Protein AF-A0A5N6WPF0-F1 (afdb_monomer_lite)

Foldseek 3Di:
DLVLVLVCLLCVLVVVVVVCVCVQAVHDPVLSVLLNVLLQVLLVVQQVVLLVVCVVVPLVPSQVVLSVQLVVLSVQCVVHRYSVSSSVSSNSNSNSSSNNLVSVLVVVPVVDDPVCSVVVNVLVVVLSVLLVVLLVVLLVVCVVVVPLLVSLLVLLVLLLVLLVCLLPDPDPVVVSVSVSSNSNSVSNNVVSVLVVQLVLQPDPVRSVVSSVVVVVVVVVVVVVLVPQQDPVCPPRSNRSSVVVSVVSVVVSVCSVPDDSDPPDDDECDPVHDDDDCPPDDLLVLLVLLLVLVLCCVQPVVVDDPVRNVVNLVSLVVNLVVVVPQDDPPPPHLDDVLLPLSLLSSLLSQLLSCVVVVNPVSNVVSLVSVVRNVVQCVVFVARNFLQELARVLSNLLSLLCLCPPGDPPGPSVVCSLVSNQSSLVQQLLQQAQVLLDGHDDGLFYLDDFLLQAPRSNLLLLCLLANDVSHSDDPPLVRHFPSVSVVCSVSCVSSSVSSNVSYDPSSSVSSNHPPAWDKDWTWHDQPPFFPDIWTKIKTDHDFKIKIATWTQTPAQSHSVSDLLGGFGIKIWGCLVVHIKMKTWSDPANGWDWDDDDQKIKIWRPPDFQADKTKIWTAADPVQHDDPDQVRDRQKHKDKDWAFDPDWDKDWDDDDDARSPGTTIIIMTGHDPRDPDTGMMMIRMDTD

Sequence (685 aa):
MLFLCSFLDRTNVGNAKILGLEDDLNITGHQYDIGLAVFYLTYICSELPSNLIMKKASPKIWLPLLTIVWGVITMCLGFVRNFAGFVAVRAILGVAEGGLLPGMVLYLSFFYRRGDLALRIGLFYTAASMSGAFGVFVAFISDRLKLRGPIMLFTLPIAIAGYGAIANIQSAKVKYGMTFLMATGMYSSVPCILVWNTNNSAGHYKRATTSAMQLTIANCGGFVATFNYPDKDKPQYHRGHTIILGLLVFAWFMYGDYPVYPEEPTVGTSAYQSSLYDTWDPNWRGFIGTAFIIALEEFPHLVNPGVTQLMLESLYNNTIGDAYRVGGVDGDNLYPSYTNPALMRAIVSGWTGEKFADANMTLAGENYANEVIGLFDRANTLSEFNSATYTGVSLIALTMWTKYAAESSVMKAKGKTILQATWNNIAQLYHAELKNLAGPWDRSYGFDMQKYFGIMSAHIWTLVGKETSPVIDKVYMMSHNADFAISPLVAILSSFHNSLVPATAADALRAFPGEHMVSTSAQSIPYDYVPRNISAWLGEKISIGAESFNETVIGGPAMNPSTFNPAVVQWDTGAGVGWVTLYATEQALDAVVGQGYLNLTYPQGTSDSQFQFLVSPFTQKKDVAGWEDLVGLNVRVSGTFDPKLRVSYSASDATINDFMYWNLTYSMPANSTVVPNILLEVNLV

InterPro domains:
  IPR011701 Major facilitator superfamily [PF07690] (3-138)
  IPR036259 MFS transporter superfamily [G3DSA:1.20.1250.20] (1-166)
  IPR036259 MFS transporter superfamily [SSF103473] (2-140)
  IPR036259 MFS transporter superfamily [SSF103473] (133-255)

Organism: NCBI:txid1034303

Secondary structure (DSSP, 8-state):
-HHHHHHHHHHHHHHHHHTTHHHHHT--HHHHHHHHHHHHHHHHHHHHHHHHHHHHH-HHHHHHHHHHHHHHHHHHHTT--SHHHHHHHHHHHHHHHHTHHHHHHHHHHTTS-HHHHHHHHHHHHHHHHHHHHHHHHHHHHHHHH--HHHHHHHHHHHHHHHHHHHHH---HHHHHHHHHHHHHHHHHHHHHHHHHHHHT--SHHHHHHHHHHHHHHHHHHHHHHHHSS-GGGTTT-HHHHHHHHHHHHHHHHHHHS--SSTTPPPTTBTTB---S-TT--TTHHHHHHHHHHHHHHH-GGGS-HHHHHHHHHHHHHHHHHHHT--TTSTT----TTSHHHHHHHHHHHHHHHHHHT-HHHHHHHHHHHHHHHHHHHHHTS-TTTT-TTHHHHHHHHHHHHHHHS-TT-HHHHHHHHHHHHHHHHHHHHEETTTTEE-S-BSS-S-S-TTTB--THHHHHHHHH-TTTSS--S-GGGSBTGGGGGGHHHHHHHHHHHHHHS-HHHHHHHHS---SEEEEEEE--TTTBSSPEEEEEEEETTEEEEEEEEEBSSTTGGG--TTT-BSEEEEEE-SSSEEEEEEE--SSEEEEEEETTEEEEE-TT--TT-EEEEEE---SS-----SGGG-TTEEEEEEEES-S--EEEE--SS--BTTB--EEEEEEPPTT--SPPEEEEEEEE-

Radius of gyration: 35.65 Å; chains: 1; bounding box: 83×68×101 Å

Structure (mmCIF, N/CA/C/O backbone):
data_AF-A0A5N6WPF0-F1
#
_entry.id   AF-A0A5N6WPF0-F1
#
loop_
_atom_site.group_PDB
_atom_site.id
_atom_site.type_symbol
_atom_site.label_atom_id
_atom_site.label_alt_id
_atom_site.label_comp_id
_atom_site.label_asym_id
_atom_site.label_entity_id
_atom_site.label_seq_id
_atom_site.pdbx_PDB_ins_code
_atom_site.Cartn_x
_atom_site.Cartn_y
_atom_site.Cartn_z
_atom_site.occupancy
_atom_site.B_iso_or_equiv
_atom_site.auth_seq_id
_atom_site.auth_comp_id
_atom_site.auth_asym_id
_atom_site.auth_atom_id
_atom_site.pdbx_PDB_model_num
ATOM 1 N N . MET A 1 1 ? -13.456 -17.827 50.090 1.00 47.88 1 MET A N 1
ATOM 2 C CA . MET A 1 1 ? -13.496 -18.129 48.644 1.00 47.88 1 MET A CA 1
ATOM 3 C C . MET A 1 1 ? -14.877 -18.614 48.218 1.00 47.88 1 MET A C 1
ATOM 5 O O . MET A 1 1 ? -15.549 -17.849 47.555 1.00 47.88 1 MET A O 1
ATOM 9 N N . LEU A 1 2 ? -15.358 -19.785 48.665 1.00 61.94 2 LEU A N 1
ATOM 10 C CA . LEU A 1 2 ? -16.669 -20.329 48.250 1.00 61.94 2 LEU A CA 1
ATOM 11 C C . LEU A 1 2 ? -17.840 -19.348 48.418 1.00 61.94 2 LEU A C 1
ATOM 13 O O . LEU A 1 2 ? -18.633 -19.169 47.506 1.00 61.94 2 LEU A O 1
ATOM 17 N N . PHE A 1 3 ? -17.893 -18.642 49.547 1.00 62.84 3 PHE A N 1
ATOM 18 C CA . PHE A 1 3 ? -18.927 -17.636 49.797 1.00 62.84 3 PHE A CA 1
ATOM 19 C C . PHE A 1 3 ? -18.814 -16.379 48.927 1.00 62.84 3 PHE A C 1
ATOM 21 O O . PHE A 1 3 ? -19.825 -15.808 48.543 1.00 62.84 3 PHE A O 1
ATOM 28 N N . LEU A 1 4 ? -17.591 -15.975 48.569 1.00 59.75 4 LEU A N 1
ATOM 29 C CA . LEU A 1 4 ? -17.369 -14.881 47.622 1.00 59.75 4 LEU A CA 1
ATOM 30 C C . LEU A 1 4 ? -17.851 -15.287 46.226 1.00 59.75 4 LEU A C 1
ATOM 32 O O . LEU A 1 4 ? -18.572 -14.531 45.591 1.00 59.75 4 LEU A O 1
ATOM 36 N N . CYS A 1 5 ? -17.487 -16.488 45.770 1.00 59.94 5 CYS A N 1
ATOM 37 C CA . CYS A 1 5 ? -17.922 -17.019 44.481 1.00 59.94 5 CYS A CA 1
ATOM 38 C C . CYS A 1 5 ? -19.453 -17.178 44.422 1.00 59.94 5 CYS A C 1
ATOM 40 O O . CYS A 1 5 ? -20.053 -16.853 43.407 1.00 59.94 5 CYS A O 1
ATOM 42 N N . SER A 1 6 ? -20.082 -17.609 45.520 1.00 66.19 6 SER A N 1
ATOM 43 C CA . SER A 1 6 ? -21.544 -17.710 45.650 1.00 66.19 6 SER A CA 1
ATOM 44 C C . SER A 1 6 ? -22.205 -16.333 45.563 1.00 66.19 6 SER A C 1
ATOM 46 O O . SER A 1 6 ? -23.186 -16.153 44.849 1.00 66.19 6 SER A O 1
ATOM 48 N N . PHE A 1 7 ? -21.618 -15.313 46.192 1.00 62.09 7 PHE A N 1
ATOM 49 C CA . PHE A 1 7 ? -22.088 -13.940 46.025 1.00 62.09 7 PHE A CA 1
ATOM 50 C C . PHE A 1 7 ? -21.905 -13.399 44.608 1.00 62.09 7 PHE A C 1
ATOM 52 O O . PHE A 1 7 ? -22.812 -12.740 44.105 1.00 62.09 7 PHE A O 1
ATOM 59 N N . LEU A 1 8 ? -20.761 -13.670 43.975 1.00 61.16 8 LEU A N 1
ATOM 60 C CA . LEU A 1 8 ? -20.501 -13.271 42.592 1.00 61.16 8 LEU A CA 1
ATOM 61 C C . LEU A 1 8 ? -21.526 -13.887 41.640 1.00 61.16 8 LEU A C 1
ATOM 63 O O . LEU A 1 8 ? -22.046 -13.177 40.794 1.00 61.16 8 LEU A O 1
ATOM 67 N N . ASP A 1 9 ? -21.867 -15.165 41.800 1.00 65.75 9 ASP A N 1
ATOM 68 C CA . ASP A 1 9 ? -22.879 -15.824 40.967 1.00 65.75 9 ASP A CA 1
ATOM 69 C C . ASP A 1 9 ? -24.257 -15.148 41.096 1.00 65.75 9 ASP A C 1
ATOM 71 O O . ASP A 1 9 ? -24.907 -14.819 40.101 1.00 65.75 9 ASP A O 1
ATOM 75 N N . ARG A 1 10 ? -24.663 -14.812 42.329 1.00 65.06 10 ARG A N 1
ATOM 76 C CA . ARG A 1 10 ? -25.926 -14.098 42.591 1.00 65.06 10 ARG A CA 1
ATOM 77 C C . ARG A 1 10 ? -25.973 -12.708 41.972 1.00 65.06 10 ARG A C 1
ATOM 79 O O . ARG A 1 10 ? -27.047 -12.278 41.562 1.00 65.06 10 ARG A O 1
ATOM 86 N N . THR A 1 11 ? -24.853 -11.989 41.932 1.00 64.00 11 THR A N 1
ATOM 87 C CA . THR A 1 11 ? -24.801 -10.649 41.328 1.00 64.00 11 THR A CA 1
ATOM 88 C C . THR A 1 11 ? -24.612 -10.701 39.815 1.00 64.00 11 THR A C 1
ATOM 90 O O . THR A 1 11 ? -25.049 -9.786 39.118 1.00 64.00 11 THR A O 1
ATOM 93 N N . ASN A 1 12 ? -24.030 -11.780 39.282 1.00 65.06 12 ASN A N 1
ATOM 94 C CA . ASN A 1 12 ? -23.692 -11.898 37.867 1.00 65.06 12 ASN A CA 1
ATOM 95 C C . ASN A 1 12 ? -24.921 -11.862 36.949 1.00 65.06 12 ASN A C 1
ATOM 97 O O . ASN A 1 12 ? -24.861 -11.273 35.875 1.00 65.06 12 ASN A O 1
ATOM 101 N N . VAL A 1 13 ? -26.060 -12.413 37.384 1.00 72.31 13 VAL A N 1
ATOM 102 C CA . VAL A 1 13 ? -27.319 -12.337 36.617 1.00 72.31 13 VAL A CA 1
ATOM 103 C C . VAL A 1 13 ? -27.798 -10.888 36.421 1.00 72.31 13 VAL A C 1
ATOM 105 O O . VAL A 1 13 ? -28.346 -10.557 35.373 1.00 72.31 13 VAL A O 1
ATOM 108 N N . GLY A 1 14 ? -27.510 -10.000 37.382 1.00 61.50 14 GLY A N 1
ATOM 109 C CA . GLY A 1 14 ? -27.776 -8.565 37.265 1.00 61.50 14 GLY A CA 1
ATOM 110 C C . GLY A 1 14 ? -26.855 -7.874 36.260 1.00 61.50 14 GLY A C 1
ATOM 111 O O . GLY A 1 14 ? -27.313 -7.043 35.482 1.00 61.50 14 GLY A O 1
ATOM 112 N N . ASN A 1 15 ? -25.578 -8.264 36.215 1.00 60.28 15 ASN A N 1
ATOM 113 C CA . ASN A 1 15 ? -24.646 -7.779 35.193 1.00 60.28 15 ASN A CA 1
ATOM 114 C C . ASN A 1 15 ? -25.043 -8.273 33.794 1.00 60.28 15 ASN A C 1
ATOM 116 O O . ASN A 1 15 ? -25.001 -7.503 32.840 1.00 60.28 15 ASN A O 1
ATOM 120 N N . ALA A 1 16 ? -25.480 -9.531 33.672 1.00 70.50 16 ALA A N 1
ATOM 121 C CA . ALA A 1 16 ? -25.957 -10.099 32.414 1.00 70.50 16 ALA A CA 1
ATOM 122 C C . ALA A 1 16 ? -27.180 -9.343 31.869 1.00 70.50 16 ALA A C 1
ATOM 124 O O . ALA A 1 16 ? -27.252 -9.085 30.672 1.00 70.50 16 ALA A O 1
ATOM 125 N N . LYS A 1 17 ? -28.100 -8.908 32.742 1.00 64.94 17 LYS A N 1
ATOM 126 C CA . LYS A 1 17 ? -29.216 -8.036 32.348 1.00 64.94 17 LYS A CA 1
ATOM 127 C C . LYS A 1 17 ? -28.742 -6.729 31.703 1.00 64.94 17 LYS A C 1
ATOM 129 O O . LYS A 1 17 ? -29.271 -6.351 30.667 1.00 64.94 17 LYS A O 1
ATOM 134 N N . ILE A 1 18 ? -27.720 -6.075 32.263 1.00 57.09 18 ILE A N 1
ATOM 135 C CA . ILE A 1 18 ? -27.140 -4.841 31.693 1.00 57.09 18 ILE A CA 1
ATOM 136 C C . ILE A 1 18 ? -26.494 -5.102 30.320 1.00 57.09 18 ILE A C 1
ATOM 138 O O . ILE A 1 18 ? -26.491 -4.221 29.467 1.00 57.09 18 ILE A O 1
ATOM 142 N N . LEU A 1 19 ? -25.964 -6.308 30.104 1.00 64.69 19 LEU A N 1
ATOM 143 C CA . LEU A 1 19 ? -25.305 -6.723 28.863 1.00 64.69 19 LEU A CA 1
ATOM 144 C C . LEU A 1 19 ? -26.266 -7.249 27.777 1.00 64.69 19 LEU A C 1
ATOM 146 O O . LEU A 1 19 ? -25.781 -7.695 26.743 1.00 64.69 19 LEU A O 1
ATOM 150 N N . GLY A 1 20 ? -27.588 -7.194 27.985 1.00 73.81 20 GLY A N 1
ATOM 151 C CA . GLY A 1 20 ? -28.581 -7.571 26.965 1.00 73.81 20 GLY A CA 1
ATOM 152 C C . GLY A 1 20 ? -29.238 -8.947 27.138 1.00 73.81 20 GLY A C 1
ATOM 153 O O . GLY A 1 20 ? -29.881 -9.427 26.212 1.00 73.81 20 GLY A O 1
ATOM 154 N N . LEU A 1 21 ? -29.149 -9.584 28.317 1.00 78.06 21 LEU A N 1
ATOM 155 C CA . LEU A 1 21 ? -29.772 -10.901 28.577 1.00 78.06 21 LEU A CA 1
ATOM 156 C C . LEU A 1 21 ? -31.279 -10.955 28.250 1.00 78.06 21 LEU A C 1
ATOM 158 O O . LEU A 1 21 ? -31.789 -12.005 27.860 1.00 78.06 21 LEU A O 1
ATOM 162 N N . GLU A 1 22 ? -32.001 -9.851 28.462 1.00 81.19 22 GLU A N 1
ATOM 163 C CA . GLU A 1 22 ? -33.443 -9.769 28.186 1.00 81.19 22 GLU A CA 1
ATOM 164 C C . GLU A 1 22 ? -33.738 -9.902 26.685 1.00 81.19 22 GLU A C 1
ATOM 166 O O . GLU A 1 22 ? -34.653 -10.641 26.310 1.00 81.19 22 GLU A O 1
ATOM 171 N N . ASP A 1 23 ? -32.902 -9.284 25.847 1.00 81.50 23 ASP A N 1
ATOM 172 C CA . ASP A 1 23 ? -32.993 -9.352 24.389 1.00 81.50 23 ASP A CA 1
ATOM 173 C C . ASP A 1 23 ? -32.579 -10.743 23.879 1.00 81.50 23 ASP A C 1
ATOM 175 O O . ASP A 1 23 ? -33.298 -11.354 23.086 1.00 81.50 23 ASP A O 1
ATOM 179 N N . ASP A 1 24 ? -31.480 -11.299 24.405 1.00 84.31 24 ASP A N 1
ATOM 180 C CA . ASP A 1 24 ? -30.944 -12.609 24.001 1.00 84.31 24 ASP A CA 1
ATOM 181 C C . ASP A 1 24 ? -31.899 -13.777 24.302 1.00 84.31 24 ASP A C 1
ATOM 183 O O . ASP A 1 24 ? -31.980 -14.749 23.544 1.00 84.31 24 ASP A O 1
ATOM 187 N N . LEU A 1 25 ? -32.620 -13.711 25.426 1.00 85.56 25 LEU A N 1
ATOM 188 C CA . LEU A 1 25 ? -33.577 -14.743 25.841 1.00 85.56 25 LEU A CA 1
ATOM 189 C C . LEU A 1 25 ? -35.016 -14.448 25.402 1.00 85.56 25 LEU A C 1
ATOM 191 O O . LEU A 1 25 ? -35.892 -15.293 25.627 1.00 85.56 25 LEU A O 1
ATOM 195 N N . ASN A 1 26 ? -35.256 -13.278 24.800 1.00 88.25 26 ASN A N 1
ATOM 196 C CA . ASN A 1 26 ? -36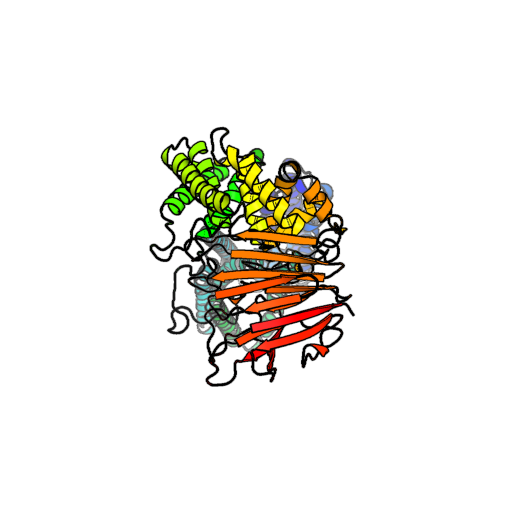.576 -12.756 24.456 1.00 88.25 26 ASN A CA 1
ATOM 197 C C . ASN A 1 26 ? -37.541 -12.793 25.661 1.00 88.25 26 ASN A C 1
ATOM 199 O O . ASN A 1 26 ? -38.641 -13.352 25.589 1.00 88.25 26 ASN A O 1
ATOM 203 N N . ILE A 1 27 ? -37.090 -12.262 26.806 1.00 86.81 27 ILE A N 1
ATOM 204 C CA . ILE A 1 27 ? -37.851 -12.229 28.064 1.00 86.81 27 ILE A CA 1
ATOM 205 C C . ILE A 1 27 ? -38.135 -10.796 28.509 1.00 86.81 27 ILE A C 1
ATOM 207 O O . ILE A 1 27 ? -37.316 -9.897 28.372 1.00 86.81 27 ILE A O 1
ATOM 211 N N . THR A 1 28 ? -39.309 -10.588 29.096 1.00 86.88 28 THR A N 1
ATOM 212 C CA . THR A 1 28 ? -39.696 -9.292 29.672 1.00 86.88 28 THR A CA 1
ATOM 213 C C . THR A 1 28 ? -39.039 -9.059 31.035 1.00 86.88 28 THR A C 1
ATOM 215 O O . THR A 1 28 ? -38.721 -10.011 31.751 1.00 86.88 28 THR A O 1
ATOM 218 N N . GLY A 1 29 ? -38.949 -7.797 31.470 1.00 72.69 29 GLY A N 1
ATOM 219 C CA . GLY A 1 29 ? -38.462 -7.462 32.815 1.00 72.69 29 GLY A CA 1
ATOM 220 C C . GLY A 1 29 ? -39.217 -8.167 33.943 1.00 72.69 29 GLY A C 1
ATOM 221 O O . GLY A 1 29 ? -38.605 -8.647 34.893 1.00 72.69 29 GLY A O 1
ATOM 222 N N . HIS A 1 30 ? -40.531 -8.351 33.790 1.00 74.75 30 HIS A N 1
ATOM 223 C CA . HIS A 1 30 ? -41.328 -9.104 34.756 1.00 74.75 30 HIS A CA 1
ATOM 224 C C . HIS A 1 30 ? -40.948 -10.596 34.804 1.00 74.75 30 HIS A C 1
ATOM 226 O O . HIS A 1 30 ? -40.871 -11.193 35.875 1.00 74.75 30 HIS A O 1
ATOM 232 N N . GLN A 1 31 ? -40.668 -11.210 33.652 1.00 77.81 31 GLN A N 1
ATOM 233 C CA . GLN A 1 31 ? -40.198 -12.596 33.569 1.00 77.81 31 GLN A CA 1
ATOM 234 C C . GLN A 1 31 ? -38.792 -12.764 34.160 1.00 77.81 31 GLN A C 1
ATOM 236 O O . GLN A 1 31 ? -38.527 -13.746 34.855 1.00 77.81 31 GLN A O 1
ATOM 241 N N . TYR A 1 32 ? -37.906 -11.792 33.949 1.00 81.00 32 TYR A N 1
ATOM 242 C CA . TYR A 1 32 ? -36.608 -11.751 34.616 1.00 81.00 32 TYR A CA 1
ATOM 243 C C . TYR A 1 32 ? -36.762 -11.742 36.149 1.00 81.00 32 TYR A C 1
ATOM 245 O O . TYR A 1 32 ? -36.156 -12.572 36.834 1.00 81.00 32 TYR A O 1
ATOM 253 N N . ASP A 1 33 ? -37.644 -10.889 36.681 1.00 71.50 33 ASP A N 1
ATOM 254 C CA . ASP A 1 33 ? -37.913 -10.798 38.122 1.00 71.50 33 ASP A CA 1
ATOM 255 C C . ASP A 1 33 ? -38.480 -12.109 38.692 1.00 71.50 33 ASP A C 1
ATOM 257 O O . ASP A 1 33 ? -38.087 -12.536 39.781 1.00 71.50 33 ASP A O 1
ATOM 261 N N . ILE A 1 34 ? -39.337 -12.811 37.938 1.00 80.38 34 ILE A N 1
ATOM 262 C CA . ILE A 1 34 ? -39.821 -14.153 38.308 1.00 80.38 34 ILE A CA 1
ATOM 263 C C . ILE A 1 34 ? -38.649 -15.138 38.433 1.00 80.38 34 ILE A C 1
ATOM 265 O O . ILE A 1 34 ? -38.576 -15.890 39.407 1.00 80.38 34 ILE A O 1
ATOM 269 N N . GLY A 1 35 ? -37.700 -15.129 37.491 1.00 82.00 35 GLY A N 1
ATOM 270 C CA . GLY A 1 35 ? -36.512 -15.987 37.554 1.00 82.00 35 GLY A CA 1
ATOM 271 C C . GLY A 1 35 ? -35.581 -15.662 38.730 1.00 82.00 35 GLY A C 1
ATOM 272 O O . GLY A 1 35 ? -34.940 -16.561 39.286 1.00 82.00 35 GLY A O 1
ATOM 273 N N . LEU A 1 36 ? -35.530 -14.399 39.167 1.00 78.19 36 LEU A N 1
ATOM 274 C CA . LEU A 1 36 ? -34.859 -14.021 40.413 1.00 78.19 36 LEU A CA 1
ATOM 275 C C . LEU A 1 36 ? -35.605 -14.551 41.643 1.00 78.19 36 LEU A C 1
ATOM 277 O O . LEU A 1 36 ? -34.979 -15.136 42.530 1.00 78.19 36 LEU A O 1
ATOM 281 N N . ALA A 1 37 ? -36.928 -14.392 41.685 1.00 78.50 37 ALA A N 1
ATOM 282 C CA . ALA A 1 37 ? -37.762 -14.807 42.809 1.00 78.50 37 ALA A CA 1
ATOM 283 C C . ALA A 1 37 ? -37.748 -16.329 43.028 1.00 78.50 37 ALA A C 1
ATOM 285 O O . ALA A 1 37 ? -37.610 -16.790 44.161 1.00 78.50 37 ALA A O 1
ATOM 286 N N . VAL A 1 38 ? -37.836 -17.119 41.952 1.00 86.75 38 VAL A N 1
ATOM 287 C CA . VAL A 1 38 ? -37.842 -18.592 42.016 1.00 86.75 38 VAL A CA 1
ATOM 288 C C . VAL A 1 38 ? -36.540 -19.146 42.602 1.00 86.75 38 VAL A C 1
ATOM 290 O O . VAL A 1 38 ? -36.573 -20.087 43.402 1.00 86.75 38 VAL A O 1
ATOM 293 N N . PHE A 1 39 ? -35.398 -18.544 42.262 1.00 86.38 39 PHE A N 1
ATOM 294 C CA . PHE A 1 39 ? -34.121 -18.892 42.882 1.00 86.38 39 PHE A CA 1
ATOM 295 C C . PHE A 1 39 ? -34.164 -18.683 44.399 1.00 86.38 39 PHE A C 1
ATOM 297 O O . PHE A 1 39 ? -33.836 -19.600 45.143 1.00 86.38 39 PHE A O 1
ATOM 304 N N . TYR A 1 40 ? -34.619 -17.520 44.877 1.00 79.75 40 TYR A N 1
ATOM 305 C CA . TYR A 1 40 ? -34.679 -17.257 46.319 1.00 79.75 40 TYR A CA 1
ATOM 306 C C . TYR A 1 40 ? -35.676 -18.163 47.043 1.00 79.75 40 TYR A C 1
ATOM 308 O O . TYR A 1 40 ? -35.380 -18.637 48.138 1.00 79.75 40 TYR A O 1
ATOM 316 N N . LEU A 1 41 ? -36.824 -18.451 46.427 1.00 83.81 41 LEU A N 1
ATOM 317 C CA . LEU A 1 41 ? -37.811 -19.378 46.978 1.00 83.81 41 LEU A CA 1
ATOM 318 C C . LEU A 1 41 ? -37.195 -20.766 47.211 1.00 83.81 41 LEU A C 1
ATOM 320 O O . LEU A 1 41 ? -37.242 -21.298 48.318 1.00 83.81 41 LEU A O 1
ATOM 324 N N . THR A 1 42 ? -36.577 -21.335 46.177 1.00 87.25 42 THR A N 1
ATOM 325 C CA . THR A 1 42 ? -35.954 -22.668 46.241 1.00 87.25 42 THR A CA 1
ATOM 326 C C . THR A 1 42 ? -34.720 -22.698 47.139 1.00 87.25 42 THR A C 1
ATOM 328 O O . THR A 1 42 ? -34.528 -23.662 47.883 1.00 87.25 42 THR A O 1
ATOM 331 N N . TYR A 1 43 ? -33.941 -21.617 47.148 1.00 83.19 43 TYR A N 1
ATOM 332 C CA . TYR A 1 43 ? -32.832 -21.402 48.068 1.00 83.19 43 TYR A CA 1
ATOM 333 C C . TYR A 1 43 ? -33.299 -21.511 49.522 1.00 83.19 43 TYR A C 1
ATOM 335 O O . TYR A 1 43 ? -32.829 -22.395 50.238 1.00 83.19 43 TYR A O 1
ATOM 343 N N . ILE A 1 44 ? -34.295 -20.713 49.928 1.00 81.88 44 ILE A N 1
ATOM 344 C CA . ILE A 1 44 ? -34.844 -20.708 51.295 1.00 81.88 44 ILE A CA 1
ATOM 345 C C . ILE A 1 44 ? -35.401 -22.088 51.668 1.00 81.88 44 ILE A C 1
ATOM 347 O O . ILE A 1 44 ? -35.109 -22.609 52.745 1.00 81.88 44 ILE A O 1
ATOM 351 N N . CYS A 1 45 ? -36.163 -22.718 50.768 1.00 84.94 45 CYS A N 1
ATOM 352 C CA . CYS A 1 45 ? -36.714 -24.053 51.006 1.00 84.94 45 CYS A CA 1
ATOM 353 C C . CYS A 1 45 ? -35.628 -25.119 51.214 1.00 84.94 45 CYS A C 1
ATOM 355 O O . CYS A 1 45 ? -35.856 -26.084 51.943 1.00 84.94 45 CYS A O 1
ATOM 357 N N . SER A 1 46 ? -34.461 -24.962 50.587 1.00 88.00 46 SER A N 1
ATOM 358 C CA . SER A 1 46 ? -33.368 -25.937 50.649 1.00 88.00 46 SER A CA 1
ATOM 359 C C . SER A 1 46 ? -32.413 -25.744 51.834 1.00 88.00 46 SER A C 1
ATOM 361 O O . SER A 1 46 ? -31.738 -26.704 52.216 1.00 88.00 46 SER A O 1
ATOM 363 N N . GLU A 1 47 ? -32.391 -24.568 52.477 1.00 83.38 47 GLU A N 1
ATOM 364 C CA . GLU A 1 47 ? -31.475 -24.276 53.590 1.00 83.38 47 GLU A CA 1
ATOM 365 C C . GLU A 1 47 ? -31.630 -25.278 54.744 1.00 83.38 47 GLU A C 1
ATOM 367 O O . GLU A 1 47 ? -30.656 -25.893 55.190 1.00 83.38 47 GLU A O 1
ATOM 372 N N . LEU A 1 48 ? -32.859 -25.480 55.230 1.00 84.62 48 LEU A N 1
ATOM 373 C CA . LEU A 1 48 ? -33.121 -26.366 56.366 1.00 84.62 48 LEU A CA 1
ATOM 374 C C . LEU A 1 48 ? -32.881 -27.850 56.012 1.00 84.62 48 LEU A C 1
ATOM 376 O O . LEU A 1 48 ? -32.103 -28.497 56.725 1.00 84.62 48 LEU A O 1
ATOM 380 N N . PRO A 1 49 ? -33.461 -28.411 54.926 1.00 87.88 49 PRO A N 1
ATOM 381 C CA . PRO A 1 49 ? -33.219 -29.801 54.543 1.00 87.88 49 PRO A CA 1
ATOM 382 C C . PRO A 1 49 ? -31.739 -30.106 54.307 1.00 87.88 49 PRO A C 1
ATOM 384 O O . PRO A 1 49 ? -31.233 -31.114 54.802 1.00 87.88 49 PRO A O 1
ATOM 387 N N . SER A 1 50 ? -31.018 -29.220 53.614 1.00 87.12 50 SER A N 1
ATOM 388 C CA . SER A 1 50 ? -29.608 -29.437 53.287 1.00 87.12 50 SER A CA 1
ATOM 389 C C . SER A 1 50 ? -28.728 -29.508 54.541 1.00 87.12 50 SER A C 1
ATOM 391 O O . SER A 1 50 ? -27.874 -30.388 54.658 1.00 87.12 50 SER A O 1
ATOM 393 N N . ASN A 1 51 ? -28.990 -28.674 55.554 1.00 81.06 51 ASN A N 1
ATOM 394 C CA . ASN A 1 51 ? -28.257 -28.740 56.824 1.00 81.06 51 ASN A CA 1
ATOM 395 C C . ASN A 1 51 ? -28.573 -29.983 57.658 1.00 81.06 51 ASN A C 1
ATOM 397 O O . ASN A 1 51 ? -27.696 -30.506 58.352 1.00 81.06 51 ASN A O 1
ATOM 401 N N . LEU A 1 52 ? -29.811 -30.477 57.597 1.00 84.44 52 LEU A N 1
ATOM 402 C CA . LEU A 1 52 ? -30.176 -31.741 58.237 1.00 84.44 52 LEU A CA 1
ATOM 403 C C . LEU A 1 52 ? -29.474 -32.926 57.564 1.00 84.44 52 LEU A C 1
ATOM 405 O O . LEU A 1 52 ? -28.999 -33.825 58.261 1.00 84.44 52 LEU A O 1
ATOM 409 N N . ILE A 1 53 ? -29.342 -32.903 56.234 1.00 86.94 53 ILE A N 1
ATOM 410 C CA . ILE A 1 53 ? -28.570 -33.902 55.485 1.00 86.94 53 ILE A CA 1
ATOM 411 C C . ILE A 1 53 ? -27.089 -33.821 55.858 1.00 86.94 53 ILE A C 1
ATOM 413 O O . ILE A 1 53 ? -26.467 -34.853 56.103 1.00 86.94 53 ILE A O 1
ATOM 417 N N . MET A 1 54 ? -26.533 -32.618 56.010 1.00 83.00 54 MET A N 1
ATOM 418 C CA . MET A 1 54 ? -25.126 -32.436 56.372 1.00 83.00 54 MET A CA 1
ATOM 419 C C . MET A 1 54 ? -24.759 -33.057 57.731 1.00 83.00 54 MET A C 1
ATOM 421 O O . MET A 1 54 ? -23.641 -33.551 57.894 1.00 83.00 54 MET A O 1
ATOM 425 N N . LYS A 1 55 ? -25.699 -33.112 58.690 1.00 77.44 55 LYS A N 1
ATOM 426 C CA . LYS A 1 55 ? -25.499 -33.847 59.955 1.00 77.44 55 LYS A CA 1
ATOM 427 C C . LYS A 1 55 ? -25.300 -35.353 59.748 1.00 77.44 55 LYS A C 1
ATOM 429 O O . LYS A 1 55 ? -24.634 -35.976 60.567 1.00 77.44 55 LYS A O 1
ATOM 434 N N . LYS A 1 56 ? -25.866 -35.934 58.685 1.00 81.50 56 LYS A N 1
ATOM 435 C CA . LYS A 1 56 ? -25.742 -37.364 58.351 1.00 81.50 56 LYS A CA 1
ATOM 436 C C . LYS A 1 56 ? -24.602 -37.649 57.368 1.00 81.50 56 LYS A C 1
ATOM 438 O O . LYS A 1 56 ? -23.888 -38.626 57.541 1.00 81.50 56 LYS A O 1
ATOM 443 N N . ALA A 1 57 ? -24.423 -36.803 56.353 1.00 78.81 57 ALA A N 1
ATOM 444 C CA . ALA A 1 57 ? -23.512 -37.033 55.228 1.00 78.81 57 ALA A CA 1
ATOM 445 C C . ALA A 1 57 ? -22.069 -36.542 55.458 1.00 78.81 57 ALA A C 1
ATOM 447 O O . ALA A 1 57 ? -21.232 -36.696 54.575 1.00 78.81 57 ALA A O 1
ATOM 448 N N . SER A 1 58 ? -21.763 -35.988 56.639 1.00 80.12 58 SER A N 1
ATOM 449 C CA . SER A 1 58 ? -20.504 -35.306 56.970 1.00 80.12 58 SER A CA 1
ATOM 450 C C . SER A 1 58 ? -20.255 -34.036 56.130 1.00 80.12 58 SER A C 1
ATOM 452 O O . SER A 1 58 ? -20.297 -34.070 54.897 1.00 80.12 58 SER A O 1
ATOM 454 N N . PRO A 1 59 ? -19.898 -32.896 56.754 1.00 79.19 59 PRO A N 1
ATOM 455 C CA . PRO A 1 59 ? -19.579 -31.664 56.026 1.00 79.19 59 PRO A CA 1
ATOM 456 C C . PRO A 1 59 ? -18.455 -31.813 54.989 1.00 79.19 59 PRO A C 1
ATOM 458 O O . PRO A 1 59 ? -18.440 -31.093 53.995 1.00 79.19 59 PRO A O 1
ATOM 461 N N . LYS A 1 60 ? -17.535 -32.769 55.200 1.00 78.12 60 LYS A N 1
ATOM 462 C CA . LYS A 1 60 ? -16.401 -33.044 54.300 1.00 78.12 60 LYS A CA 1
ATOM 463 C C . LYS A 1 60 ? -16.822 -33.577 52.928 1.00 78.12 60 LYS A C 1
ATOM 465 O O . LYS A 1 60 ? -16.046 -33.460 51.991 1.00 78.12 60 LYS A O 1
ATOM 470 N N . ILE A 1 61 ? -18.008 -34.176 52.822 1.00 83.50 61 ILE A N 1
ATOM 471 C CA . ILE A 1 61 ? -18.538 -34.737 51.571 1.00 83.50 61 ILE A CA 1
ATOM 472 C C . ILE A 1 61 ? -19.644 -33.829 51.034 1.00 83.50 61 ILE A C 1
ATOM 474 O O . ILE A 1 61 ? -19.667 -33.508 49.850 1.00 83.50 61 ILE A O 1
ATOM 478 N N . TRP A 1 62 ? -20.528 -33.358 51.918 1.00 87.25 62 TRP A N 1
ATOM 479 C CA . TRP A 1 62 ? -21.704 -32.590 51.520 1.00 87.25 62 TRP A CA 1
ATOM 480 C C . TRP A 1 62 ? -21.369 -31.197 50.964 1.00 87.25 62 TRP A C 1
ATOM 482 O O . TRP A 1 62 ? -21.899 -30.820 49.924 1.00 87.25 62 TRP A O 1
ATOM 492 N N . LEU A 1 63 ? -20.458 -30.440 51.595 1.00 84.19 63 LEU A N 1
ATOM 493 C CA . LEU A 1 63 ? -20.116 -29.086 51.127 1.00 84.19 63 LEU A CA 1
ATOM 494 C C . LEU A 1 63 ? -19.386 -29.086 49.767 1.00 84.19 63 LEU A C 1
ATOM 496 O O . LEU A 1 63 ? -19.760 -28.283 48.908 1.00 84.19 63 LEU A O 1
ATOM 500 N N . PRO A 1 64 ? -18.402 -29.976 49.506 1.00 84.50 64 PRO A N 1
ATOM 501 C CA . PRO A 1 64 ? -17.820 -30.102 48.170 1.00 84.50 64 PRO A CA 1
ATOM 502 C C . PRO A 1 64 ? -18.826 -30.580 47.120 1.00 84.50 64 PRO A C 1
ATOM 504 O O . PRO A 1 64 ? -18.825 -30.046 46.017 1.00 84.50 64 PRO A O 1
ATOM 507 N N . LEU A 1 65 ? -19.716 -31.524 47.458 1.00 88.56 65 LEU A N 1
ATOM 508 C CA . LEU A 1 65 ? -20.760 -31.995 46.541 1.00 88.56 65 LEU A CA 1
ATOM 509 C C . LEU A 1 65 ? -21.685 -30.851 46.114 1.00 88.56 65 LEU A C 1
ATOM 511 O O . LEU A 1 65 ? -21.889 -30.656 44.920 1.00 88.56 65 LEU A O 1
ATOM 515 N N . LEU A 1 66 ? -22.189 -30.064 47.073 1.00 87.94 66 LEU A N 1
ATOM 516 C CA . LEU A 1 66 ? -23.004 -28.882 46.776 1.00 87.94 66 LEU A CA 1
ATOM 517 C C . LEU A 1 66 ? -22.243 -27.890 45.894 1.00 87.94 66 LEU A C 1
ATOM 519 O O . LEU A 1 66 ? -22.816 -27.354 44.956 1.00 87.94 66 LEU A O 1
ATOM 523 N N . THR A 1 67 ? -20.947 -27.697 46.149 1.00 85.81 67 THR A N 1
ATOM 524 C CA . THR A 1 67 ? -20.104 -26.789 45.357 1.00 85.81 67 THR A CA 1
ATOM 525 C C . THR A 1 67 ? -19.936 -27.264 43.911 1.00 85.81 67 THR A C 1
ATOM 527 O O . THR A 1 67 ? -20.011 -26.457 42.989 1.00 85.81 67 THR A O 1
ATOM 530 N N . ILE A 1 68 ? -19.729 -28.566 43.697 1.00 86.88 68 ILE A N 1
ATOM 531 C CA . ILE A 1 68 ? -19.600 -29.161 42.358 1.00 86.88 68 ILE A CA 1
ATOM 532 C C . ILE A 1 68 ? -20.925 -29.056 41.604 1.00 86.88 68 ILE A C 1
ATOM 534 O O . ILE A 1 68 ? -20.948 -28.602 40.464 1.00 86.88 68 ILE A O 1
ATOM 538 N N . VAL A 1 69 ? -22.028 -29.447 42.249 1.00 89.12 69 VAL A N 1
ATOM 539 C CA . VAL A 1 69 ? -23.369 -29.394 41.653 1.00 89.12 69 VAL A CA 1
ATOM 540 C C . VAL A 1 69 ? -23.731 -27.952 41.298 1.00 89.12 69 VAL A C 1
ATOM 542 O O . VAL A 1 69 ? -24.156 -27.696 40.176 1.00 89.12 69 VAL A O 1
ATOM 545 N N . TRP A 1 70 ? -23.476 -27.009 42.207 1.00 86.81 70 TRP A N 1
ATOM 546 C CA . TRP A 1 70 ? -23.616 -25.577 41.962 1.00 86.81 70 TRP A CA 1
ATOM 547 C C . TRP A 1 70 ? -22.812 -25.127 40.735 1.00 86.81 70 TRP A C 1
ATOM 549 O O . TRP A 1 70 ? -23.408 -24.613 39.794 1.00 86.81 70 TRP A O 1
ATOM 559 N N . GLY A 1 71 ? -21.502 -25.395 40.684 1.00 80.94 71 GLY A N 1
ATOM 560 C CA . GLY A 1 71 ? -20.654 -24.979 39.562 1.00 80.94 71 GLY A CA 1
ATOM 561 C C . GLY A 1 71 ? -21.099 -25.542 38.205 1.00 80.94 71 GLY A C 1
ATOM 562 O O . GLY A 1 71 ? -21.084 -24.824 37.205 1.00 80.94 71 GLY A O 1
ATOM 563 N N . VAL A 1 72 ? -21.553 -26.800 38.169 1.00 87.38 72 VAL A N 1
ATOM 564 C CA . VAL A 1 72 ? -22.103 -27.423 36.951 1.00 87.38 72 VAL A CA 1
ATOM 565 C C . VAL A 1 72 ? -23.384 -26.715 36.505 1.00 87.38 72 VAL A C 1
ATOM 567 O O . VAL A 1 72 ? -23.523 -26.387 35.329 1.00 87.38 72 VAL A O 1
ATOM 570 N N . ILE A 1 73 ? -24.306 -26.429 37.427 1.00 90.06 73 ILE A N 1
ATOM 571 C CA . ILE A 1 73 ? -25.572 -25.758 37.095 1.00 90.06 73 ILE A CA 1
ATOM 572 C C . ILE A 1 73 ? -25.332 -24.303 36.670 1.00 90.06 73 ILE A C 1
ATOM 574 O O . ILE A 1 73 ? -25.969 -23.836 35.726 1.00 90.06 73 ILE A O 1
ATOM 578 N N . THR A 1 74 ? -24.392 -23.594 37.301 1.00 84.06 74 THR A N 1
ATOM 579 C CA . THR A 1 74 ? -24.001 -22.236 36.891 1.00 84.06 74 THR A CA 1
ATOM 580 C C . THR A 1 74 ? -23.481 -22.224 35.451 1.00 84.06 74 THR A C 1
ATOM 582 O O . THR A 1 74 ? -23.861 -21.350 34.675 1.00 84.06 74 THR A O 1
ATOM 585 N N . MET A 1 75 ? -22.692 -23.225 35.042 1.00 82.75 75 MET A N 1
ATOM 586 C CA . MET A 1 75 ? -22.263 -23.373 33.644 1.00 82.75 75 MET A CA 1
ATOM 587 C C . MET A 1 75 ? -23.456 -23.588 32.697 1.00 82.75 75 MET A C 1
ATOM 589 O O . MET A 1 75 ? -23.485 -23.020 31.605 1.00 82.75 75 MET A O 1
ATOM 593 N N . CYS A 1 76 ? -24.467 -24.359 33.116 1.00 85.69 76 CYS A N 1
ATOM 594 C CA . CYS A 1 76 ? -25.682 -24.582 32.328 1.00 85.69 76 CYS A CA 1
ATOM 595 C C . CYS A 1 76 ? -26.470 -23.292 32.040 1.00 85.69 76 CYS A C 1
ATOM 597 O O . CYS A 1 76 ? -27.179 -23.237 31.035 1.00 85.69 76 CYS A O 1
ATOM 599 N N . LEU A 1 77 ? -26.323 -22.247 32.865 1.00 80.81 77 LEU A N 1
ATOM 600 C CA . LEU A 1 77 ? -26.990 -20.957 32.664 1.00 80.81 77 LEU A CA 1
ATOM 601 C C . LEU A 1 77 ? -26.580 -20.293 31.336 1.00 80.81 77 LEU A C 1
ATOM 603 O O . LEU A 1 77 ? -27.414 -19.662 30.695 1.00 80.81 77 LEU A O 1
ATOM 607 N N . GLY A 1 78 ? -25.340 -20.503 30.876 1.00 80.12 78 GLY A N 1
ATOM 608 C CA . GLY A 1 78 ? -24.841 -19.976 29.598 1.00 80.12 78 GLY A CA 1
ATOM 609 C C . GLY A 1 78 ? -25.430 -20.643 28.347 1.00 80.12 78 GLY A C 1
ATOM 610 O O . GLY A 1 78 ? -25.230 -20.150 27.242 1.00 80.12 78 GLY A O 1
ATOM 611 N N . PHE A 1 79 ? -26.160 -21.753 28.499 1.00 85.38 79 PHE A N 1
ATOM 612 C CA . PHE A 1 79 ? -26.803 -22.471 27.389 1.00 85.38 79 PHE A CA 1
ATOM 613 C C . PHE A 1 79 ? -28.314 -22.227 27.306 1.00 85.38 79 PHE A C 1
ATOM 615 O O . PHE A 1 79 ? -28.986 -22.776 26.429 1.00 85.38 79 PHE A O 1
ATOM 622 N N . VAL A 1 80 ? -28.866 -21.432 28.221 1.00 88.75 80 VAL A N 1
ATOM 623 C CA . VAL A 1 80 ? -30.288 -21.098 28.242 1.00 88.75 80 VAL A CA 1
ATOM 624 C C . VAL A 1 80 ? -30.623 -20.198 27.052 1.00 88.75 80 VAL A C 1
ATOM 626 O O . VAL A 1 80 ? -29.867 -19.296 26.719 1.00 88.75 80 VAL A O 1
ATOM 629 N N . ARG A 1 81 ? -31.767 -20.454 26.403 1.00 89.00 81 ARG A N 1
ATOM 630 C CA . ARG A 1 81 ? -32.236 -19.699 25.222 1.00 89.00 81 ARG A CA 1
ATOM 631 C C . ARG A 1 81 ? -33.695 -19.244 25.303 1.00 89.00 81 ARG A C 1
ATOM 633 O O . ARG A 1 81 ? -34.249 -18.784 24.316 1.00 89.00 81 ARG A O 1
ATOM 640 N N . ASN A 1 82 ? -34.361 -19.472 26.434 1.00 91.44 82 ASN A N 1
ATOM 641 C CA . ASN A 1 82 ? -35.764 -19.109 26.627 1.00 91.44 82 ASN A CA 1
ATOM 642 C C . ASN A 1 82 ? -36.109 -18.966 28.117 1.00 91.44 82 ASN A C 1
ATOM 644 O O . ASN A 1 82 ? -35.367 -19.416 28.995 1.00 91.44 82 ASN A O 1
ATOM 648 N N . PHE A 1 83 ? -37.282 -18.391 28.391 1.00 90.50 83 PHE A N 1
ATOM 649 C CA . PHE A 1 83 ? -37.793 -18.170 29.745 1.00 90.50 83 PHE A CA 1
ATOM 650 C C . PHE A 1 83 ? -37.895 -19.447 30.595 1.00 90.50 83 PHE A C 1
ATOM 652 O O . PHE A 1 83 ? -37.490 -19.453 31.756 1.00 90.50 83 PHE A O 1
ATOM 659 N N . ALA A 1 84 ? -38.413 -20.544 30.033 1.00 90.94 84 ALA A N 1
ATOM 660 C CA . ALA A 1 84 ? -38.616 -21.784 30.783 1.00 90.94 84 ALA A CA 1
ATOM 661 C C . ALA A 1 84 ? -37.284 -22.393 31.250 1.00 90.94 84 ALA A C 1
ATOM 663 O O . ALA A 1 84 ? -37.154 -22.790 32.407 1.00 90.94 84 ALA A O 1
ATOM 664 N N . GLY A 1 85 ? -36.278 -22.405 30.371 1.00 90.00 85 GLY A N 1
ATOM 665 C CA . GLY A 1 85 ? -34.919 -22.826 30.698 1.00 90.00 85 GLY A CA 1
ATOM 666 C C . GLY A 1 85 ? -34.280 -21.921 31.748 1.00 90.00 85 GLY A C 1
ATOM 667 O O . GLY A 1 85 ? -33.654 -22.421 32.679 1.00 90.00 85 GLY A O 1
ATOM 668 N N . PHE A 1 86 ? -34.505 -20.607 31.656 1.00 90.06 86 PHE A N 1
ATOM 669 C CA . PHE A 1 86 ? -34.008 -19.648 32.641 1.00 90.06 86 PHE A CA 1
ATOM 670 C C . PHE A 1 86 ? -34.572 -19.945 34.032 1.00 90.06 86 PHE A C 1
ATOM 672 O O . PHE A 1 86 ? -33.810 -20.146 34.974 1.00 90.06 86 PHE A O 1
ATOM 679 N N . VAL A 1 87 ? -35.894 -20.078 34.161 1.00 91.94 87 VAL A N 1
ATOM 680 C CA . VAL A 1 87 ? -36.544 -20.377 35.447 1.00 91.94 87 VAL A CA 1
ATOM 681 C C . VAL A 1 87 ? -36.134 -21.749 35.988 1.00 91.94 87 VAL A C 1
ATOM 683 O O . VAL A 1 87 ? -35.846 -21.868 37.179 1.00 91.94 87 VAL A O 1
ATOM 686 N N . ALA A 1 88 ? -36.063 -22.777 35.137 1.00 93.19 88 ALA A N 1
ATOM 687 C CA . ALA A 1 88 ? -35.691 -24.128 35.553 1.00 93.19 88 ALA A CA 1
ATOM 688 C C . ALA A 1 88 ? -34.259 -24.184 36.104 1.00 93.19 88 ALA A C 1
ATOM 690 O O . ALA A 1 88 ? -34.045 -24.681 37.210 1.00 93.19 88 ALA A O 1
ATOM 691 N N . VAL A 1 89 ? -33.285 -23.626 35.377 1.00 92.38 89 VAL A N 1
ATOM 692 C CA . VAL A 1 89 ? -31.888 -23.597 35.832 1.00 92.38 89 VAL A CA 1
ATOM 693 C C . VAL A 1 89 ? -31.769 -22.775 37.115 1.00 92.38 89 VAL A C 1
ATOM 695 O O . VAL A 1 89 ? -31.119 -23.221 38.055 1.00 92.38 89 VAL A O 1
ATOM 698 N N . ARG A 1 90 ? -32.465 -21.633 37.219 1.00 90.56 90 ARG A N 1
ATOM 699 C CA . ARG A 1 90 ? -32.484 -20.796 38.433 1.00 90.56 90 ARG A CA 1
ATOM 700 C C . ARG A 1 90 ? -33.079 -21.514 39.649 1.00 90.56 90 ARG A C 1
ATOM 702 O O . ARG A 1 90 ? -32.550 -21.364 40.747 1.00 90.56 90 ARG A O 1
ATOM 709 N N . ALA A 1 91 ? -34.126 -22.318 39.468 1.00 91.50 91 ALA A N 1
ATOM 710 C CA . ALA A 1 91 ? -34.721 -23.120 40.537 1.00 91.50 91 ALA A CA 1
ATOM 711 C C . ALA A 1 91 ? -33.751 -24.193 41.060 1.00 91.50 91 ALA A C 1
ATOM 713 O O . ALA A 1 91 ? -33.544 -24.323 42.265 1.00 91.50 91 ALA A O 1
ATOM 714 N N . ILE A 1 92 ? -33.122 -24.948 40.155 1.00 92.94 92 ILE A N 1
ATOM 715 C CA . ILE A 1 92 ? -32.173 -26.010 40.525 1.00 92.94 92 ILE A CA 1
ATOM 716 C C . ILE A 1 92 ? -30.925 -25.395 41.173 1.00 92.94 92 ILE A C 1
ATOM 718 O O . ILE A 1 92 ? -30.419 -25.916 42.168 1.00 92.94 92 ILE A O 1
ATOM 722 N N . LEU A 1 93 ? -30.473 -24.250 40.658 1.00 89.00 93 LEU A N 1
ATOM 723 C CA . LEU A 1 93 ? -29.367 -23.484 41.221 1.00 89.00 93 LEU A CA 1
ATOM 724 C C . LEU A 1 93 ? -29.661 -23.054 42.664 1.00 89.00 93 LEU A C 1
ATOM 726 O O . LEU A 1 93 ? -28.813 -23.233 43.533 1.00 89.00 93 LEU A O 1
ATOM 730 N N . GLY A 1 94 ? -30.881 -22.581 42.945 1.00 85.75 94 GLY A N 1
ATOM 731 C CA . GLY A 1 94 ? -31.316 -22.241 44.302 1.00 85.75 94 GLY A CA 1
ATOM 732 C C . GLY A 1 94 ? -31.230 -23.429 45.263 1.00 85.75 94 GLY A C 1
ATOM 733 O O . GLY A 1 94 ? -30.687 -23.293 46.358 1.00 85.75 94 GLY A O 1
ATOM 734 N N . VAL A 1 95 ? -31.670 -24.618 44.833 1.00 90.19 95 VAL A N 1
ATOM 735 C CA . VAL A 1 95 ? -31.571 -25.856 45.633 1.00 90.19 95 VAL A CA 1
ATOM 736 C C . VAL A 1 95 ? -30.117 -26.256 45.907 1.00 90.19 95 VAL A C 1
ATOM 738 O O . VAL A 1 95 ? -29.791 -26.690 47.014 1.00 90.19 95 VAL A O 1
ATOM 741 N N . ALA A 1 96 ? -29.241 -26.129 44.910 1.00 88.44 96 ALA A N 1
ATOM 742 C CA . ALA A 1 96 ? -27.830 -26.486 45.038 1.00 88.44 96 ALA A CA 1
ATOM 743 C C . ALA A 1 96 ? -27.055 -25.501 45.929 1.00 88.44 96 ALA A C 1
ATOM 745 O O . ALA A 1 96 ? -26.187 -25.907 46.703 1.00 88.44 96 ALA A O 1
ATOM 746 N N . GLU A 1 97 ? -27.380 -24.211 45.853 1.00 84.50 97 GLU A N 1
ATOM 747 C CA . GLU A 1 97 ? -26.649 -23.159 46.555 1.00 84.50 97 GLU A CA 1
ATOM 748 C C . GLU A 1 97 ? -27.141 -22.933 47.999 1.00 84.50 97 GLU A C 1
ATOM 750 O O . GLU A 1 97 ? -26.348 -22.574 48.875 1.00 84.50 97 GLU A O 1
ATOM 755 N N . GLY A 1 98 ? -28.424 -23.188 48.288 1.00 82.81 98 GLY A N 1
ATOM 756 C CA . GLY A 1 98 ? -29.054 -22.886 49.584 1.00 82.81 98 GLY A CA 1
ATOM 757 C C . GLY A 1 98 ? -28.406 -23.548 50.796 1.00 82.81 98 GLY A C 1
ATOM 758 O O . GLY A 1 98 ? -28.308 -22.956 51.869 1.00 82.81 98 GLY A O 1
ATOM 759 N N . GLY A 1 99 ? -27.864 -24.754 50.638 1.00 83.50 99 GLY A N 1
ATOM 760 C CA . GLY A 1 99 ? -27.180 -25.449 51.731 1.00 83.50 99 GLY A CA 1
ATOM 761 C C . GLY A 1 99 ? -25.816 -24.876 52.114 1.00 83.50 99 GLY A C 1
ATOM 762 O O . GLY A 1 99 ? -25.305 -25.183 53.192 1.00 83.50 99 GLY A O 1
ATOM 763 N N . LEU A 1 100 ? -25.204 -24.071 51.244 1.00 82.44 100 LEU A N 1
ATOM 764 C CA . LEU A 1 100 ? -23.782 -23.752 51.323 1.00 82.44 100 LEU A CA 1
ATOM 765 C C . LEU A 1 100 ? -23.471 -22.808 52.493 1.00 82.44 100 LEU A C 1
ATOM 767 O O . LEU A 1 100 ? -22.604 -23.093 53.318 1.00 82.44 100 LEU A O 1
ATOM 771 N N . LEU A 1 101 ? -24.197 -21.694 52.592 1.00 77.56 101 LEU A N 1
ATOM 772 C CA . LEU A 1 101 ? -23.993 -20.673 53.622 1.00 77.56 101 LEU A CA 1
ATOM 773 C C . LEU A 1 101 ? -24.318 -21.174 55.041 1.00 77.56 101 LEU A C 1
ATOM 775 O O . LEU A 1 101 ? -23.422 -21.166 55.893 1.00 77.56 101 LEU A O 1
ATOM 779 N N . PRO A 1 102 ? -25.544 -21.645 55.328 1.00 79.38 102 PRO A N 1
ATOM 780 C CA . PRO A 1 102 ? -25.859 -22.172 56.649 1.00 79.38 102 PRO A CA 1
ATOM 781 C C . PRO A 1 102 ? -25.053 -23.448 56.959 1.00 79.38 102 PRO A C 1
ATOM 783 O O . PRO A 1 102 ? -24.699 -23.676 58.118 1.00 79.38 102 PRO A O 1
ATOM 786 N N . GLY A 1 103 ? -24.644 -24.205 55.932 1.00 81.81 103 GLY A N 1
ATOM 787 C CA . GLY A 1 103 ? -23.732 -25.336 56.071 1.00 81.81 103 GLY A CA 1
ATOM 788 C C . GLY A 1 103 ? -22.326 -24.934 56.513 1.00 81.81 103 GLY A C 1
ATOM 789 O O . GLY A 1 103 ? -21.753 -25.560 57.404 1.00 81.81 103 GLY A O 1
ATOM 790 N N . MET A 1 104 ? -21.782 -23.840 55.979 1.00 78.19 104 MET A N 1
ATOM 791 C CA . MET A 1 104 ? -20.510 -23.275 56.440 1.00 78.19 104 MET A CA 1
ATOM 792 C C . MET A 1 104 ? -20.605 -22.753 57.880 1.00 78.19 104 MET A C 1
ATOM 794 O O . MET A 1 104 ? -19.692 -22.981 58.672 1.00 78.19 104 MET A O 1
ATOM 798 N N . VAL A 1 105 ? -21.719 -22.119 58.257 1.00 79.62 105 VAL A N 1
ATOM 799 C CA . VAL A 1 105 ? -21.954 -21.659 59.637 1.00 79.62 105 VAL A CA 1
ATOM 800 C C . VAL A 1 105 ? -22.030 -22.840 60.612 1.00 79.62 105 VAL A C 1
ATOM 802 O O . VAL A 1 105 ? -21.355 -22.837 61.645 1.00 79.62 105 VAL A O 1
ATOM 805 N N . LEU A 1 106 ? -22.795 -23.882 60.272 1.00 80.62 106 LEU A N 1
ATOM 806 C CA . LEU A 1 106 ? -22.896 -25.106 61.069 1.00 80.62 106 LEU A CA 1
ATOM 807 C C . LEU A 1 106 ? -21.548 -25.842 61.131 1.00 80.62 106 LEU A C 1
ATOM 809 O O . LEU A 1 106 ? -21.155 -26.296 62.203 1.00 80.62 106 LEU A O 1
ATOM 813 N N . TYR A 1 107 ? -20.793 -25.890 60.034 1.00 80.88 107 TYR A N 1
ATOM 814 C CA . TYR A 1 107 ? -19.440 -26.443 60.011 1.00 80.88 107 TYR A CA 1
ATOM 815 C C . TYR A 1 107 ? -18.504 -25.706 60.975 1.00 80.88 107 TYR A C 1
ATOM 817 O O . TYR A 1 107 ? -17.866 -26.346 61.807 1.00 80.88 107 TYR A O 1
ATOM 825 N N . LEU A 1 108 ? -18.472 -24.369 60.937 1.00 76.50 108 LEU A N 1
ATOM 826 C CA . LEU A 1 108 ? -17.666 -23.554 61.853 1.00 76.50 108 LEU A CA 1
ATOM 827 C C . LEU A 1 108 ? -18.078 -23.758 63.320 1.00 76.50 108 LEU A C 1
ATOM 829 O O . LEU A 1 108 ? -17.219 -23.763 64.203 1.00 76.50 108 LEU A O 1
ATOM 833 N N . SER A 1 109 ? -19.364 -24.000 63.589 1.00 76.38 109 SER A N 1
ATOM 834 C CA . SER A 1 109 ? -19.856 -24.269 64.946 1.00 76.38 109 SER A CA 1
ATOM 835 C C . SER A 1 109 ? -19.273 -25.540 65.580 1.00 76.38 109 SER A C 1
ATOM 837 O O . SER A 1 109 ? -19.218 -25.632 66.805 1.00 76.38 109 SER A O 1
ATOM 839 N N . PHE A 1 110 ? -18.776 -26.492 64.778 1.00 76.06 110 PHE A N 1
ATOM 840 C CA . PHE A 1 110 ? -18.100 -27.689 65.288 1.00 76.06 110 PHE A CA 1
ATOM 841 C C . PHE A 1 110 ? -16.661 -27.426 65.755 1.00 76.06 110 PHE A C 1
ATOM 843 O O . PHE A 1 110 ? -16.128 -28.213 66.534 1.00 76.06 110 PHE A O 1
ATOM 850 N N . PHE A 1 111 ? -16.033 -26.330 65.314 1.00 71.00 111 PHE A N 1
ATOM 851 C CA . PHE A 1 111 ? -14.637 -26.003 65.638 1.00 71.00 111 PHE A CA 1
ATOM 852 C C . PHE A 1 111 ? -14.493 -24.874 66.664 1.00 71.00 111 PHE A C 1
ATOM 854 O O . PHE A 1 111 ? -13.444 -24.766 67.301 1.00 71.00 111 PHE A O 1
ATOM 861 N N . TYR A 1 112 ? -15.517 -24.030 66.838 1.00 71.12 112 TYR A N 1
ATOM 862 C CA . TYR A 1 112 ? -15.445 -22.834 67.682 1.00 71.12 112 TYR A CA 1
ATOM 863 C C . TYR A 1 112 ? -16.424 -22.873 68.861 1.00 71.12 112 TYR A C 1
ATOM 865 O O . TYR A 1 112 ? -17.560 -23.329 68.750 1.00 71.12 112 TYR A O 1
ATOM 873 N N . ARG A 1 113 ? -15.989 -22.349 70.016 1.00 69.19 113 ARG A N 1
ATOM 874 C CA . ARG A 1 113 ? -16.825 -22.227 71.221 1.00 69.19 113 ARG A CA 1
ATOM 875 C C . ARG A 1 113 ? -17.931 -21.192 70.999 1.00 69.19 113 ARG A C 1
ATOM 877 O O . ARG A 1 113 ? -17.736 -20.216 70.277 1.00 69.19 113 ARG A O 1
ATOM 884 N N . ARG A 1 114 ? -19.069 -21.364 71.683 1.00 64.88 114 ARG A N 1
ATOM 885 C CA . ARG A 1 114 ? -20.273 -20.517 71.531 1.00 64.88 114 ARG A CA 1
ATOM 886 C C . ARG A 1 114 ? -19.999 -19.008 71.659 1.00 64.88 114 ARG A C 1
ATOM 888 O O . ARG A 1 114 ? -20.619 -18.239 70.939 1.00 64.88 114 ARG A O 1
ATOM 895 N N . GLY A 1 115 ? -19.060 -18.597 72.519 1.00 61.88 115 GLY A N 1
ATOM 896 C CA . GLY A 1 115 ? -18.684 -17.185 72.699 1.00 61.88 115 GLY A CA 1
ATOM 897 C C . GLY A 1 115 ? -17.828 -16.589 71.571 1.00 61.88 115 GLY A C 1
ATOM 898 O O . GLY A 1 115 ? -17.909 -15.393 71.322 1.00 61.88 115 GLY A O 1
ATOM 899 N N . ASP A 1 116 ? -17.057 -17.408 70.849 1.00 68.44 116 ASP A N 1
ATOM 900 C CA . ASP A 1 116 ? -16.173 -16.949 69.766 1.00 68.44 116 ASP A CA 1
ATOM 901 C C . ASP A 1 116 ? -16.841 -17.040 68.385 1.00 68.44 116 ASP A C 1
ATOM 903 O O . ASP A 1 116 ? -16.423 -16.370 67.441 1.00 68.44 116 ASP A O 1
ATOM 907 N N . LEU A 1 117 ? -17.881 -17.872 68.251 1.00 69.50 117 LEU A N 1
ATOM 908 C CA . LEU A 1 117 ? -18.520 -18.195 66.973 1.00 69.50 117 LEU A CA 1
ATOM 909 C C . LEU A 1 117 ? -19.100 -16.958 66.268 1.00 69.50 117 LEU A C 1
ATOM 911 O O . LEU A 1 117 ? -18.910 -16.806 65.063 1.00 69.50 117 LEU A O 1
ATOM 915 N N . ALA A 1 118 ? -19.743 -16.051 67.010 1.00 68.31 118 ALA A N 1
ATOM 916 C CA . ALA A 1 118 ? -20.327 -14.829 66.451 1.00 68.31 118 ALA A CA 1
ATOM 917 C C . ALA A 1 118 ? -19.266 -13.931 65.791 1.00 68.31 118 ALA A C 1
ATOM 919 O O . ALA A 1 118 ? -19.458 -13.457 64.672 1.00 68.31 118 ALA A O 1
ATOM 920 N N . LEU A 1 119 ? -18.107 -13.772 66.439 1.00 66.88 119 LEU A N 1
ATOM 921 C CA . LEU A 1 119 ? -16.981 -13.021 65.890 1.00 66.88 119 LEU A CA 1
ATOM 922 C C . LEU A 1 119 ? -16.416 -13.707 64.635 1.00 66.88 119 LEU A C 1
ATOM 924 O O . LEU A 1 119 ? -16.112 -13.037 63.655 1.00 66.88 119 LEU A O 1
ATOM 928 N N . ARG A 1 120 ? -16.307 -15.042 64.623 1.00 66.06 120 ARG A N 1
ATOM 929 C CA . ARG A 1 120 ? -15.796 -15.795 63.459 1.00 66.06 120 ARG A CA 1
ATOM 930 C C . ARG A 1 120 ? -16.723 -15.710 62.247 1.00 66.06 120 ARG A C 1
ATOM 932 O O . ARG A 1 120 ? -16.233 -15.549 61.134 1.00 66.06 120 ARG A O 1
ATOM 939 N N . ILE A 1 121 ? -18.037 -15.771 62.461 1.00 71.94 121 ILE A N 1
ATOM 940 C CA . ILE A 1 121 ? -19.036 -15.586 61.399 1.00 71.94 121 ILE A CA 1
ATOM 941 C C . ILE A 1 121 ? -19.002 -14.140 60.894 1.00 71.94 121 ILE A C 1
ATOM 943 O O . ILE A 1 121 ? -18.905 -13.921 59.690 1.00 71.94 121 ILE A O 1
ATOM 947 N N . GLY A 1 122 ? -19.001 -13.152 61.795 1.00 64.31 122 GLY A N 1
ATOM 948 C CA . GLY A 1 122 ? -18.939 -11.738 61.415 1.00 64.31 122 GLY A CA 1
ATOM 949 C C . GLY A 1 122 ? -17.709 -11.414 60.566 1.00 64.31 122 GLY A C 1
ATOM 950 O O . GLY A 1 122 ? -17.818 -10.764 59.531 1.00 64.31 122 GLY A O 1
ATOM 951 N N . LEU A 1 123 ? -16.545 -11.947 60.940 1.00 63.91 123 LEU A N 1
ATOM 952 C CA . LEU A 1 123 ? -15.311 -11.728 60.191 1.00 63.91 123 LEU A CA 1
ATOM 953 C C . LEU A 1 123 ? -15.254 -12.486 58.845 1.00 63.91 123 LEU A C 1
ATOM 955 O O . LEU A 1 123 ? -14.549 -12.050 57.936 1.00 63.91 123 LEU A O 1
ATOM 959 N N . PHE A 1 124 ? -15.976 -13.602 58.697 1.00 65.81 124 PHE A N 1
ATOM 960 C CA . PHE A 1 124 ? -16.123 -14.318 57.422 1.00 65.81 124 PHE A CA 1
ATOM 961 C C . PHE A 1 124 ? -16.947 -13.511 56.410 1.00 65.81 124 PHE A C 1
ATOM 963 O O . PHE A 1 124 ? -16.580 -13.428 55.237 1.00 65.81 124 PHE A O 1
ATOM 970 N N . TYR A 1 125 ? -18.026 -12.874 56.872 1.00 65.75 125 TYR A N 1
ATOM 971 C CA . TYR A 1 125 ? -18.864 -12.011 56.040 1.00 65.75 125 TYR A CA 1
ATOM 972 C C . TYR A 1 125 ? -18.118 -10.756 55.573 1.00 65.75 125 TYR A C 1
ATOM 974 O O . TYR A 1 125 ? -18.176 -10.411 54.394 1.00 65.75 125 TYR A O 1
ATOM 982 N N . THR A 1 126 ? -17.376 -10.092 56.463 1.00 65.25 126 THR A N 1
ATOM 983 C CA . THR A 1 126 ? -16.676 -8.844 56.115 1.00 65.25 126 THR A CA 1
ATOM 984 C C . THR A 1 126 ? -15.519 -9.058 55.141 1.00 65.25 126 THR A C 1
ATOM 986 O O . THR A 1 126 ? -15.284 -8.206 54.286 1.00 65.25 126 THR A O 1
ATOM 989 N N . ALA A 1 127 ? -14.831 -10.204 55.205 1.00 60.91 127 ALA A N 1
ATOM 990 C CA . ALA A 1 127 ? -13.725 -10.519 54.298 1.00 60.91 127 ALA A CA 1
ATOM 991 C C . ALA A 1 127 ? -14.172 -10.641 52.831 1.00 60.91 127 ALA A C 1
ATOM 993 O O . ALA A 1 127 ? -13.486 -10.147 51.936 1.00 60.91 127 ALA A O 1
ATOM 994 N N . ALA A 1 128 ? -15.331 -11.259 52.579 1.00 61.59 128 ALA A N 1
ATOM 995 C CA . ALA A 1 128 ? -15.879 -11.386 51.230 1.00 61.59 128 ALA A CA 1
ATOM 996 C C . ALA A 1 128 ? -16.341 -10.027 50.677 1.00 61.59 128 ALA A C 1
ATOM 998 O O . ALA A 1 128 ? -15.960 -9.654 49.568 1.00 61.59 128 ALA A O 1
ATOM 999 N N . SER A 1 129 ? -17.089 -9.256 51.473 1.00 65.31 129 SER A N 1
ATOM 1000 C CA . SER A 1 129 ? -17.590 -7.939 51.061 1.00 65.31 129 SER A CA 1
ATOM 1001 C C . SER A 1 129 ? -16.464 -6.942 50.779 1.00 65.31 129 SER A C 1
ATOM 1003 O O . SER A 1 129 ? -16.528 -6.206 49.797 1.00 65.31 129 SER A O 1
ATOM 1005 N N . MET A 1 130 ? -15.404 -6.942 51.594 1.00 64.06 130 MET A N 1
ATOM 1006 C CA . MET A 1 130 ? -14.271 -6.034 51.405 1.00 64.06 130 MET A CA 1
ATOM 1007 C C . MET A 1 130 ? -13.452 -6.384 50.157 1.00 64.06 130 MET A C 1
ATOM 1009 O O . MET A 1 130 ? -13.079 -5.487 49.409 1.00 64.06 130 MET A O 1
ATOM 1013 N N . SER A 1 131 ? -13.240 -7.677 49.882 1.00 62.56 131 SER A N 1
ATOM 1014 C CA . SER A 1 131 ? -12.574 -8.127 48.654 1.00 62.56 131 SER A CA 1
ATOM 1015 C C . SER A 1 131 ? -13.363 -7.755 47.394 1.00 62.56 131 SER A C 1
ATOM 1017 O O . SER A 1 131 ? -12.763 -7.350 46.401 1.00 62.56 131 SER A O 1
ATOM 1019 N N . GLY A 1 132 ? -14.694 -7.891 47.423 1.00 63.75 132 GLY A N 1
ATOM 1020 C CA . GLY A 1 132 ? -15.557 -7.532 46.296 1.00 63.75 132 GLY A CA 1
ATOM 1021 C C . GLY A 1 132 ? -15.580 -6.026 46.028 1.00 63.75 132 GLY A C 1
ATOM 1022 O O . GLY A 1 132 ? -15.373 -5.603 44.893 1.00 63.75 132 GLY A O 1
ATOM 1023 N N . ALA A 1 133 ? -15.757 -5.210 47.072 1.00 69.56 133 ALA A N 1
ATOM 1024 C CA . ALA A 1 133 ? -15.790 -3.752 46.945 1.00 69.56 133 ALA A CA 1
ATOM 1025 C C . ALA A 1 133 ? -14.466 -3.180 46.405 1.00 69.56 133 ALA A C 1
ATOM 1027 O O . ALA A 1 133 ? -14.477 -2.331 45.514 1.00 69.56 133 ALA A O 1
ATOM 1028 N N . PHE A 1 134 ? -13.326 -3.676 46.900 1.00 70.94 134 PHE A N 1
ATOM 1029 C CA . PHE A 1 134 ? -12.011 -3.215 46.448 1.00 70.94 134 PHE A CA 1
ATOM 1030 C C . PHE A 1 134 ? -11.702 -3.663 45.013 1.00 70.94 134 PHE A C 1
ATOM 1032 O O . PHE A 1 134 ? -11.197 -2.869 44.224 1.00 70.94 134 PHE A O 1
ATOM 1039 N N . GLY A 1 135 ? -12.075 -4.894 44.641 1.00 69.19 135 GLY A N 1
ATOM 1040 C CA . GLY A 1 135 ? -11.903 -5.394 43.275 1.00 69.19 135 GLY A CA 1
ATOM 1041 C C . GLY A 1 135 ? -12.680 -4.580 42.236 1.00 69.19 135 GLY A C 1
ATOM 1042 O O . GLY A 1 135 ? -12.127 -4.227 41.197 1.00 69.19 135 GLY A O 1
ATOM 1043 N N . VAL A 1 136 ? -13.932 -4.211 42.536 1.00 75.12 136 VAL A N 1
ATOM 1044 C CA . VAL A 1 136 ? -14.752 -3.354 41.656 1.00 75.12 136 VAL A CA 1
ATOM 1045 C C . VAL A 1 136 ? -14.164 -1.947 41.546 1.00 75.12 136 VAL A C 1
ATOM 1047 O O . VAL A 1 136 ? -14.072 -1.401 40.449 1.00 75.12 136 VAL A O 1
ATOM 1050 N N . PHE A 1 137 ? -13.723 -1.370 42.665 1.00 78.44 137 PHE A N 1
ATOM 1051 C CA . PHE A 1 137 ? -13.099 -0.048 42.681 1.00 78.44 137 PHE A CA 1
ATOM 1052 C C . PHE A 1 137 ? -11.818 0.001 41.836 1.00 78.44 137 PHE A C 1
ATOM 1054 O O . PHE A 1 137 ? -11.637 0.909 41.024 1.00 78.44 137 PHE A O 1
ATOM 1061 N N . VAL A 1 138 ? -10.954 -1.006 41.974 1.00 77.94 138 VAL A N 1
ATOM 1062 C CA . VAL A 1 138 ? -9.714 -1.118 41.197 1.00 77.94 138 VAL A CA 1
ATOM 1063 C C . VAL A 1 138 ? -10.006 -1.335 39.713 1.00 77.94 138 VAL A C 1
ATOM 1065 O O . VAL A 1 138 ? -9.378 -0.682 38.880 1.00 77.94 138 VAL A O 1
ATOM 1068 N N . ALA A 1 139 ? -10.984 -2.178 39.368 1.00 73.62 139 ALA A N 1
ATOM 1069 C CA . ALA A 1 139 ? -11.408 -2.367 37.981 1.00 73.62 139 ALA A CA 1
ATOM 1070 C C . ALA A 1 139 ? -11.921 -1.058 37.356 1.00 73.62 139 ALA A C 1
ATOM 1072 O O . ALA A 1 139 ? -11.524 -0.714 36.244 1.00 73.62 139 ALA A O 1
ATOM 1073 N N . PHE A 1 140 ? -12.727 -0.287 38.094 1.00 76.88 140 PHE A N 1
ATOM 1074 C CA . PHE A 1 140 ? -13.227 1.015 37.647 1.00 76.88 140 PHE A CA 1
ATOM 1075 C C . PHE A 1 140 ? -12.095 2.015 37.375 1.00 76.88 140 PHE A C 1
ATOM 1077 O O . PHE A 1 140 ? -12.063 2.641 36.314 1.00 76.88 140 PHE A O 1
ATOM 1084 N N . ILE A 1 141 ? -11.139 2.148 38.302 1.00 79.19 141 ILE A N 1
ATOM 1085 C CA . ILE A 1 141 ? -9.972 3.025 38.116 1.00 79.19 141 ILE A CA 1
ATOM 1086 C C . ILE A 1 141 ? -9.127 2.551 36.933 1.00 79.19 141 ILE A C 1
ATOM 1088 O O . ILE A 1 141 ? -8.665 3.365 36.134 1.00 79.19 141 ILE A O 1
ATOM 1092 N N . SER A 1 142 ? -8.943 1.239 36.802 1.00 77.62 142 SER A N 1
ATOM 1093 C CA . SER A 1 142 ? -8.136 0.654 35.740 1.00 77.62 142 SER A CA 1
ATOM 1094 C C . SER A 1 142 ? -8.689 0.897 34.350 1.00 77.62 142 SER A C 1
ATOM 1096 O O . SER A 1 142 ? -7.920 1.202 33.436 1.00 77.62 142 SER A O 1
ATOM 1098 N N . ASP A 1 143 ? -10.007 0.847 34.207 1.00 71.75 143 ASP A N 1
ATOM 1099 C CA . ASP A 1 143 ? -10.656 1.134 32.939 1.00 71.75 143 ASP A CA 1
ATOM 1100 C C . ASP A 1 143 ? -10.656 2.639 32.618 1.00 71.75 143 ASP A C 1
ATOM 1102 O O . ASP A 1 143 ? -10.301 3.035 31.508 1.00 71.75 143 ASP A O 1
ATOM 1106 N N . ARG A 1 144 ? -10.920 3.499 33.616 1.00 71.50 144 ARG A N 1
ATOM 1107 C CA . ARG A 1 144 ? -10.884 4.969 33.472 1.00 71.50 144 ARG A CA 1
ATOM 1108 C C . ARG A 1 144 ? -9.509 5.508 33.093 1.00 71.50 144 ARG A C 1
ATOM 1110 O O . ARG A 1 144 ? -9.416 6.376 32.230 1.00 71.50 144 ARG A O 1
ATOM 1117 N N . LEU A 1 145 ? -8.459 5.026 33.757 1.00 67.25 145 LEU A N 1
ATOM 1118 C CA . LEU A 1 145 ? -7.089 5.478 33.511 1.00 67.25 145 LEU A CA 1
ATOM 1119 C C . LEU A 1 145 ? -6.453 4.774 32.313 1.00 67.25 145 LEU A C 1
ATOM 1121 O O . LEU A 1 145 ? -5.422 5.227 31.834 1.00 67.25 145 LEU A O 1
ATOM 1125 N N . LYS A 1 146 ? -7.029 3.661 31.840 1.00 70.69 146 LYS A N 1
ATOM 1126 C CA . LYS A 1 146 ? -6.436 2.773 30.825 1.00 70.69 146 LYS A CA 1
ATOM 1127 C C . LYS A 1 146 ? -5.049 2.224 31.215 1.00 70.69 146 LYS A C 1
ATOM 1129 O O . LYS A 1 146 ? -4.337 1.687 30.374 1.00 70.69 146 LYS A O 1
ATOM 1134 N N . LEU A 1 147 ? -4.683 2.289 32.499 1.00 71.94 147 LEU A N 1
ATOM 1135 C CA . LEU A 1 147 ? -3.378 1.890 33.044 1.00 71.94 147 LEU A CA 1
ATOM 1136 C C . LEU A 1 147 ? -3.487 0.589 33.847 1.00 71.94 147 LEU A C 1
ATOM 1138 O O . LEU A 1 147 ? -3.403 0.573 35.073 1.00 71.94 147 LEU A O 1
ATOM 1142 N N . ARG A 1 148 ? -3.687 -0.534 33.160 1.00 75.75 148 ARG A N 1
ATOM 1143 C CA . ARG A 1 148 ? -3.907 -1.838 33.814 1.00 75.75 148 ARG A CA 1
ATOM 1144 C C . ARG A 1 148 ? -2.656 -2.390 34.523 1.00 75.75 148 ARG A C 1
ATOM 1146 O O . ARG A 1 148 ? -2.777 -2.943 35.609 1.00 75.75 148 ARG A O 1
ATOM 1153 N N . GLY A 1 149 ? -1.468 -2.172 33.961 1.00 76.88 149 GLY A N 1
ATOM 1154 C CA . GLY A 1 149 ? -0.171 -2.676 34.432 1.00 76.88 149 GLY A CA 1
ATOM 1155 C C . GLY A 1 149 ? 0.283 -1.985 35.714 1.00 76.88 149 GLY A C 1
ATOM 1156 O O . GLY A 1 149 ? 0.418 -2.651 36.740 1.00 76.88 149 GLY A O 1
ATOM 1157 N N . PRO A 1 150 ? 0.387 -0.642 35.718 1.00 81.38 150 PRO A N 1
ATOM 1158 C CA . PRO A 1 150 ? 0.718 0.121 36.921 1.00 81.38 150 PRO A CA 1
ATOM 1159 C C . PRO A 1 150 ? -0.207 -0.185 38.104 1.00 81.38 150 PRO A C 1
ATOM 1161 O O . PRO A 1 150 ? 0.241 -0.326 39.236 1.00 81.38 150 PRO A O 1
ATOM 1164 N N . ILE A 1 151 ? -1.504 -0.371 37.854 1.00 81.94 151 ILE A N 1
ATOM 1165 C CA . ILE A 1 151 ? -2.469 -0.704 38.910 1.00 81.94 151 ILE A CA 1
ATOM 1166 C C . ILE A 1 151 ? -2.220 -2.097 39.506 1.00 81.94 151 ILE A C 1
ATOM 1168 O O . ILE A 1 151 ? -2.352 -2.280 40.720 1.00 81.94 151 ILE A O 1
ATOM 1172 N N . MET A 1 152 ? -1.812 -3.079 38.696 1.00 83.88 152 MET A N 1
ATOM 1173 C CA . MET A 1 152 ? -1.368 -4.383 39.206 1.00 83.88 152 MET A CA 1
ATOM 1174 C C . MET A 1 152 ? -0.106 -4.242 40.068 1.00 83.88 152 MET A C 1
ATOM 1176 O O . MET A 1 152 ? -0.048 -4.809 41.161 1.00 83.88 152 MET A O 1
ATOM 1180 N N . LEU A 1 153 ? 0.847 -3.406 39.643 1.00 86.12 153 LEU A N 1
ATOM 1181 C CA . LEU A 1 153 ? 2.070 -3.118 40.399 1.00 86.12 153 LEU A CA 1
ATOM 1182 C C . LEU A 1 153 ? 1.811 -2.438 41.748 1.00 86.12 153 LEU A C 1
ATOM 1184 O O . LEU A 1 153 ? 2.589 -2.654 42.673 1.00 86.12 153 LEU A O 1
ATOM 1188 N N . PHE A 1 154 ? 0.721 -1.679 41.896 1.00 87.88 154 PHE A N 1
ATOM 1189 C CA . PHE A 1 154 ? 0.321 -1.083 43.179 1.00 87.88 154 PHE A CA 1
ATOM 1190 C C . PHE A 1 154 ? -0.501 -2.020 44.074 1.00 87.88 154 PHE A C 1
ATOM 1192 O O . PHE A 1 154 ? -0.428 -1.922 45.300 1.00 87.88 154 PHE A O 1
ATOM 1199 N N . THR A 1 155 ? -1.281 -2.936 43.498 1.00 87.88 155 THR A N 1
ATOM 1200 C CA . THR A 1 155 ? -2.183 -3.815 44.268 1.00 87.88 155 THR A CA 1
ATOM 1201 C C . THR A 1 155 ? -1.490 -5.065 44.809 1.00 87.88 155 THR A C 1
ATOM 1203 O O . THR A 1 155 ? -1.739 -5.461 45.950 1.00 87.88 155 THR A O 1
ATOM 1206 N N . LEU A 1 156 ? -0.563 -5.656 44.054 1.00 88.88 156 LEU A N 1
ATOM 1207 C CA . LEU A 1 156 ? 0.180 -6.853 44.469 1.00 88.88 156 LEU A CA 1
ATOM 1208 C C . LEU A 1 156 ? 1.076 -6.659 45.711 1.00 88.88 156 LEU A C 1
ATOM 1210 O O . LEU A 1 156 ? 1.086 -7.561 46.554 1.00 88.88 156 LEU A O 1
ATOM 1214 N N . PRO A 1 157 ? 1.755 -5.510 45.927 1.00 93.12 157 PRO A N 1
ATOM 1215 C CA . PRO A 1 157 ? 2.495 -5.241 47.161 1.00 93.12 157 PRO A CA 1
ATOM 1216 C C . PRO A 1 157 ? 1.655 -5.360 48.435 1.00 93.12 157 PRO A C 1
ATOM 1218 O O . PRO A 1 157 ? 2.171 -5.776 49.471 1.00 93.12 157 PRO A O 1
ATOM 1221 N N . ILE A 1 158 ? 0.350 -5.071 48.368 1.00 90.94 158 ILE A N 1
ATOM 1222 C CA . ILE A 1 158 ? -0.571 -5.233 49.504 1.00 90.94 158 ILE A CA 1
ATOM 1223 C C . ILE A 1 158 ? -0.688 -6.718 49.884 1.00 90.94 158 ILE A C 1
ATOM 1225 O O . ILE A 1 158 ? -0.636 -7.070 51.067 1.00 90.94 158 ILE A O 1
ATOM 1229 N N . ALA A 1 159 ? -0.780 -7.606 48.888 1.00 87.81 159 ALA A N 1
ATOM 1230 C CA . ALA A 1 159 ? -0.801 -9.048 49.117 1.00 87.81 159 ALA A CA 1
ATOM 1231 C C . ALA A 1 159 ? 0.561 -9.572 49.597 1.00 87.81 159 ALA A C 1
ATOM 1233 O O . ALA A 1 159 ? 0.604 -10.381 50.525 1.00 87.81 159 ALA A O 1
ATOM 1234 N N . ILE A 1 160 ? 1.662 -9.081 49.016 1.00 92.81 160 ILE A N 1
ATOM 1235 C CA . ILE A 1 160 ? 3.039 -9.416 49.418 1.00 92.81 160 ILE A CA 1
ATOM 1236 C C . ILE A 1 160 ? 3.267 -9.052 50.888 1.00 92.81 160 ILE A C 1
ATOM 1238 O O . ILE A 1 160 ? 3.731 -9.890 51.658 1.00 92.81 160 ILE A O 1
ATOM 1242 N N . ALA A 1 161 ? 2.869 -7.849 51.314 1.00 91.50 161 ALA A N 1
ATOM 1243 C CA . ALA A 1 161 ? 2.960 -7.425 52.709 1.00 91.50 161 ALA A CA 1
ATOM 1244 C C . ALA A 1 161 ? 2.149 -8.345 53.638 1.00 91.50 161 ALA A C 1
ATOM 1246 O O . ALA A 1 161 ? 2.645 -8.764 54.685 1.00 91.50 161 ALA A O 1
ATOM 1247 N N . GLY A 1 162 ? 0.934 -8.730 53.229 1.00 88.50 162 GLY A N 1
ATOM 1248 C CA . GLY A 1 162 ? 0.101 -9.681 53.968 1.00 88.50 162 GLY A CA 1
ATOM 1249 C C . GLY A 1 162 ? 0.756 -11.060 54.132 1.00 88.50 162 GLY A C 1
ATOM 1250 O O . GLY A 1 162 ? 0.818 -11.585 55.246 1.00 88.50 162 GLY A O 1
ATOM 1251 N N . TYR A 1 163 ? 1.296 -11.632 53.050 1.00 87.44 163 TYR A N 1
ATOM 1252 C CA . TYR A 1 163 ? 1.984 -12.931 53.080 1.00 87.44 163 TYR A CA 1
ATOM 1253 C C . TYR A 1 163 ? 3.335 -12.882 53.817 1.00 87.44 163 TYR A C 1
ATOM 1255 O O . TYR A 1 163 ? 3.680 -13.826 54.529 1.00 87.44 163 TYR A O 1
ATOM 1263 N N . GLY A 1 164 ? 4.074 -11.775 53.715 1.00 88.75 164 GLY A N 1
ATOM 1264 C CA . GLY A 1 164 ? 5.325 -11.561 54.446 1.00 88.75 164 GLY A CA 1
ATOM 1265 C C . GLY A 1 164 ? 5.105 -11.451 55.952 1.00 88.75 164 GLY A C 1
ATOM 1266 O O . GLY A 1 164 ? 5.824 -12.061 56.745 1.00 88.75 164 GLY A O 1
ATOM 1267 N N . ALA A 1 165 ? 4.057 -10.739 56.363 1.00 87.00 165 ALA A N 1
ATOM 1268 C CA . ALA A 1 165 ? 3.697 -10.597 57.765 1.00 87.00 165 ALA A CA 1
ATOM 1269 C C . ALA A 1 165 ? 3.144 -11.905 58.361 1.00 87.00 165 ALA A C 1
ATOM 1271 O O . ALA A 1 165 ? 3.592 -12.339 59.424 1.00 87.00 165 ALA A O 1
ATOM 1272 N N . ILE A 1 166 ? 2.209 -12.586 57.683 1.00 86.12 166 ILE A N 1
ATOM 1273 C CA . ILE A 1 166 ? 1.583 -13.811 58.219 1.00 86.12 166 ILE A CA 1
ATOM 1274 C C . ILE A 1 166 ? 2.581 -14.966 58.391 1.00 86.12 166 ILE A C 1
ATOM 1276 O O . ILE A 1 166 ? 2.416 -15.780 59.304 1.00 86.12 166 ILE A O 1
ATOM 1280 N N . ALA A 1 167 ? 3.624 -15.021 57.552 1.00 83.94 167 ALA A N 1
ATOM 1281 C CA . ALA A 1 167 ? 4.675 -16.027 57.643 1.00 83.94 167 ALA A CA 1
ATOM 1282 C C . ALA A 1 167 ? 5.485 -15.904 58.945 1.00 83.94 167 ALA A C 1
ATOM 1284 O O . ALA A 1 167 ? 5.914 -16.919 59.491 1.00 83.94 167 ALA A O 1
ATOM 1285 N N . ASN A 1 168 ? 5.671 -14.686 59.461 1.00 84.88 168 ASN A N 1
ATOM 1286 C CA . ASN A 1 168 ? 6.598 -14.406 60.563 1.00 84.88 168 ASN A CA 1
ATOM 1287 C C . ASN A 1 168 ? 5.907 -14.124 61.906 1.00 84.88 168 ASN A C 1
ATOM 1289 O O . ASN A 1 168 ? 6.533 -14.191 62.963 1.00 84.88 168 ASN A O 1
ATOM 1293 N N . ILE A 1 169 ? 4.610 -13.820 61.898 1.00 86.00 169 ILE A N 1
ATOM 1294 C CA . ILE A 1 169 ? 3.884 -13.408 63.101 1.00 86.00 169 ILE A CA 1
ATOM 1295 C C . ILE A 1 169 ? 3.244 -14.607 63.791 1.00 86.00 169 ILE A C 1
ATOM 1297 O O . ILE A 1 169 ? 2.465 -15.325 63.187 1.00 86.00 169 ILE A O 1
ATOM 1301 N N . GLN A 1 170 ? 3.474 -14.785 65.092 1.00 79.88 170 GLN A N 1
ATOM 1302 C CA . GLN A 1 170 ? 2.902 -15.912 65.844 1.00 79.88 170 GLN A CA 1
ATOM 1303 C C . GLN A 1 170 ? 1.486 -15.646 66.388 1.00 79.88 170 GLN A C 1
ATOM 1305 O O . GLN A 1 170 ? 0.746 -16.584 66.690 1.00 79.88 170 GLN A O 1
ATOM 1310 N N . SER A 1 171 ? 1.080 -14.375 66.498 1.00 82.38 171 SER A N 1
ATOM 1311 C CA . SER A 1 171 ? -0.226 -13.987 67.043 1.00 82.38 171 SER A CA 1
ATOM 1312 C C . SER A 1 171 ? -1.371 -14.342 66.093 1.00 82.38 171 SER A C 1
ATOM 1314 O O . SER A 1 171 ? -1.486 -13.784 65.002 1.00 82.38 171 SER A O 1
ATOM 1316 N N . ALA A 1 172 ? -2.289 -15.201 66.544 1.00 71.75 172 ALA A N 1
ATOM 1317 C CA . ALA A 1 172 ? -3.455 -15.620 65.763 1.00 71.75 172 ALA A CA 1
ATOM 1318 C C . ALA A 1 172 ? -4.371 -14.450 65.351 1.00 71.75 172 ALA A C 1
ATOM 1320 O O . ALA A 1 172 ? -4.959 -14.484 64.271 1.00 71.75 172 ALA A O 1
ATOM 1321 N N . LYS A 1 173 ? -4.478 -13.400 66.182 1.00 74.88 173 LYS A N 1
ATOM 1322 C CA . LYS A 1 173 ? -5.271 -12.196 65.865 1.00 74.88 173 LYS A CA 1
ATOM 1323 C C . LYS A 1 173 ? -4.662 -11.421 64.697 1.00 74.88 173 LYS A C 1
ATOM 1325 O O . LYS A 1 173 ? -5.378 -10.988 63.801 1.00 74.88 173 LYS A O 1
ATOM 1330 N N . VAL A 1 174 ? -3.339 -11.290 64.695 1.00 76.31 174 VAL A N 1
ATOM 1331 C CA . VAL A 1 174 ? -2.619 -10.547 63.658 1.00 76.31 174 VAL A CA 1
ATOM 1332 C C . VAL A 1 174 ? -2.539 -11.359 62.368 1.00 76.31 174 VAL A C 1
ATOM 1334 O O . VAL A 1 174 ? -2.808 -10.811 61.305 1.00 76.31 174 VAL A O 1
ATOM 1337 N N . LYS A 1 175 ? -2.304 -12.679 62.448 1.00 72.88 175 LYS A N 1
ATOM 1338 C CA . LYS A 1 175 ? -2.400 -13.575 61.284 1.00 72.88 175 LYS A CA 1
ATOM 1339 C C . LYS A 1 175 ? -3.746 -13.459 60.584 1.00 72.88 175 LYS A C 1
ATOM 1341 O O . LYS A 1 175 ? -3.800 -13.381 59.364 1.00 72.88 175 LYS A O 1
ATOM 1346 N N . TYR A 1 176 ? -4.823 -13.404 61.363 1.00 69.81 176 TYR A N 1
ATOM 1347 C CA . TYR A 1 176 ? -6.161 -13.201 60.832 1.00 69.81 176 TYR A CA 1
ATOM 1348 C C . TYR A 1 176 ? -6.294 -11.849 60.115 1.00 69.81 176 TYR A C 1
ATOM 1350 O O . TYR A 1 176 ? -6.766 -11.808 58.985 1.00 69.81 176 TYR A O 1
ATOM 1358 N N . GLY A 1 177 ? -5.805 -10.759 60.715 1.00 74.62 177 GLY A N 1
ATOM 1359 C CA . GLY A 1 177 ? -5.753 -9.440 60.072 1.00 74.62 177 GLY A CA 1
ATOM 1360 C C . GLY A 1 177 ? -5.010 -9.447 58.730 1.00 74.62 177 GLY A C 1
ATOM 1361 O O . GLY A 1 177 ? -5.480 -8.860 57.759 1.00 74.62 177 GLY A O 1
ATOM 1362 N N . MET A 1 178 ? -3.901 -10.184 58.637 1.00 81.44 178 MET A N 1
ATOM 1363 C CA . MET A 1 178 ? -3.123 -10.286 57.398 1.00 81.44 178 MET A CA 1
ATOM 1364 C C . MET A 1 178 ? -3.880 -11.000 56.272 1.00 81.44 178 MET A C 1
ATOM 1366 O O . MET A 1 178 ? -3.676 -10.659 55.109 1.00 81.44 178 MET A O 1
ATOM 1370 N N . THR A 1 179 ? -4.811 -11.912 56.585 1.00 74.88 179 THR A N 1
ATOM 1371 C CA . THR A 1 179 ? -5.635 -12.575 55.553 1.00 74.88 179 THR A CA 1
ATOM 1372 C C . THR A 1 179 ? -6.489 -11.599 54.747 1.00 74.88 179 THR A C 1
ATOM 1374 O O . THR A 1 179 ? -6.735 -11.842 53.567 1.00 74.88 179 THR A O 1
ATOM 1377 N N . PHE A 1 180 ? -6.882 -10.467 55.340 1.00 76.44 180 PHE A N 1
ATOM 1378 C CA . PHE A 1 180 ? -7.589 -9.416 54.618 1.00 76.44 180 PHE A CA 1
ATOM 1379 C C . PHE A 1 180 ? -6.678 -8.700 53.620 1.00 76.44 180 PHE A C 1
ATOM 1381 O O . PHE A 1 180 ? -7.084 -8.511 52.483 1.00 76.44 180 PHE A O 1
ATOM 1388 N N . LEU A 1 181 ? -5.441 -8.360 54.000 1.00 79.75 181 LEU A N 1
ATOM 1389 C CA . LEU A 1 181 ? -4.476 -7.742 53.079 1.00 79.75 181 LEU A CA 1
ATOM 1390 C C . LEU A 1 181 ? -4.107 -8.688 51.931 1.00 79.75 181 LEU A C 1
ATOM 1392 O O . LEU A 1 181 ? -4.081 -8.274 50.773 1.00 79.75 181 LEU A O 1
ATOM 1396 N N . MET A 1 182 ? -3.900 -9.971 52.251 1.00 81.44 182 MET A N 1
ATOM 1397 C CA . MET A 1 182 ? -3.661 -11.028 51.265 1.00 81.44 182 MET A CA 1
ATOM 1398 C C . MET A 1 182 ? -4.799 -11.099 50.240 1.00 81.44 182 MET A C 1
ATOM 1400 O O . MET A 1 182 ? -4.542 -11.102 49.039 1.00 81.44 182 MET A O 1
ATOM 1404 N N . ALA A 1 183 ? -6.051 -11.130 50.710 1.00 72.75 183 ALA A N 1
ATOM 1405 C CA . ALA A 1 183 ? -7.223 -11.185 49.845 1.00 72.75 183 ALA A CA 1
ATOM 1406 C C . ALA A 1 183 ? -7.375 -9.899 49.020 1.00 72.75 183 ALA A C 1
ATOM 1408 O O . ALA A 1 183 ? -7.479 -9.970 47.799 1.00 72.75 183 ALA A O 1
ATOM 1409 N N . THR A 1 184 ? -7.333 -8.728 49.658 1.00 78.81 184 THR A N 1
ATOM 1410 C CA . THR A 1 184 ? -7.521 -7.439 48.985 1.00 78.81 184 THR A CA 1
ATOM 1411 C C . THR A 1 184 ? -6.521 -7.239 47.851 1.00 78.81 184 THR A C 1
ATOM 1413 O O . THR A 1 184 ? -6.939 -6.934 46.737 1.00 78.81 184 THR A O 1
ATOM 1416 N N . GLY A 1 185 ? -5.222 -7.449 48.088 1.00 79.62 185 GLY A N 1
ATOM 1417 C CA . GLY A 1 185 ? -4.210 -7.267 47.044 1.00 79.62 185 GLY A CA 1
ATOM 1418 C C . GLY A 1 185 ? -4.365 -8.261 45.891 1.00 79.62 185 GLY A C 1
ATOM 1419 O O . GLY A 1 185 ? -4.355 -7.861 44.733 1.00 79.62 185 GLY A O 1
ATOM 1420 N N . MET A 1 186 ? -4.592 -9.543 46.198 1.00 78.38 186 MET A N 1
ATOM 1421 C CA . MET A 1 186 ? -4.676 -10.602 45.186 1.00 78.38 186 MET A CA 1
ATOM 1422 C C . MET A 1 186 ? -5.926 -10.474 44.308 1.00 78.38 186 MET A C 1
ATOM 1424 O O . MET A 1 186 ? -5.823 -10.510 43.084 1.00 78.38 186 MET A O 1
ATOM 1428 N N . TYR A 1 187 ? -7.108 -10.307 44.910 1.00 75.12 187 TYR A N 1
ATOM 1429 C CA . TYR A 1 187 ? -8.364 -10.249 44.154 1.00 75.12 187 TYR A CA 1
ATOM 1430 C C . TYR A 1 187 ? -8.507 -8.961 43.341 1.00 75.12 187 TYR A C 1
ATOM 1432 O O . TYR A 1 187 ? -9.179 -8.973 42.312 1.00 75.12 187 TYR A O 1
ATOM 1440 N N . SER A 1 188 ? -7.852 -7.875 43.753 1.00 80.12 188 SER A N 1
ATOM 1441 C CA . SER A 1 188 ? -7.878 -6.613 43.009 1.00 80.12 188 SER A CA 1
ATOM 1442 C C . SER A 1 188 ? -7.132 -6.685 41.677 1.00 80.12 188 SER A C 1
ATOM 1444 O O . SER A 1 188 ? -7.491 -5.975 40.743 1.00 80.12 188 SER A O 1
ATOM 1446 N N . SER A 1 189 ? -6.119 -7.549 41.555 1.00 80.19 189 SER A N 1
ATOM 1447 C CA . SER A 1 189 ? -5.338 -7.680 40.320 1.00 80.19 189 SER A CA 1
ATOM 1448 C C . SER A 1 189 ? -6.001 -8.595 39.280 1.00 80.19 189 SER A C 1
ATOM 1450 O O . SER A 1 189 ? -5.747 -8.443 38.089 1.00 80.19 189 SER A O 1
ATOM 1452 N N . VAL A 1 190 ? -6.879 -9.521 39.693 1.00 79.81 190 VAL A N 1
ATOM 1453 C CA . VAL A 1 190 ? -7.480 -10.538 38.800 1.00 79.81 190 VAL A CA 1
ATOM 1454 C C . VAL A 1 190 ? -8.230 -9.933 37.599 1.00 79.81 190 VAL A C 1
ATOM 1456 O O . VAL A 1 190 ? -7.954 -10.364 36.475 1.00 79.81 190 VAL A O 1
ATOM 1459 N N . PRO A 1 191 ? -9.126 -8.935 37.766 1.00 78.12 191 PRO A N 1
ATOM 1460 C CA . PRO A 1 191 ? -9.823 -8.327 36.631 1.00 78.12 191 PRO A CA 1
ATOM 1461 C C . PRO A 1 191 ? -8.858 -7.673 35.637 1.00 78.12 191 PRO A C 1
ATOM 1463 O O . PRO A 1 191 ? -9.015 -7.832 34.427 1.00 78.12 191 PRO A O 1
ATOM 1466 N N . CYS A 1 192 ? -7.823 -6.993 36.140 1.00 80.12 192 CYS A N 1
ATOM 1467 C CA . CYS A 1 192 ? -6.822 -6.329 35.311 1.00 80.12 192 CYS A CA 1
ATOM 1468 C C . CYS A 1 192 ? -6.077 -7.329 34.421 1.00 80.12 192 CYS A C 1
ATOM 1470 O O . CYS A 1 192 ? -5.942 -7.073 33.228 1.00 80.12 192 CYS A O 1
ATOM 1472 N N . ILE A 1 193 ? -5.660 -8.481 34.965 1.00 79.00 193 ILE A N 1
ATOM 1473 C CA . ILE A 1 193 ? -4.923 -9.514 34.215 1.00 79.00 193 ILE A CA 1
ATOM 1474 C C . ILE A 1 193 ? -5.816 -10.139 33.133 1.00 79.00 193 ILE A C 1
ATOM 1476 O O . ILE A 1 193 ? -5.389 -10.292 31.990 1.00 79.00 193 ILE A O 1
ATOM 1480 N N . LEU A 1 194 ? -7.064 -10.492 33.471 1.00 76.38 194 LEU A N 1
ATOM 1481 C CA . LEU A 1 194 ? -8.010 -11.091 32.517 1.00 76.38 194 LEU A CA 1
ATOM 1482 C C . LEU A 1 194 ? -8.278 -10.161 31.327 1.00 76.38 194 LEU A C 1
ATOM 1484 O O . LEU A 1 194 ? -8.247 -10.599 30.175 1.00 76.38 194 LEU A O 1
ATOM 1488 N N . VAL A 1 195 ? -8.494 -8.871 31.592 1.00 76.00 195 VAL A N 1
ATOM 1489 C CA . VAL A 1 195 ? -8.726 -7.878 30.536 1.00 76.00 195 VAL A CA 1
ATOM 1490 C C . VAL A 1 195 ? -7.439 -7.583 29.759 1.00 76.00 195 VAL A C 1
ATOM 1492 O O . VAL A 1 195 ? -7.485 -7.472 28.536 1.00 76.00 195 VAL A O 1
ATOM 1495 N N . TRP A 1 196 ? -6.285 -7.505 30.430 1.00 76.12 196 TRP A N 1
ATOM 1496 C CA . TRP A 1 196 ? -4.985 -7.278 29.788 1.00 76.12 196 TRP A CA 1
ATOM 1497 C C . TRP A 1 196 ? -4.681 -8.344 28.735 1.00 76.12 196 TRP A C 1
ATOM 1499 O O . TRP A 1 196 ? -4.408 -8.005 27.586 1.00 76.12 196 TRP A O 1
ATOM 1509 N N . ASN A 1 197 ? -4.768 -9.625 29.094 1.00 77.00 197 ASN A N 1
ATOM 1510 C CA . ASN A 1 197 ? -4.489 -10.730 28.175 1.00 77.00 197 ASN A CA 1
ATOM 1511 C C . ASN A 1 197 ? -5.459 -10.740 26.979 1.00 77.00 197 ASN A C 1
ATOM 1513 O O . ASN A 1 197 ? -5.059 -10.868 25.821 1.00 77.00 197 ASN A O 1
ATOM 1517 N N . THR A 1 198 ? -6.744 -10.520 27.259 1.00 69.88 198 THR A N 1
ATOM 1518 C CA . THR A 1 198 ? -7.807 -10.498 26.247 1.00 69.88 198 THR A CA 1
ATOM 1519 C C . THR A 1 198 ? -7.611 -9.352 25.242 1.00 69.88 198 THR A C 1
ATOM 1521 O O . THR A 1 198 ? -7.788 -9.550 24.038 1.00 69.88 198 THR A O 1
ATOM 1524 N N . ASN A 1 199 ? -7.188 -8.172 25.709 1.00 71.69 199 ASN A N 1
ATOM 1525 C CA . ASN A 1 199 ? -6.943 -7.001 24.861 1.00 71.69 199 ASN A CA 1
ATOM 1526 C C . ASN A 1 199 ? -5.663 -7.120 24.026 1.00 71.69 199 ASN A C 1
ATOM 1528 O O . ASN A 1 199 ? -5.648 -6.661 22.889 1.00 71.69 199 ASN A O 1
ATOM 1532 N N . ASN A 1 200 ? -4.624 -7.769 24.556 1.00 69.94 200 ASN A N 1
ATOM 1533 C CA . ASN A 1 200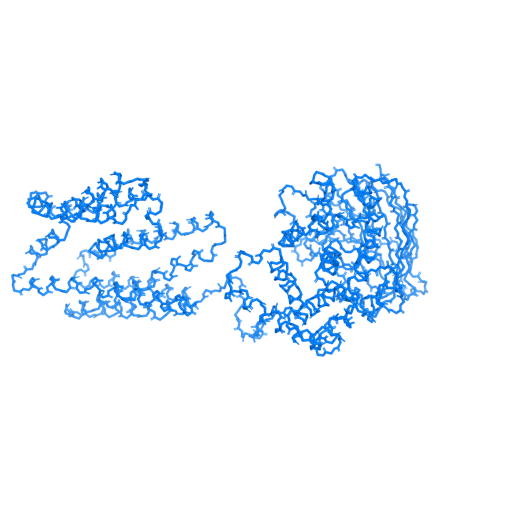 ? -3.360 -7.995 23.843 1.00 69.94 200 ASN A CA 1
ATOM 1534 C C . ASN A 1 200 ? -3.391 -9.234 22.926 1.00 69.94 200 ASN A C 1
ATOM 1536 O O . ASN A 1 200 ? -2.418 -9.547 22.246 1.00 69.94 200 ASN A O 1
ATOM 1540 N N . SER A 1 201 ? -4.523 -9.938 22.871 1.00 68.31 201 SER A N 1
ATOM 1541 C CA . SER A 1 201 ? -4.743 -11.052 21.951 1.00 68.31 201 SER A CA 1
ATOM 1542 C C . SER A 1 201 ? -5.546 -10.589 20.730 1.00 68.31 201 SER A C 1
ATOM 1544 O O . SER A 1 201 ? -6.753 -10.333 20.821 1.00 68.31 201 SER A O 1
ATOM 1546 N N . ALA A 1 202 ? -4.877 -10.498 19.577 1.00 56.22 202 ALA A N 1
ATOM 1547 C CA . ALA A 1 202 ? -5.500 -10.161 18.296 1.00 56.22 202 ALA A CA 1
ATOM 1548 C C . ALA A 1 202 ? -6.189 -11.382 17.654 1.00 56.22 202 ALA A C 1
ATOM 1550 O O . ALA A 1 202 ? -5.598 -12.458 17.551 1.00 56.22 202 ALA A O 1
ATOM 1551 N N . GLY A 1 203 ? -7.435 -11.199 17.201 1.00 47.81 203 GLY A N 1
ATOM 1552 C CA . GLY A 1 203 ? -8.264 -12.236 16.577 1.00 47.81 203 GLY A CA 1
ATOM 1553 C C . GLY A 1 203 ? -9.133 -13.023 17.569 1.00 47.81 203 GLY A C 1
ATOM 1554 O O . GLY A 1 203 ? -8.680 -13.419 18.643 1.00 47.81 203 GLY A O 1
ATOM 1555 N N . HIS A 1 204 ? -10.395 -13.279 17.201 1.00 51.38 204 HIS A N 1
ATOM 1556 C CA . HIS A 1 204 ? -11.394 -13.890 18.093 1.00 51.38 204 HIS A CA 1
ATOM 1557 C C . HIS A 1 204 ? -10.983 -15.278 18.615 1.00 51.38 204 HIS A C 1
ATOM 1559 O O . HIS A 1 204 ? -11.117 -15.542 19.809 1.00 51.38 204 HIS A O 1
ATOM 1565 N N . TYR A 1 205 ? -10.415 -16.138 17.762 1.00 57.34 205 TYR A N 1
ATOM 1566 C CA . TYR A 1 205 ? -9.950 -17.473 18.167 1.00 57.34 205 TYR A CA 1
ATOM 1567 C C . TYR A 1 205 ? -8.745 -17.423 19.111 1.00 57.34 205 TYR A C 1
ATOM 1569 O O . TYR A 1 205 ? -8.705 -18.153 20.104 1.00 57.34 205 TYR A O 1
ATOM 1577 N N . LYS A 1 206 ? -7.776 -16.539 18.832 1.00 58.75 206 LYS A N 1
ATOM 1578 C CA . LYS A 1 206 ? -6.583 -16.368 19.670 1.00 58.75 206 LYS A CA 1
ATOM 1579 C C . LYS A 1 206 ? -6.981 -15.850 21.047 1.00 58.75 206 LYS A C 1
ATOM 1581 O O . LYS A 1 206 ? -6.594 -16.446 22.041 1.00 58.75 206 LYS A O 1
ATOM 1586 N N . ARG A 1 207 ? -7.845 -14.831 21.088 1.00 65.69 207 ARG A N 1
ATOM 1587 C CA . ARG A 1 207 ? -8.416 -14.258 22.312 1.00 65.69 207 ARG A CA 1
ATOM 1588 C C . ARG A 1 207 ? -9.175 -15.289 23.150 1.00 65.69 207 ARG A C 1
ATOM 1590 O O . ARG A 1 207 ? -8.929 -15.395 24.343 1.00 65.69 207 ARG A O 1
ATOM 1597 N N . ALA A 1 208 ? -10.053 -16.086 22.540 1.00 59.69 208 ALA A N 1
ATOM 1598 C CA . ALA A 1 208 ? -10.768 -17.141 23.262 1.00 59.69 208 ALA A CA 1
ATOM 1599 C C . ALA A 1 208 ? -9.801 -18.176 23.868 1.00 59.69 208 ALA A C 1
ATOM 1601 O O . ALA A 1 208 ? -9.949 -18.571 25.026 1.00 59.69 208 ALA A O 1
ATOM 1602 N N . THR A 1 209 ? -8.782 -18.571 23.101 1.00 71.06 209 THR A N 1
ATOM 1603 C CA . THR A 1 209 ? -7.782 -19.558 23.527 1.00 71.06 209 THR A CA 1
ATOM 1604 C C . THR A 1 209 ? -6.908 -19.027 24.664 1.00 71.06 209 THR A C 1
ATOM 1606 O O . THR A 1 209 ? -6.726 -19.719 25.664 1.00 71.06 209 THR A O 1
ATOM 1609 N N . THR A 1 210 ? -6.399 -17.796 24.561 1.00 71.56 210 THR A N 1
ATOM 1610 C CA . THR A 1 210 ? -5.525 -17.197 25.582 1.00 71.56 210 THR A CA 1
ATOM 1611 C C . THR A 1 210 ? -6.269 -16.936 26.890 1.00 71.56 210 THR A C 1
ATOM 1613 O O . THR A 1 210 ? -5.733 -17.252 27.956 1.00 71.56 210 THR A O 1
ATOM 1616 N N . SER A 1 211 ? -7.516 -16.451 26.841 1.00 69.38 211 SER A N 1
ATOM 1617 C CA . SER A 1 211 ? -8.354 -16.280 28.036 1.00 69.38 211 SER A CA 1
ATOM 1618 C C . SER A 1 211 ? -8.659 -17.625 28.712 1.00 69.38 211 SER A C 1
ATOM 1620 O O . SER A 1 211 ? -8.530 -17.748 29.933 1.00 69.38 211 SER A O 1
ATOM 1622 N N . ALA A 1 212 ? -9.008 -18.661 27.937 1.00 68.50 212 ALA A N 1
ATOM 1623 C CA . ALA A 1 212 ? -9.279 -19.999 28.470 1.00 68.50 212 ALA A CA 1
ATOM 1624 C C . ALA A 1 212 ? -8.028 -20.647 29.087 1.00 68.50 212 ALA A C 1
ATOM 1626 O O . ALA A 1 212 ? -8.092 -21.235 30.172 1.00 68.50 212 ALA A O 1
ATOM 1627 N N . MET A 1 213 ? -6.873 -20.508 28.433 1.00 75.69 213 MET A N 1
ATOM 1628 C CA . MET A 1 213 ? -5.602 -21.041 28.920 1.00 75.69 213 MET A CA 1
ATOM 1629 C C . MET A 1 213 ? -5.168 -20.360 30.221 1.00 75.69 213 MET A C 1
ATOM 1631 O O . MET A 1 213 ? -4.762 -21.044 31.159 1.00 75.69 213 MET A O 1
ATOM 1635 N N . GLN A 1 214 ? -5.338 -19.039 30.331 1.00 79.44 214 GLN A N 1
ATOM 1636 C CA . GLN A 1 214 ? -5.062 -18.299 31.563 1.00 79.44 214 GLN A CA 1
ATOM 1637 C C . GLN A 1 214 ? -5.896 -18.818 32.744 1.00 79.44 214 GLN A C 1
ATOM 1639 O O . GLN A 1 214 ? -5.345 -19.097 33.808 1.00 79.44 214 GLN A O 1
ATOM 1644 N N . LEU A 1 215 ? -7.212 -18.972 32.565 1.00 71.25 215 LEU A N 1
ATOM 1645 C CA . LEU A 1 215 ? -8.105 -19.525 33.593 1.00 71.25 215 LEU A CA 1
ATOM 1646 C C . LEU A 1 215 ? -7.729 -20.966 33.960 1.00 71.25 215 LEU A C 1
ATOM 1648 O O . LEU A 1 215 ? -7.748 -21.333 35.135 1.00 71.25 215 LEU A O 1
ATOM 1652 N N . THR A 1 216 ? -7.333 -21.769 32.971 1.00 69.50 216 THR A N 1
ATOM 1653 C CA . THR A 1 216 ? -6.873 -23.148 33.182 1.00 69.50 216 THR A CA 1
ATOM 1654 C C . THR A 1 216 ? -5.618 -23.185 34.056 1.00 69.50 216 THR A C 1
ATOM 1656 O O . THR A 1 216 ? -5.594 -23.888 35.065 1.00 69.50 216 THR A O 1
ATOM 1659 N N . ILE A 1 217 ? -4.605 -22.374 33.734 1.00 74.12 217 ILE A N 1
ATOM 1660 C CA . ILE A 1 217 ? -3.366 -22.261 34.519 1.00 74.12 217 ILE A CA 1
ATOM 1661 C C . ILE A 1 217 ? -3.658 -21.735 35.931 1.00 74.12 217 ILE A C 1
ATOM 1663 O O . ILE A 1 217 ? -3.132 -22.272 36.906 1.00 74.12 217 ILE A O 1
ATOM 1667 N N . ALA A 1 218 ? -4.533 -20.733 36.067 1.00 67.75 218 ALA A N 1
ATOM 1668 C CA . ALA A 1 218 ? -4.929 -20.200 37.370 1.00 67.75 218 ALA A CA 1
ATOM 1669 C C . ALA A 1 218 ? -5.566 -21.281 38.262 1.00 67.75 218 ALA A C 1
ATOM 1671 O O . ALA A 1 218 ? -5.226 -21.396 39.442 1.00 67.75 218 ALA A O 1
ATOM 1672 N N . ASN A 1 219 ? -6.427 -22.129 37.692 1.00 69.62 219 ASN A N 1
ATOM 1673 C CA . ASN A 1 219 ? -7.061 -23.234 38.412 1.00 69.62 219 ASN A CA 1
ATOM 1674 C C . ASN A 1 219 ? -6.061 -24.327 38.836 1.00 69.62 219 ASN A C 1
ATOM 1676 O O . ASN A 1 219 ? -6.225 -24.911 39.911 1.00 69.62 219 ASN A O 1
ATOM 1680 N N . CYS A 1 220 ? -4.979 -24.553 38.079 1.00 67.75 220 CYS A N 1
ATOM 1681 C CA . CYS A 1 220 ? -3.886 -25.445 38.493 1.00 67.75 220 CYS A CA 1
ATOM 1682 C C . CYS A 1 220 ? -3.198 -24.983 39.792 1.00 67.75 220 CYS A C 1
ATOM 1684 O O . CYS A 1 220 ? -2.664 -25.809 40.535 1.00 67.75 220 CYS A O 1
ATOM 1686 N N . GLY A 1 221 ? -3.271 -23.690 40.134 1.00 63.03 221 GLY A N 1
ATOM 1687 C CA . GLY A 1 221 ? -2.800 -23.172 41.422 1.00 63.03 221 GLY A CA 1
ATOM 1688 C C . GLY A 1 221 ? -3.489 -23.828 42.627 1.00 63.03 221 GLY A C 1
ATOM 1689 O O . GLY A 1 221 ? -2.855 -24.028 43.664 1.00 63.03 221 GLY A O 1
ATOM 1690 N N . GLY A 1 222 ? -4.751 -24.251 42.479 1.00 53.56 222 GLY A N 1
ATOM 1691 C CA . GLY A 1 222 ? -5.477 -25.002 43.504 1.00 53.56 222 GLY A CA 1
ATOM 1692 C C . GLY A 1 222 ? -4.829 -26.352 43.825 1.00 53.56 222 GLY A C 1
ATOM 1693 O O . GLY A 1 222 ? -4.743 -26.725 44.994 1.00 53.56 222 GLY A O 1
ATOM 1694 N N . PHE A 1 223 ? -4.293 -27.045 42.815 1.00 56.28 223 PHE A N 1
ATOM 1695 C CA . PHE A 1 223 ? -3.562 -28.301 43.003 1.00 56.28 223 PHE A CA 1
ATOM 1696 C C . PHE A 1 223 ? -2.292 -28.071 43.830 1.00 56.28 223 PHE A C 1
ATOM 1698 O O . PHE A 1 223 ? -2.105 -28.702 44.867 1.00 56.28 223 PHE A O 1
ATOM 1705 N N . VAL A 1 224 ? -1.467 -27.092 43.449 1.00 62.38 224 VAL A N 1
ATOM 1706 C CA . VAL A 1 224 ? -0.232 -26.749 44.176 1.00 62.38 224 VAL A CA 1
ATOM 1707 C C . VAL A 1 224 ? -0.532 -26.317 45.620 1.00 62.38 224 VAL A C 1
ATOM 1709 O O . VAL A 1 224 ? 0.154 -26.736 46.554 1.00 62.38 224 VAL A O 1
ATOM 1712 N N . ALA A 1 225 ? -1.602 -25.544 45.835 1.00 60.53 225 ALA A N 1
ATOM 1713 C CA . ALA A 1 225 ? -2.000 -25.080 47.162 1.00 60.53 225 ALA A CA 1
ATOM 1714 C C . ALA A 1 225 ? -2.329 -26.227 48.136 1.00 60.53 225 ALA A C 1
ATOM 1716 O O . ALA A 1 225 ? -2.022 -26.110 49.324 1.00 60.53 225 ALA A O 1
ATOM 1717 N N . THR A 1 226 ? -2.891 -27.346 47.655 1.00 56.69 226 THR A N 1
ATOM 1718 C CA . THR A 1 226 ? -3.228 -28.496 48.519 1.00 56.69 226 THR A CA 1
ATOM 1719 C C . THR A 1 226 ? -2.010 -29.185 49.136 1.00 56.69 226 THR A C 1
ATOM 1721 O O . THR A 1 226 ? -2.115 -29.727 50.234 1.00 56.69 226 THR A O 1
ATOM 1724 N N . PHE A 1 227 ? -0.840 -29.107 48.494 1.00 70.56 227 PHE A N 1
ATOM 1725 C CA . PHE A 1 227 ? 0.398 -29.718 48.993 1.00 70.56 227 PHE A CA 1
ATOM 1726 C C . PHE A 1 227 ? 1.286 -28.748 49.789 1.00 70.56 227 PHE A C 1
ATOM 1728 O O . PHE A 1 227 ? 2.203 -29.182 50.487 1.00 70.56 227 PHE A O 1
ATOM 1735 N N . ASN A 1 228 ? 1.005 -27.442 49.731 1.00 67.25 228 ASN A N 1
ATOM 1736 C CA . ASN A 1 228 ? 1.829 -26.403 50.358 1.00 67.25 228 ASN A CA 1
ATOM 1737 C C . ASN A 1 228 ? 1.618 -26.246 51.875 1.00 67.25 228 ASN A C 1
ATOM 1739 O O . ASN A 1 228 ? 2.435 -25.599 52.531 1.00 67.25 228 ASN A O 1
ATOM 1743 N N . TYR A 1 229 ? 0.558 -26.832 52.441 1.00 70.56 229 TYR A N 1
ATOM 1744 C CA . TYR A 1 229 ? 0.181 -26.683 53.855 1.00 70.56 229 TYR A CA 1
ATOM 1745 C C . TYR A 1 229 ? 0.084 -28.033 54.594 1.00 70.56 229 TYR A C 1
ATOM 1747 O O . TYR A 1 229 ? -0.997 -28.404 55.054 1.00 70.56 229 TYR A O 1
ATOM 1755 N N . PRO A 1 230 ? 1.184 -28.802 54.722 1.00 71.31 230 PRO A N 1
ATOM 1756 C CA . PRO A 1 230 ? 1.153 -30.093 55.398 1.00 71.31 230 PRO A CA 1
ATOM 1757 C C . PRO A 1 230 ? 0.996 -29.943 56.920 1.00 71.31 230 PRO A C 1
ATOM 1759 O O . PRO A 1 230 ? 1.490 -28.999 57.535 1.00 71.31 230 PRO A O 1
ATOM 1762 N N . ASP A 1 231 ? 0.375 -30.940 57.551 1.00 66.12 231 ASP A N 1
ATOM 1763 C CA . ASP A 1 231 ? 0.068 -30.946 58.989 1.00 66.12 231 ASP A CA 1
ATOM 1764 C C . ASP A 1 231 ? 1.293 -30.781 59.901 1.00 66.12 231 ASP A C 1
ATOM 1766 O O . ASP A 1 231 ? 1.175 -30.216 60.987 1.00 66.12 231 ASP A O 1
ATOM 1770 N N . LYS A 1 232 ? 2.472 -31.222 59.449 1.00 75.81 232 LYS A N 1
ATOM 1771 C CA . LYS A 1 232 ? 3.743 -31.084 60.179 1.00 75.81 232 LYS A CA 1
ATOM 1772 C C . LYS A 1 232 ? 4.184 -29.631 60.387 1.00 75.81 232 LYS A C 1
ATOM 1774 O O . LYS A 1 232 ? 4.964 -29.367 61.292 1.00 75.81 232 LYS A O 1
ATOM 1779 N N . ASP A 1 233 ? 3.674 -28.703 59.576 1.00 73.12 233 ASP A N 1
ATOM 1780 C CA . ASP A 1 233 ? 4.015 -27.282 59.666 1.00 73.12 233 ASP A CA 1
ATOM 1781 C C . ASP A 1 233 ? 3.046 -26.524 60.603 1.00 73.12 233 ASP A C 1
ATOM 1783 O O . ASP A 1 233 ? 3.176 -25.309 60.797 1.00 73.12 233 ASP A O 1
ATOM 1787 N N . LYS A 1 234 ? 2.070 -27.217 61.218 1.00 63.84 234 LYS A N 1
ATOM 1788 C CA . LYS A 1 234 ? 1.169 -26.637 62.225 1.00 63.84 234 LYS A CA 1
ATOM 1789 C C . LYS A 1 234 ? 1.951 -26.119 63.440 1.00 63.84 234 LYS A C 1
ATOM 1791 O O . LYS A 1 234 ? 2.920 -26.741 63.862 1.00 63.84 234 LYS A O 1
ATOM 1796 N N . PRO A 1 235 ? 1.500 -25.019 64.072 1.00 68.56 235 PRO A N 1
ATOM 1797 C CA . PRO A 1 235 ? 0.381 -24.147 63.691 1.00 68.56 235 PRO A CA 1
ATOM 1798 C C . PRO A 1 235 ? 0.802 -22.988 62.767 1.00 68.56 235 PRO A C 1
ATOM 1800 O O . PRO A 1 235 ? -0.013 -22.117 62.455 1.00 68.56 235 PRO A O 1
ATOM 1803 N N . GLN A 1 236 ? 2.083 -22.909 62.395 1.00 76.25 236 GLN A N 1
ATOM 1804 C CA . GLN A 1 236 ? 2.653 -21.698 61.809 1.00 76.25 236 GLN A CA 1
ATOM 1805 C C . GLN A 1 236 ? 2.601 -21.670 60.282 1.00 76.25 236 GLN A C 1
ATOM 1807 O O . GLN A 1 236 ? 2.450 -20.587 59.723 1.00 76.25 236 GLN A O 1
ATOM 1812 N N . TYR A 1 237 ? 2.687 -22.834 59.637 1.00 78.69 237 TYR A N 1
ATOM 1813 C CA . TYR A 1 237 ? 2.664 -23.020 58.186 1.00 78.69 237 TYR A CA 1
ATOM 1814 C C . TYR A 1 237 ? 3.634 -22.108 57.425 1.00 78.69 237 TYR A C 1
ATOM 1816 O O . TYR A 1 237 ? 3.345 -21.654 56.317 1.00 78.69 237 TYR A O 1
ATOM 1824 N N . HIS A 1 238 ? 4.793 -21.834 58.031 1.00 82.50 238 HIS A N 1
ATOM 1825 C CA . HIS A 1 238 ? 5.773 -20.880 57.515 1.00 82.50 238 HIS A CA 1
ATOM 1826 C C . HIS A 1 238 ? 6.162 -21.202 56.068 1.00 82.50 238 HIS A C 1
ATOM 1828 O O . HIS A 1 238 ? 6.101 -20.334 55.206 1.00 82.50 238 HIS A O 1
ATOM 1834 N N . ARG A 1 239 ? 6.436 -22.480 55.773 1.00 81.94 239 ARG A N 1
ATOM 1835 C CA . ARG A 1 239 ? 6.772 -22.948 54.424 1.00 81.94 239 ARG A CA 1
ATOM 1836 C C . ARG A 1 239 ? 5.703 -22.583 53.390 1.00 81.94 239 ARG A C 1
ATOM 1838 O O . ARG A 1 239 ? 6.041 -22.010 52.360 1.00 81.94 239 ARG A O 1
ATOM 1845 N N . GLY A 1 240 ? 4.432 -22.883 53.659 1.00 80.56 240 GLY A N 1
ATOM 1846 C CA . GLY A 1 240 ? 3.335 -22.591 52.732 1.00 80.56 240 GLY A CA 1
ATOM 1847 C C . GLY A 1 240 ? 3.172 -21.094 52.469 1.00 80.56 240 GLY A C 1
ATOM 1848 O O . GLY A 1 240 ? 3.031 -20.677 51.321 1.00 80.56 240 GLY A O 1
ATOM 1849 N N . HIS A 1 241 ? 3.267 -20.270 53.518 1.00 86.12 241 HIS A N 1
ATOM 1850 C CA . HIS A 1 241 ? 3.192 -18.814 53.381 1.00 86.12 241 HIS A CA 1
ATOM 1851 C C . HIS A 1 241 ? 4.378 -18.230 52.604 1.00 86.12 241 HIS A C 1
ATOM 1853 O O . HIS A 1 241 ? 4.164 -17.386 51.737 1.00 86.12 241 HIS A O 1
ATOM 1859 N N . THR A 1 242 ? 5.598 -18.707 52.855 1.00 86.94 242 THR A N 1
ATOM 1860 C CA . THR A 1 242 ? 6.808 -18.233 52.167 1.00 86.94 242 THR A CA 1
ATOM 1861 C C . THR A 1 242 ? 6.846 -18.662 50.697 1.00 86.94 242 THR A C 1
ATOM 1863 O O . THR A 1 242 ? 7.285 -17.884 49.855 1.00 86.94 242 THR A O 1
ATOM 1866 N N . ILE A 1 243 ? 6.327 -19.847 50.347 1.00 85.88 243 ILE A N 1
ATOM 1867 C CA . ILE A 1 243 ? 6.188 -20.266 48.940 1.00 85.88 243 ILE A CA 1
ATOM 1868 C C . ILE A 1 243 ? 5.256 -19.310 48.186 1.00 85.88 243 ILE A C 1
ATOM 1870 O O . ILE A 1 243 ? 5.614 -18.824 47.116 1.00 85.88 243 ILE A O 1
ATOM 1874 N N . ILE A 1 244 ? 4.081 -19.001 48.745 1.00 85.56 244 ILE A N 1
ATOM 1875 C CA . ILE A 1 244 ? 3.128 -18.095 48.083 1.00 85.56 244 ILE A CA 1
ATOM 1876 C C . ILE A 1 244 ? 3.670 -16.663 48.029 1.00 85.56 244 ILE A C 1
ATOM 1878 O O . ILE A 1 244 ? 3.500 -15.992 47.015 1.00 85.56 244 ILE A O 1
ATOM 1882 N N . LEU A 1 245 ? 4.376 -16.212 49.071 1.00 90.56 245 LEU A N 1
ATOM 1883 C CA . LEU A 1 245 ? 5.099 -14.941 49.052 1.00 90.56 245 LEU A CA 1
ATOM 1884 C C . LEU A 1 245 ? 6.096 -14.881 47.886 1.00 90.56 245 LEU A C 1
ATOM 1886 O O . LEU A 1 245 ? 6.096 -13.904 47.145 1.00 90.56 245 LEU A O 1
ATOM 1890 N N . GLY A 1 246 ? 6.904 -15.929 47.701 1.00 90.25 246 GLY A N 1
ATOM 1891 C CA . GLY A 1 246 ? 7.865 -16.018 46.601 1.00 90.25 246 GLY A CA 1
ATOM 1892 C C . GLY A 1 246 ? 7.195 -15.964 45.229 1.00 90.25 246 GLY A C 1
ATOM 1893 O O . GLY A 1 246 ? 7.650 -15.226 44.362 1.00 90.25 246 GLY A O 1
ATOM 1894 N N . LEU A 1 247 ? 6.072 -16.667 45.051 1.00 87.75 247 LEU A N 1
ATOM 1895 C CA . LEU A 1 247 ? 5.287 -16.615 43.812 1.00 87.75 247 LEU A CA 1
ATOM 1896 C C . LEU A 1 247 ? 4.687 -15.224 43.554 1.00 87.75 247 LEU A C 1
ATOM 1898 O O . LEU A 1 247 ? 4.652 -14.786 42.409 1.00 87.75 247 LEU A O 1
ATOM 1902 N N . LEU A 1 248 ? 4.241 -14.518 44.597 1.00 88.19 248 LEU A N 1
ATOM 1903 C CA . LEU A 1 248 ? 3.720 -13.153 44.475 1.00 88.19 248 LEU A CA 1
ATOM 1904 C C . LEU A 1 248 ? 4.817 -12.141 44.136 1.00 88.19 248 LEU A C 1
ATOM 1906 O O . LEU A 1 248 ? 4.586 -11.260 43.314 1.00 88.19 248 LEU A O 1
ATOM 1910 N N . VAL A 1 249 ? 6.001 -12.271 44.739 1.00 91.19 249 VAL A N 1
ATOM 1911 C CA . VAL A 1 249 ? 7.165 -11.436 44.409 1.00 91.19 249 VAL A CA 1
ATOM 1912 C C . VAL A 1 249 ? 7.619 -11.705 42.977 1.00 91.19 249 VAL A C 1
ATOM 1914 O O . VAL A 1 249 ? 7.814 -10.761 42.222 1.00 91.19 249 VAL A O 1
ATOM 1917 N N . PHE A 1 250 ? 7.709 -12.976 42.577 1.00 87.62 250 PHE A N 1
ATOM 1918 C CA . PHE A 1 250 ? 8.005 -13.360 41.198 1.00 87.62 250 PHE A CA 1
ATOM 1919 C C . PHE A 1 250 ? 6.992 -12.762 40.217 1.00 87.62 250 PHE A C 1
ATOM 1921 O O . PHE A 1 250 ? 7.388 -12.139 39.240 1.00 87.62 250 PHE A O 1
ATOM 1928 N N . ALA A 1 251 ? 5.693 -12.881 40.506 1.00 83.62 251 ALA A N 1
ATOM 1929 C CA . ALA A 1 251 ? 4.649 -12.281 39.684 1.00 83.62 251 ALA A CA 1
ATOM 1930 C C . ALA A 1 251 ? 4.786 -10.752 39.606 1.00 83.62 251 ALA A C 1
ATOM 1932 O O . ALA A 1 251 ? 4.633 -10.187 38.534 1.00 83.62 251 ALA A O 1
ATOM 1933 N N . TRP A 1 252 ? 5.101 -10.077 40.716 1.00 87.69 252 TRP A N 1
ATOM 1934 C CA . TRP A 1 252 ? 5.296 -8.626 40.733 1.00 87.69 252 TRP A CA 1
ATOM 1935 C C . TRP A 1 252 ? 6.468 -8.179 39.854 1.00 87.69 252 TRP A C 1
ATOM 1937 O O . TRP A 1 252 ? 6.312 -7.214 39.112 1.00 87.69 252 TRP A O 1
ATOM 1947 N N . PHE A 1 253 ? 7.591 -8.906 39.880 1.00 82.56 253 PHE A N 1
ATOM 1948 C CA . PHE A 1 253 ? 8.705 -8.661 38.961 1.00 82.56 253 PHE A CA 1
ATOM 1949 C C . PHE A 1 253 ? 8.291 -8.898 37.512 1.00 82.56 253 PHE A C 1
ATOM 1951 O O . PHE A 1 253 ? 8.397 -7.960 36.736 1.00 82.56 253 PHE A O 1
ATOM 1958 N N . MET A 1 254 ? 7.683 -10.051 37.208 1.00 75.81 254 MET A N 1
ATOM 1959 C CA . MET A 1 254 ? 7.177 -10.391 35.868 1.00 75.81 254 MET A CA 1
ATOM 1960 C C . MET A 1 254 ? 6.175 -9.364 35.309 1.00 75.81 254 MET A C 1
ATOM 1962 O O . MET A 1 254 ? 5.999 -9.258 34.104 1.00 75.81 254 MET A O 1
ATOM 1966 N N . TYR A 1 255 ? 5.459 -8.620 36.158 1.00 73.19 255 TYR A N 1
ATOM 1967 C CA . TYR A 1 255 ? 4.591 -7.529 35.700 1.00 73.19 255 TYR A CA 1
ATOM 1968 C C . TYR A 1 255 ? 5.321 -6.192 35.544 1.00 73.19 255 TYR A C 1
ATOM 1970 O O . TYR A 1 255 ? 4.819 -5.312 34.848 1.00 73.19 255 TYR A O 1
ATOM 1978 N N . GLY A 1 256 ? 6.444 -6.005 36.237 1.00 65.00 256 GLY A N 1
ATOM 1979 C CA . GLY A 1 256 ? 7.225 -4.770 36.241 1.00 65.00 256 GLY A CA 1
ATOM 1980 C C . GLY A 1 256 ? 8.320 -4.728 35.178 1.00 65.00 256 GLY A C 1
ATOM 1981 O O . GLY A 1 256 ? 8.759 -3.636 34.833 1.00 65.00 256 GLY A O 1
ATOM 1982 N N . ASP A 1 257 ? 8.741 -5.887 34.670 1.00 60.25 257 ASP A N 1
ATOM 1983 C CA . ASP A 1 257 ? 9.847 -6.049 33.722 1.00 60.25 257 ASP A CA 1
ATOM 1984 C C . ASP A 1 257 ? 9.419 -6.541 32.332 1.00 60.25 257 ASP A C 1
ATOM 1986 O O . ASP A 1 257 ? 10.283 -6.759 31.487 1.00 60.25 257 ASP A O 1
ATOM 1990 N N . TYR A 1 258 ? 8.115 -6.703 32.070 1.00 55.16 258 TYR A N 1
ATOM 1991 C CA . TYR A 1 258 ? 7.648 -7.225 30.786 1.00 55.16 258 TYR A CA 1
ATOM 1992 C C . TYR A 1 258 ? 7.783 -6.173 29.672 1.00 55.16 258 TYR A C 1
ATOM 1994 O O . TYR A 1 258 ? 7.091 -5.148 29.725 1.00 55.16 258 TYR A O 1
ATOM 2002 N N . PRO A 1 259 ? 8.620 -6.415 28.649 1.00 49.78 259 PRO A N 1
ATOM 2003 C CA . PRO A 1 259 ? 8.617 -5.606 27.439 1.00 49.78 259 PRO A CA 1
ATOM 2004 C C . PRO A 1 259 ? 7.338 -5.852 26.622 1.00 49.78 259 PRO A C 1
ATOM 2006 O O . PRO A 1 259 ? 6.624 -6.838 26.837 1.00 49.78 259 PRO A O 1
ATOM 2009 N N . VAL A 1 260 ? 7.034 -4.975 25.660 1.00 46.34 260 VAL A N 1
ATOM 2010 C CA . VAL A 1 260 ? 5.913 -5.182 24.726 1.00 46.34 260 VAL A CA 1
ATOM 2011 C C . VAL A 1 260 ? 6.148 -6.462 23.903 1.00 46.34 260 VAL A C 1
ATOM 2013 O O . VAL A 1 260 ? 5.187 -7.181 23.613 1.00 46.34 260 VAL A O 1
ATOM 2016 N N . TYR A 1 261 ? 7.419 -6.808 23.638 1.00 46.25 261 TYR A N 1
ATOM 2017 C CA . TYR A 1 261 ? 7.875 -8.092 23.079 1.00 46.25 261 TYR A CA 1
ATOM 2018 C C . TYR A 1 261 ? 9.232 -8.506 23.687 1.00 46.25 261 TYR A C 1
ATOM 2020 O O . TYR A 1 261 ? 10.025 -7.625 24.006 1.00 46.25 261 TYR A O 1
ATOM 2028 N N . PRO A 1 262 ? 9.541 -9.810 23.838 1.00 42.31 262 PRO A N 1
ATOM 2029 C CA . PRO A 1 262 ? 10.728 -10.306 24.557 1.00 42.31 262 PRO A CA 1
ATOM 2030 C C . PRO A 1 262 ? 12.089 -9.742 24.110 1.00 42.31 262 PRO A C 1
ATOM 2032 O O . PRO A 1 262 ? 13.047 -9.786 24.878 1.00 42.31 262 PRO A O 1
ATOM 2035 N N . GLU A 1 263 ? 12.184 -9.245 22.880 1.00 52.97 263 GLU A N 1
ATOM 2036 C CA . GLU A 1 263 ? 13.407 -8.760 22.240 1.00 52.97 263 GLU A CA 1
ATOM 2037 C C . GLU A 1 263 ? 13.616 -7.238 22.370 1.00 52.97 263 GLU A C 1
ATOM 2039 O O . GLU A 1 263 ? 14.600 -6.707 21.855 1.00 52.97 263 GLU A O 1
ATOM 2044 N N . GLU A 1 264 ? 12.703 -6.518 23.030 1.00 50.78 264 GLU A N 1
ATOM 2045 C CA . GLU A 1 264 ? 12.743 -5.055 23.120 1.00 50.78 264 GLU A CA 1
ATOM 2046 C C . GLU A 1 264 ? 13.930 -4.562 23.980 1.00 50.78 264 GLU A C 1
ATOM 2048 O O . GLU A 1 264 ? 14.071 -4.963 25.143 1.00 50.78 264 GLU A O 1
ATOM 2053 N N . PRO A 1 265 ? 14.800 -3.679 23.454 1.00 57.69 265 PRO A N 1
ATOM 2054 C CA . PRO A 1 265 ? 15.879 -3.091 24.239 1.00 57.69 265 PRO A CA 1
ATOM 2055 C C . PRO A 1 265 ? 15.343 -2.152 25.331 1.00 57.69 265 PRO A C 1
ATOM 2057 O O . PRO A 1 265 ? 14.258 -1.585 25.240 1.00 57.69 265 PRO A O 1
ATOM 2060 N N . THR A 1 266 ? 16.125 -1.948 26.394 1.00 61.84 266 THR A N 1
ATOM 2061 C CA . THR A 1 266 ? 15.737 -1.051 27.494 1.00 61.84 266 THR A CA 1
ATOM 2062 C C . THR A 1 266 ? 15.723 0.411 27.032 1.00 61.84 266 THR A C 1
ATOM 2064 O O . THR A 1 266 ? 16.771 0.965 26.680 1.00 61.84 266 THR A O 1
ATOM 2067 N N . VAL A 1 267 ? 14.540 1.037 27.057 1.00 51.75 267 VAL A N 1
ATOM 2068 C CA . VAL A 1 267 ? 14.331 2.455 26.708 1.00 51.75 267 VAL A CA 1
ATOM 2069 C C . VAL A 1 267 ? 15.121 3.361 27.662 1.00 51.75 267 VAL A C 1
ATOM 2071 O O . VAL A 1 267 ? 15.115 3.159 28.876 1.00 51.75 267 VAL A O 1
ATOM 2074 N N . GLY A 1 268 ? 15.791 4.380 27.122 1.00 57.50 268 GLY A N 1
ATOM 2075 C CA . GLY A 1 268 ? 16.639 5.320 27.863 1.00 57.50 268 GLY A CA 1
ATOM 2076 C C . GLY A 1 268 ? 18.116 4.918 27.952 1.00 57.50 268 GLY A C 1
ATOM 2077 O O . GLY A 1 268 ? 18.896 5.612 28.604 1.00 57.50 268 GLY A O 1
ATOM 2078 N N . THR A 1 269 ? 18.526 3.827 27.302 1.00 71.31 269 THR A N 1
ATOM 2079 C CA . THR A 1 269 ? 19.949 3.478 27.166 1.00 71.31 269 THR A CA 1
ATOM 2080 C C . THR A 1 269 ? 20.603 4.289 26.048 1.00 71.31 269 THR A C 1
ATOM 2082 O O . THR A 1 269 ? 19.929 4.828 25.174 1.00 71.31 269 THR A O 1
ATOM 2085 N N . SER A 1 270 ? 21.937 4.354 26.025 1.00 74.88 270 SER A N 1
ATOM 2086 C CA . SER A 1 270 ? 22.665 4.975 24.908 1.00 74.88 270 SER A CA 1
ATOM 2087 C C . SER A 1 270 ? 22.391 4.295 23.560 1.00 74.88 270 SER A C 1
ATOM 2089 O O . SER A 1 270 ? 22.518 4.948 22.531 1.00 74.88 270 SER A O 1
ATOM 2091 N N . ALA A 1 271 ? 22.010 3.012 23.574 1.00 66.25 271 ALA A N 1
ATOM 2092 C CA . ALA A 1 271 ? 21.654 2.228 22.392 1.00 66.25 271 ALA A CA 1
ATOM 2093 C C . ALA A 1 271 ? 20.163 2.324 22.010 1.00 66.25 271 ALA A C 1
ATOM 2095 O O . ALA A 1 271 ? 19.812 2.003 20.880 1.00 66.25 271 ALA A O 1
ATOM 2096 N N . TYR A 1 272 ? 19.294 2.759 22.927 1.00 54.22 272 TYR A N 1
ATOM 2097 C CA . TYR A 1 272 ? 17.857 2.900 22.701 1.00 54.22 272 TYR A CA 1
ATOM 2098 C C . TYR A 1 272 ? 17.322 4.055 23.551 1.00 54.22 272 TYR A C 1
ATOM 2100 O O . TYR A 1 272 ? 16.814 3.857 24.656 1.00 54.22 272 TYR A O 1
ATOM 2108 N N . GLN A 1 273 ? 17.542 5.286 23.082 1.00 65.88 273 GLN A N 1
ATOM 2109 C CA . GLN A 1 273 ? 17.180 6.497 23.819 1.00 65.88 273 GLN A CA 1
ATOM 2110 C C . GLN A 1 273 ? 15.659 6.652 23.925 1.00 65.88 273 GLN A C 1
ATOM 2112 O O . GLN A 1 273 ? 14.916 6.238 23.042 1.00 65.88 273 GLN A O 1
ATOM 2117 N N . SER A 1 274 ? 15.182 7.265 25.010 1.00 52.41 274 SER A N 1
ATOM 2118 C CA . SER A 1 274 ? 13.767 7.614 25.134 1.00 52.41 274 SER A CA 1
ATOM 2119 C C . SER A 1 274 ? 13.431 8.736 24.153 1.00 52.41 274 SER A C 1
ATOM 2121 O O . SER A 1 274 ? 13.855 9.874 24.364 1.00 52.41 274 SER A O 1
ATOM 2123 N N . SER A 1 275 ? 12.659 8.432 23.118 1.00 52.59 275 SER A N 1
ATOM 2124 C CA . SER A 1 275 ? 12.082 9.433 22.228 1.00 52.59 275 SER A CA 1
ATOM 2125 C C . SER A 1 275 ? 10.549 9.384 22.298 1.00 52.59 275 SER A C 1
ATOM 2127 O O . SER A 1 275 ? 9.935 8.384 22.678 1.00 52.59 275 SER A O 1
ATOM 2129 N N . LEU A 1 276 ? 9.921 10.542 22.088 1.00 44.59 276 LEU A N 1
ATOM 2130 C CA . LEU A 1 276 ? 8.478 10.713 22.184 1.00 44.59 276 LEU A CA 1
ATOM 2131 C C . LEU A 1 276 ? 7.884 10.401 20.802 1.00 44.59 276 LEU A C 1
ATOM 2133 O O . LEU A 1 276 ? 7.973 11.234 19.911 1.00 44.59 276 LEU A O 1
ATOM 2137 N N . TYR A 1 277 ? 7.289 9.216 20.635 1.00 44.78 277 TYR A N 1
ATOM 2138 C CA . TYR A 1 277 ? 6.644 8.754 19.392 1.00 44.78 277 TYR A CA 1
ATOM 2139 C C . TYR A 1 277 ? 7.481 8.959 18.117 1.00 44.78 277 TYR A C 1
ATOM 2141 O O . TYR A 1 277 ? 7.124 9.709 17.215 1.00 44.78 277 TYR A O 1
ATOM 2149 N N . ASP A 1 278 ? 8.535 8.165 17.992 1.00 47.81 278 ASP A N 1
ATOM 2150 C CA . ASP A 1 278 ? 9.449 8.055 16.841 1.00 47.81 278 ASP A CA 1
ATOM 2151 C C . ASP A 1 278 ? 8.749 7.517 15.574 1.00 47.81 278 ASP A C 1
ATOM 2153 O O . ASP A 1 278 ? 9.366 7.325 14.532 1.00 47.81 278 ASP A O 1
ATOM 2157 N N . THR A 1 279 ? 7.454 7.212 15.681 1.00 53.41 279 THR A N 1
ATOM 2158 C CA . THR A 1 279 ? 6.612 6.591 14.654 1.00 53.41 279 THR A CA 1
ATOM 2159 C C . THR A 1 279 ? 5.651 7.575 13.995 1.00 53.41 279 THR A C 1
ATOM 2161 O O . THR A 1 279 ? 4.873 7.172 13.134 1.00 53.41 279 THR A O 1
ATOM 2164 N N . TRP A 1 280 ? 5.657 8.853 14.391 1.00 64.50 280 TRP A N 1
ATOM 2165 C CA . TRP A 1 280 ? 4.743 9.829 13.809 1.00 64.50 280 TRP A CA 1
ATOM 2166 C C . TRP A 1 280 ? 5.207 10.271 12.416 1.00 64.50 280 TRP A C 1
ATOM 2168 O O . TRP A 1 280 ? 6.033 11.172 12.278 1.00 64.50 280 TRP A O 1
ATOM 2178 N N . ASP A 1 281 ? 4.627 9.664 11.381 1.00 76.75 281 ASP A N 1
ATOM 2179 C CA . ASP A 1 281 ? 4.703 10.175 10.013 1.00 76.75 281 ASP A CA 1
ATOM 2180 C C . ASP A 1 281 ? 3.592 11.226 9.799 1.00 76.75 281 ASP A C 1
ATOM 2182 O O . ASP A 1 281 ? 2.401 10.886 9.818 1.00 76.75 281 ASP A O 1
ATOM 2186 N N . PRO A 1 282 ? 3.930 12.510 9.567 1.00 82.88 282 PRO A N 1
ATOM 2187 C CA . PRO A 1 282 ? 2.934 13.555 9.346 1.00 82.88 282 PRO A CA 1
ATOM 2188 C C . PRO A 1 282 ? 2.053 13.299 8.114 1.00 82.88 282 PRO A C 1
ATOM 2190 O O . PRO A 1 282 ? 0.957 13.851 8.045 1.00 82.88 282 PRO A O 1
ATOM 2193 N N . ASN A 1 283 ? 2.462 12.440 7.172 1.00 86.94 283 ASN A N 1
ATOM 2194 C CA . ASN A 1 283 ? 1.650 12.053 6.016 1.00 86.94 283 ASN A CA 1
ATOM 2195 C C . ASN A 1 283 ? 0.418 11.211 6.396 1.00 86.94 283 ASN A C 1
ATOM 2197 O O . ASN A 1 283 ? -0.563 11.203 5.648 1.00 86.94 283 ASN A O 1
ATOM 2201 N N . TRP A 1 284 ? 0.398 10.564 7.572 1.00 87.75 284 TRP A N 1
ATOM 2202 C CA . TRP A 1 284 ? -0.761 9.791 8.059 1.00 87.75 284 TRP A CA 1
ATOM 2203 C C . TRP A 1 284 ? -2.033 10.626 8.186 1.00 87.75 284 TRP A C 1
ATOM 2205 O O . TRP A 1 284 ? -3.144 10.108 8.053 1.00 87.75 284 TRP A O 1
ATOM 2215 N N . ARG A 1 285 ? -1.874 11.937 8.369 1.00 89.12 285 ARG A N 1
ATOM 2216 C CA . ARG A 1 285 ? -2.949 12.926 8.311 1.00 89.12 285 ARG A CA 1
ATOM 2217 C C . ARG A 1 285 ? -3.799 12.817 7.049 1.00 89.12 285 ARG A C 1
ATOM 2219 O O . ARG A 1 285 ? -5.024 12.855 7.145 1.00 89.12 285 ARG A O 1
ATOM 2226 N N . GLY A 1 286 ? -3.175 12.635 5.886 1.00 92.12 286 GLY A N 1
ATOM 2227 C CA . GLY A 1 286 ? -3.883 12.485 4.616 1.00 92.12 286 GLY A CA 1
ATOM 2228 C C . GLY A 1 286 ? -4.730 11.212 4.582 1.00 92.12 286 GLY A C 1
ATOM 2229 O O . GLY A 1 286 ? -5.912 11.264 4.248 1.00 92.12 286 GLY A O 1
ATOM 2230 N N . PHE A 1 287 ? -4.164 10.081 5.008 1.00 93.31 287 PHE A N 1
ATOM 2231 C CA . PHE A 1 287 ? -4.861 8.789 5.041 1.00 93.31 287 PHE A CA 1
ATOM 2232 C C . PHE A 1 287 ? -6.044 8.784 6.018 1.00 93.31 287 PHE A C 1
ATOM 2234 O O . PHE A 1 287 ? -7.145 8.360 5.671 1.00 93.31 287 PHE A O 1
ATOM 2241 N N . ILE A 1 288 ? -5.844 9.296 7.235 1.00 94.06 288 ILE A N 1
ATOM 2242 C CA . ILE A 1 288 ? -6.907 9.377 8.246 1.00 94.06 288 ILE A CA 1
ATOM 2243 C C . ILE A 1 288 ? -7.975 10.383 7.804 1.00 94.06 288 ILE A C 1
ATOM 2245 O O . ILE A 1 288 ? -9.169 10.090 7.874 1.00 94.06 288 ILE A O 1
ATOM 2249 N N . GLY A 1 289 ? -7.555 11.554 7.315 1.00 96.50 289 GLY A N 1
ATOM 2250 C CA . GLY A 1 289 ? -8.459 12.612 6.877 1.00 96.50 289 GLY A CA 1
ATOM 2251 C C . GLY A 1 289 ? -9.340 12.178 5.708 1.00 96.50 289 GLY A C 1
ATOM 2252 O O . GLY A 1 289 ? -10.555 12.360 5.748 1.00 96.50 289 GLY A O 1
ATOM 2253 N N . THR A 1 290 ? -8.760 11.526 4.700 1.00 97.44 290 THR A N 1
ATOM 2254 C CA . THR A 1 290 ? -9.531 11.002 3.565 1.00 97.44 290 THR A CA 1
ATOM 2255 C C . THR A 1 290 ? -10.515 9.913 3.986 1.00 97.44 290 THR A C 1
ATOM 2257 O O . THR A 1 290 ? -11.675 9.959 3.578 1.00 97.44 290 THR A O 1
ATOM 2260 N N . ALA A 1 291 ? -10.110 8.986 4.861 1.00 97.00 291 ALA A N 1
ATOM 2261 C CA . ALA A 1 291 ? -11.012 7.974 5.409 1.00 97.00 291 ALA A CA 1
ATOM 2262 C C . ALA A 1 291 ? -12.180 8.598 6.196 1.00 97.00 291 ALA A C 1
ATOM 2264 O O . ALA A 1 291 ? -13.321 8.156 6.060 1.00 97.00 291 ALA A O 1
ATOM 2265 N N . PHE A 1 292 ? -11.919 9.650 6.981 1.00 97.69 292 PHE A N 1
ATOM 2266 C CA . PHE A 1 292 ? -12.958 10.378 7.713 1.00 97.69 292 PHE A CA 1
ATOM 2267 C C . PHE A 1 292 ? -13.934 11.072 6.769 1.00 97.69 292 PHE A C 1
ATOM 2269 O O . PHE A 1 292 ? -15.139 10.945 6.966 1.00 97.69 292 PHE A O 1
ATOM 2276 N N . ILE A 1 293 ? -13.442 11.749 5.729 1.00 98.38 293 ILE A N 1
ATOM 2277 C CA . ILE A 1 293 ? -14.299 12.389 4.723 1.00 98.38 293 ILE A CA 1
ATOM 2278 C C . ILE A 1 293 ? -15.181 11.344 4.036 1.00 98.38 293 ILE A C 1
ATOM 2280 O O . ILE A 1 293 ? -16.390 11.528 3.977 1.00 98.38 293 ILE A O 1
ATOM 2284 N N . ILE A 1 294 ? -14.620 10.209 3.601 1.00 98.19 294 ILE A N 1
ATOM 2285 C CA . ILE A 1 294 ? -15.406 9.121 2.992 1.00 98.19 294 ILE A CA 1
ATOM 2286 C C . ILE A 1 294 ? -16.489 8.625 3.957 1.00 98.19 294 ILE A C 1
ATOM 2288 O O . ILE A 1 294 ? -17.635 8.453 3.553 1.00 98.19 294 ILE A O 1
ATOM 2292 N N . ALA A 1 295 ? -16.159 8.416 5.234 1.00 97.19 295 ALA A N 1
ATOM 2293 C CA . ALA A 1 295 ? -17.135 7.977 6.227 1.00 97.19 295 ALA A CA 1
ATOM 2294 C C . ALA A 1 295 ? -18.257 9.010 6.450 1.00 97.19 295 ALA A C 1
ATOM 2296 O O . ALA A 1 295 ? -19.420 8.630 6.576 1.00 97.19 295 ALA A O 1
ATOM 2297 N N . LEU A 1 296 ? -17.919 10.302 6.481 1.00 97.56 296 LEU A N 1
ATOM 2298 C CA . LEU A 1 296 ? -18.872 11.396 6.680 1.00 97.56 296 LEU A CA 1
ATOM 2299 C C . LEU A 1 296 ? -19.749 11.668 5.451 1.00 97.56 296 LEU A C 1
ATOM 2301 O O . LEU A 1 296 ? -20.895 12.069 5.624 1.00 97.56 296 LEU A O 1
ATOM 2305 N N . GLU A 1 297 ? -19.237 11.459 4.239 1.00 97.69 297 GLU A N 1
ATOM 2306 C CA . GLU A 1 297 ? -19.989 11.636 2.990 1.00 97.69 297 GLU A CA 1
ATOM 2307 C C . GLU A 1 297 ? -20.880 10.422 2.688 1.00 97.69 297 GLU A C 1
ATOM 2309 O O . GLU A 1 297 ? -22.070 10.566 2.414 1.00 97.69 297 GLU A O 1
ATOM 2314 N N . GLU A 1 298 ? -20.340 9.206 2.799 1.00 97.50 298 GLU A N 1
ATOM 2315 C CA . GLU A 1 298 ? -21.045 7.990 2.371 1.00 97.50 298 GLU A CA 1
ATOM 2316 C C . GLU A 1 298 ? -21.917 7.385 3.476 1.00 97.50 298 GLU A C 1
ATOM 2318 O O . GLU A 1 298 ? -22.972 6.806 3.206 1.00 97.50 298 GLU A O 1
ATOM 2323 N N . PHE A 1 299 ? -21.502 7.521 4.739 1.00 97.00 299 PHE A N 1
ATOM 2324 C CA . PHE A 1 299 ? -22.160 6.876 5.878 1.00 97.00 299 PHE A CA 1
ATOM 2325 C C . PHE A 1 299 ? -22.438 7.809 7.073 1.00 97.00 299 PHE A C 1
ATOM 2327 O O . PHE A 1 299 ? -22.346 7.353 8.219 1.00 97.00 299 PHE A O 1
ATOM 2334 N N . PRO A 1 300 ? -22.863 9.079 6.880 1.00 95.88 300 PRO A N 1
ATOM 2335 C CA . PRO A 1 300 ? -23.085 10.005 7.997 1.00 95.88 300 PRO A CA 1
ATOM 2336 C C . PRO A 1 300 ? -24.114 9.485 9.007 1.00 95.88 300 PRO A C 1
ATOM 2338 O O . PRO A 1 300 ? -24.011 9.747 10.199 1.00 95.88 300 PRO A O 1
ATOM 2341 N N . HIS A 1 301 ? -25.092 8.707 8.538 1.00 96.38 301 HIS A N 1
ATOM 2342 C CA . HIS A 1 301 ? -26.164 8.135 9.351 1.00 96.38 301 HIS A CA 1
ATOM 2343 C C . HIS A 1 301 ? -25.711 7.001 10.290 1.00 96.38 301 HIS A C 1
ATOM 2345 O O . HIS A 1 301 ? -26.459 6.643 11.198 1.00 96.38 301 HIS A O 1
ATOM 2351 N N . LEU A 1 302 ? -24.518 6.426 10.085 1.00 96.19 302 LEU A N 1
ATOM 2352 C CA . LEU A 1 302 ? -23.954 5.377 10.945 1.00 96.19 302 LEU A CA 1
ATOM 2353 C C . LEU A 1 302 ? -23.050 5.938 12.050 1.00 96.19 302 LEU A C 1
ATOM 2355 O O . LEU A 1 302 ? -22.702 5.217 12.986 1.00 96.19 302 LEU A O 1
ATOM 2359 N N . VAL A 1 303 ? -22.662 7.212 11.955 1.00 93.69 303 VAL A N 1
ATOM 2360 C CA . VAL A 1 303 ? -21.760 7.856 12.910 1.00 93.69 303 VAL A CA 1
ATOM 2361 C C . VAL A 1 303 ? -22.580 8.645 13.927 1.00 93.69 303 VAL A C 1
ATOM 2363 O O . VAL A 1 303 ? -23.439 9.452 13.580 1.00 93.69 303 VAL A O 1
ATOM 2366 N N . ASN A 1 304 ? -22.325 8.409 15.215 1.00 95.81 304 ASN A N 1
ATOM 2367 C CA . ASN A 1 304 ? -22.989 9.156 16.280 1.00 95.81 304 ASN A CA 1
ATOM 2368 C C . ASN A 1 304 ? -22.655 10.661 16.175 1.00 95.81 304 ASN A C 1
ATOM 2370 O O . ASN A 1 304 ? -21.479 10.980 16.003 1.00 95.81 304 ASN A O 1
ATOM 2374 N N . PRO A 1 305 ? -23.614 11.585 16.389 1.00 94.19 305 PRO A N 1
ATOM 2375 C CA . PRO A 1 305 ? -23.370 13.026 16.264 1.00 94.19 305 PRO A CA 1
ATOM 2376 C C . PRO A 1 305 ? -22.185 13.563 17.082 1.00 94.19 305 PRO A C 1
ATOM 2378 O O . PRO A 1 305 ? -21.447 14.423 16.605 1.00 94.19 305 PRO A O 1
ATOM 2381 N N . GLY A 1 306 ? -21.957 13.042 18.293 1.00 96.31 306 GLY A N 1
ATOM 2382 C CA . GLY A 1 306 ? -20.802 13.430 19.108 1.00 96.31 306 GLY A CA 1
ATOM 2383 C C . GLY A 1 306 ? -19.474 12.965 18.503 1.00 96.31 306 GLY A C 1
ATOM 2384 O O . GLY A 1 306 ? -18.486 13.691 18.541 1.00 96.31 306 GLY A O 1
ATOM 2385 N N . VAL A 1 307 ? -19.456 11.783 17.881 1.00 95.75 307 VAL A N 1
ATOM 2386 C CA . VAL A 1 307 ? -18.284 11.273 17.152 1.00 95.75 307 VAL A CA 1
ATOM 2387 C C . VAL A 1 307 ? -18.074 12.059 15.860 1.00 95.75 307 VAL A C 1
ATOM 2389 O O . VAL A 1 307 ? -16.944 12.430 15.563 1.00 95.75 307 VAL A O 1
ATOM 2392 N N . THR A 1 308 ? -19.146 12.387 15.135 1.00 96.56 308 THR A N 1
ATOM 2393 C CA . THR A 1 308 ? -19.095 13.257 13.954 1.00 96.56 308 THR A CA 1
ATOM 2394 C C . THR A 1 308 ? -18.420 14.587 14.277 1.00 96.56 308 THR A C 1
ATOM 2396 O O . THR A 1 308 ? -17.541 15.016 13.535 1.00 96.56 308 THR A O 1
ATOM 2399 N N . GLN A 1 309 ? -18.768 15.217 15.403 1.00 96.50 309 GLN A N 1
ATOM 2400 C CA . GLN A 1 309 ? -18.135 16.466 15.828 1.00 96.50 309 GLN A CA 1
ATOM 2401 C C . GLN A 1 309 ? -16.630 16.296 16.089 1.00 96.50 309 GLN A C 1
ATOM 2403 O O . GLN A 1 309 ? -15.841 17.103 15.606 1.00 96.50 309 GLN A O 1
ATOM 2408 N N . LEU A 1 310 ? -16.222 15.228 16.782 1.00 97.25 310 LEU A N 1
ATOM 2409 C CA . LEU A 1 310 ? -14.804 14.933 17.033 1.00 97.25 310 LEU A CA 1
ATOM 2410 C C . LEU A 1 310 ? -14.026 14.649 15.740 1.00 97.25 310 LEU A C 1
ATOM 2412 O O . LEU A 1 310 ? -12.867 15.045 15.614 1.00 97.25 310 LEU A O 1
ATOM 2416 N N . MET A 1 311 ? -14.649 13.979 14.766 1.00 97.50 311 MET A N 1
ATOM 2417 C CA . MET A 1 311 ? -14.051 13.754 13.447 1.00 97.50 311 MET A CA 1
ATOM 2418 C C . MET A 1 311 ? -13.847 15.074 12.700 1.00 97.50 311 MET A C 1
ATOM 2420 O O . MET A 1 311 ? -12.772 15.294 12.151 1.00 97.50 311 MET A O 1
ATOM 2424 N N . LEU A 1 312 ? -14.843 15.965 12.714 1.00 97.88 312 LEU A N 1
ATOM 2425 C CA . LEU A 1 312 ? -14.750 17.288 12.091 1.00 97.88 312 LEU A CA 1
ATOM 2426 C C . LEU A 1 312 ? -13.684 18.167 12.763 1.00 97.88 312 LEU A C 1
ATOM 2428 O O . LEU A 1 312 ? -12.900 18.807 12.072 1.00 97.88 312 LEU A O 1
ATOM 2432 N N . GLU A 1 313 ? -13.603 18.156 14.095 1.00 97.12 313 GLU A N 1
ATOM 2433 C CA . GLU A 1 313 ? -12.543 18.845 14.841 1.00 97.12 313 GLU A CA 1
ATOM 2434 C C . GLU A 1 313 ? -11.155 18.273 14.506 1.00 97.12 313 GLU A C 1
ATOM 2436 O O . GLU A 1 313 ? -10.192 19.016 14.319 1.00 97.12 313 GLU A O 1
ATOM 2441 N N . SER A 1 314 ? -11.054 16.950 14.360 1.00 95.94 314 SER A N 1
ATOM 2442 C CA . SER A 1 314 ? -9.811 16.291 13.945 1.00 95.94 314 SER A CA 1
ATOM 2443 C C . SER A 1 314 ? -9.397 16.693 12.528 1.00 95.94 314 SER A C 1
ATOM 2445 O O . SER A 1 314 ? -8.215 16.930 12.297 1.00 95.94 314 SER A O 1
ATOM 2447 N N . LEU A 1 315 ? -10.347 16.813 11.595 1.00 97.88 315 LEU A N 1
ATOM 2448 C CA . LEU A 1 315 ? -10.103 17.302 10.233 1.00 97.88 315 LEU A CA 1
ATOM 2449 C C . LEU A 1 315 ? -9.651 18.769 10.228 1.00 97.88 315 LEU A C 1
ATOM 2451 O O . LEU A 1 315 ? -8.679 19.102 9.561 1.00 97.88 315 LEU A O 1
ATOM 2455 N N . TYR A 1 316 ? -10.276 19.623 11.039 1.00 97.69 316 TYR A N 1
ATOM 2456 C CA . TYR A 1 316 ? -9.868 21.021 11.196 1.00 97.69 316 TYR A CA 1
ATOM 2457 C C . TYR A 1 316 ? -8.427 21.147 11.721 1.00 97.69 316 TYR A C 1
ATOM 2459 O O . TYR A 1 316 ? -7.595 21.839 11.132 1.00 97.69 316 TYR A O 1
ATOM 2467 N N . ASN A 1 317 ? -8.093 20.414 12.788 1.00 94.69 317 ASN A N 1
ATOM 2468 C CA . ASN A 1 317 ? -6.736 20.383 13.344 1.00 94.69 317 ASN A CA 1
ATOM 2469 C C . ASN A 1 317 ? -5.716 19.786 12.367 1.00 94.69 317 ASN A C 1
ATOM 2471 O O . ASN A 1 317 ? -4.566 20.224 12.321 1.00 94.69 317 ASN A O 1
ATOM 2475 N N . ASN A 1 318 ? -6.137 18.797 11.579 1.00 94.25 318 ASN A N 1
ATOM 2476 C CA . ASN A 1 318 ? -5.338 18.231 10.506 1.00 94.25 318 ASN A CA 1
ATOM 2477 C C . ASN A 1 318 ? -4.981 19.307 9.466 1.00 94.25 318 ASN A C 1
ATOM 2479 O O . ASN A 1 318 ? -3.798 19.533 9.222 1.00 94.25 318 ASN A O 1
ATOM 2483 N N . THR A 1 319 ? -5.968 20.044 8.947 1.00 95.69 319 THR A N 1
ATOM 2484 C CA . THR A 1 319 ? -5.742 21.130 7.981 1.00 95.69 319 THR A CA 1
ATOM 2485 C C . THR A 1 319 ? -4.833 22.231 8.532 1.00 95.69 319 THR A C 1
ATOM 2487 O O . THR A 1 319 ? -3.951 22.702 7.817 1.00 95.69 319 THR A O 1
ATOM 2490 N N . ILE A 1 320 ? -4.971 22.599 9.812 1.00 93.88 320 ILE A N 1
ATOM 2491 C CA . ILE A 1 320 ? -4.017 23.510 10.473 1.00 93.88 320 ILE A CA 1
ATOM 2492 C C . ILE A 1 320 ? -2.607 22.924 10.440 1.00 93.88 320 ILE A C 1
ATOM 2494 O O . ILE A 1 320 ? -1.658 23.608 10.070 1.00 93.88 320 ILE A O 1
ATOM 2498 N N . GLY A 1 321 ? -2.461 21.658 10.827 1.00 90.50 321 GLY A N 1
ATOM 2499 C CA . GLY A 1 321 ? -1.176 20.978 10.825 1.00 90.50 321 GLY A CA 1
ATOM 2500 C C . GLY A 1 321 ? -0.539 20.915 9.436 1.00 90.50 321 GLY A C 1
ATOM 2501 O O . GLY A 1 321 ? 0.680 21.049 9.333 1.00 90.50 321 GLY A O 1
ATOM 2502 N N . ASP A 1 322 ? -1.335 20.697 8.391 1.00 91.75 322 ASP A N 1
ATOM 2503 C CA . ASP A 1 322 ? -0.876 20.642 7.002 1.00 91.75 322 ASP A CA 1
ATOM 2504 C C . ASP A 1 322 ? -0.458 22.013 6.461 1.00 91.75 322 ASP A C 1
ATOM 2506 O O . ASP A 1 322 ? 0.447 22.079 5.630 1.00 91.75 322 ASP A O 1
ATOM 2510 N N . ALA A 1 323 ? -1.013 23.107 6.993 1.00 90.25 323 ALA A N 1
ATOM 2511 C CA . ALA A 1 323 ? -0.579 24.464 6.659 1.00 90.25 323 ALA A CA 1
ATOM 2512 C C . ALA A 1 323 ? 0.873 24.762 7.076 1.00 90.25 323 ALA A C 1
ATOM 2514 O O . ALA A 1 323 ? 1.509 25.642 6.497 1.00 90.25 323 ALA A O 1
ATOM 2515 N N . TYR A 1 324 ? 1.418 24.013 8.042 1.00 89.00 324 TYR A N 1
ATOM 2516 C CA . TYR A 1 324 ? 2.822 24.110 8.457 1.00 89.00 324 TYR A CA 1
ATOM 2517 C C . TYR A 1 324 ? 3.766 23.210 7.649 1.00 89.00 324 TYR A C 1
ATOM 2519 O O . TYR A 1 324 ? 4.974 23.247 7.871 1.00 89.00 324 TYR A O 1
ATOM 2527 N N . ARG A 1 325 ? 3.251 22.389 6.723 1.00 89.50 325 ARG A N 1
ATOM 2528 C CA . ARG A 1 325 ? 4.071 21.449 5.949 1.00 89.50 325 ARG A CA 1
ATOM 2529 C C . ARG A 1 325 ? 4.608 22.102 4.685 1.00 89.50 325 ARG A C 1
ATOM 2531 O O . ARG A 1 325 ? 3.908 22.206 3.674 1.00 89.50 325 ARG A O 1
ATOM 2538 N N . VAL A 1 326 ? 5.861 22.536 4.767 1.00 87.81 326 VAL A N 1
ATOM 2539 C CA . VAL A 1 326 ? 6.600 23.161 3.672 1.00 87.81 326 VAL A CA 1
ATOM 2540 C C . VAL A 1 326 ? 7.796 22.276 3.333 1.00 87.81 326 VAL A C 1
ATOM 2542 O O . VAL A 1 326 ? 8.748 22.203 4.107 1.00 87.81 326 VAL A O 1
ATOM 2545 N N . GLY A 1 327 ? 7.760 21.618 2.171 1.00 85.38 327 GLY A N 1
ATOM 2546 C CA . GLY A 1 327 ? 8.824 20.710 1.744 1.00 85.38 327 GLY A CA 1
ATOM 2547 C C . GLY A 1 327 ? 10.212 21.363 1.783 1.00 85.38 327 GLY A C 1
ATOM 2548 O O . GLY A 1 327 ? 10.436 22.422 1.190 1.00 85.38 327 GLY A O 1
ATOM 2549 N N . GLY A 1 328 ? 11.152 20.715 2.475 1.00 84.31 328 GLY A N 1
ATOM 2550 C CA . GLY A 1 328 ? 12.536 21.175 2.640 1.00 84.31 328 GLY A CA 1
ATOM 2551 C C . GLY A 1 328 ? 12.764 22.136 3.802 1.00 84.31 328 GLY A C 1
ATOM 2552 O O . GLY A 1 328 ? 13.896 22.571 4.008 1.00 84.31 328 GLY A O 1
ATOM 2553 N N . VAL A 1 329 ? 11.721 22.462 4.568 1.00 86.50 329 VAL A N 1
ATOM 2554 C CA . VAL A 1 329 ? 11.799 23.269 5.791 1.00 86.50 329 VAL A CA 1
ATOM 2555 C C . VAL A 1 329 ? 11.573 22.355 6.993 1.00 86.50 329 VAL A C 1
ATOM 2557 O O . VAL A 1 329 ? 10.718 21.476 6.953 1.00 86.50 329 VAL A O 1
ATOM 2560 N N . ASP A 1 330 ? 12.371 22.525 8.049 1.00 84.38 330 ASP A N 1
ATOM 2561 C CA . ASP A 1 330 ? 12.271 21.766 9.309 1.00 84.38 330 ASP A CA 1
ATOM 2562 C C . ASP A 1 330 ? 12.258 20.229 9.150 1.00 84.38 330 ASP A C 1
ATOM 2564 O O . ASP A 1 330 ? 11.719 19.502 9.982 1.00 84.38 330 ASP A O 1
ATOM 2568 N N . GLY A 1 331 ? 12.880 19.720 8.079 1.00 81.19 331 GLY A N 1
ATOM 2569 C CA . GLY A 1 331 ? 12.944 18.287 7.777 1.00 81.19 331 GLY A CA 1
ATOM 2570 C C . GLY A 1 331 ? 11.665 17.696 7.172 1.00 81.19 331 GLY A C 1
ATOM 2571 O O . GLY A 1 331 ? 11.591 16.479 7.015 1.00 81.19 331 GLY A O 1
ATOM 2572 N N . ASP A 1 332 ? 10.670 18.516 6.814 1.00 84.69 332 ASP A N 1
ATOM 2573 C CA . ASP A 1 332 ? 9.466 18.042 6.129 1.00 84.69 332 ASP A CA 1
ATOM 2574 C C . ASP A 1 332 ? 9.761 17.662 4.670 1.00 84.69 332 ASP A C 1
ATOM 2576 O O . ASP A 1 332 ? 10.517 18.328 3.955 1.00 84.69 332 ASP A O 1
ATOM 2580 N N . ASN A 1 333 ? 9.140 16.574 4.220 1.00 84.75 333 ASN A N 1
ATOM 2581 C CA . ASN A 1 333 ? 9.349 15.985 2.900 1.00 84.75 333 ASN A CA 1
ATOM 2582 C C . ASN A 1 333 ? 8.149 16.145 1.955 1.00 84.75 333 ASN A C 1
ATOM 2584 O O . ASN A 1 333 ? 8.140 15.539 0.881 1.00 84.75 333 ASN A O 1
ATOM 2588 N N . LEU A 1 334 ? 7.120 16.922 2.322 1.00 89.31 334 LEU A N 1
ATOM 2589 C CA . LEU A 1 334 ? 5.930 17.056 1.489 1.00 89.31 334 LEU A CA 1
ATOM 2590 C C . LEU A 1 334 ? 6.131 18.099 0.392 1.00 89.31 334 LEU A C 1
ATOM 2592 O O . LEU A 1 334 ? 5.830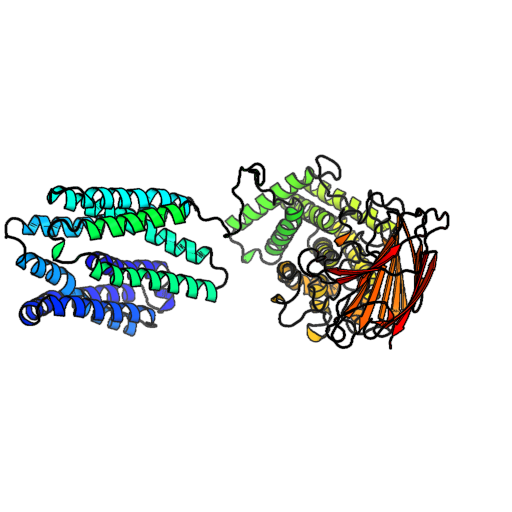 19.284 0.544 1.00 89.31 334 LEU A O 1
ATOM 2596 N N . TYR A 1 335 ? 6.587 17.611 -0.754 1.00 91.19 335 TYR A N 1
ATOM 2597 C CA . TYR A 1 335 ? 6.575 18.333 -2.020 1.00 91.19 335 TYR A CA 1
ATOM 2598 C C . TYR A 1 335 ? 5.379 17.910 -2.882 1.00 91.19 335 TYR A C 1
ATOM 2600 O O . TYR A 1 335 ? 4.885 16.793 -2.725 1.00 91.19 335 TYR A O 1
ATOM 2608 N N . PRO A 1 336 ? 4.954 18.733 -3.859 1.00 92.25 336 PRO A N 1
ATOM 2609 C CA . PRO A 1 336 ? 3.934 18.335 -4.834 1.00 92.25 336 PRO A CA 1
ATOM 2610 C C . PRO A 1 336 ? 4.292 17.059 -5.611 1.00 92.25 336 PRO A C 1
ATOM 2612 O O . PRO A 1 336 ? 3.402 16.315 -6.010 1.00 92.25 336 PRO A O 1
ATOM 2615 N N . SER A 1 337 ? 5.591 16.793 -5.792 1.00 91.75 337 SER A N 1
ATOM 2616 C CA . SER A 1 337 ? 6.115 15.572 -6.413 1.00 91.75 337 SER A CA 1
ATOM 2617 C C . SER A 1 337 ? 5.928 14.322 -5.560 1.00 91.75 337 SER A C 1
ATOM 2619 O O . SER A 1 337 ? 5.775 13.235 -6.112 1.00 91.75 337 SER A O 1
ATOM 2621 N N . TYR A 1 338 ? 5.829 14.454 -4.232 1.00 91.00 338 TYR A N 1
ATOM 2622 C CA . TYR A 1 338 ? 5.336 13.373 -3.387 1.00 91.00 338 TYR A CA 1
ATOM 2623 C C . TYR A 1 338 ? 3.809 13.314 -3.528 1.00 91.00 338 TYR A C 1
ATOM 2625 O O . TYR A 1 338 ? 3.034 13.796 -2.700 1.00 91.00 338 TYR A O 1
ATOM 2633 N N . THR A 1 339 ? 3.381 12.794 -4.676 1.00 90.81 339 THR A N 1
ATOM 2634 C CA . THR A 1 339 ? 2.089 13.148 -5.268 1.00 90.81 339 THR A CA 1
ATOM 2635 C C . THR A 1 339 ? 0.917 12.632 -4.442 1.00 90.81 339 THR A C 1
ATOM 2637 O O . THR A 1 339 ? -0.095 13.314 -4.290 1.00 90.81 339 THR A O 1
ATOM 2640 N N . ASN A 1 340 ? 1.047 11.440 -3.862 1.00 92.56 340 ASN A N 1
ATOM 2641 C CA . ASN A 1 340 ? -0.046 10.815 -3.132 1.00 92.56 340 ASN A CA 1
ATOM 2642 C C . ASN A 1 340 ? -0.428 11.563 -1.828 1.00 92.56 340 ASN A C 1
ATOM 2644 O O . ASN A 1 340 ? -1.608 11.921 -1.713 1.00 92.56 340 ASN A O 1
ATOM 2648 N N . PRO A 1 341 ? 0.482 11.918 -0.886 1.00 93.38 341 PRO A N 1
ATOM 2649 C CA . PRO A 1 341 ? 0.102 12.768 0.239 1.00 93.38 341 PRO A CA 1
ATOM 2650 C C . PRO A 1 341 ? -0.285 14.186 -0.196 1.00 93.38 341 PRO A C 1
ATOM 2652 O O . PRO A 1 341 ? -1.164 14.774 0.429 1.00 93.38 341 PRO A O 1
ATOM 2655 N N . ALA A 1 342 ? 0.291 14.728 -1.276 1.00 95.31 342 ALA A N 1
ATOM 2656 C CA . ALA A 1 342 ? -0.055 16.063 -1.768 1.00 95.31 342 ALA A CA 1
ATOM 2657 C C . ALA A 1 342 ? -1.507 16.145 -2.281 1.00 95.31 342 ALA A C 1
ATOM 2659 O O . ALA A 1 342 ? -2.240 17.073 -1.926 1.00 95.31 342 ALA A O 1
ATOM 2660 N N . LEU A 1 343 ? -1.959 15.140 -3.044 1.00 97.69 343 LEU A N 1
ATOM 2661 C CA . LEU A 1 343 ? -3.351 15.018 -3.494 1.00 97.69 343 LEU A CA 1
ATOM 2662 C C . LEU A 1 343 ? -4.321 14.890 -2.310 1.00 97.69 343 LEU A C 1
ATOM 2664 O O . LEU A 1 343 ? -5.381 15.523 -2.308 1.00 97.69 343 LEU A O 1
ATOM 2668 N N . MET A 1 344 ? -3.959 14.089 -1.300 1.00 97.75 344 MET A N 1
ATOM 2669 C CA . MET A 1 344 ? -4.759 13.929 -0.080 1.00 97.75 344 MET A CA 1
ATOM 2670 C C . MET A 1 344 ? -4.823 15.227 0.734 1.00 97.75 344 MET A C 1
ATOM 2672 O O . MET A 1 344 ? -5.909 15.615 1.159 1.00 97.75 344 MET A O 1
ATOM 2676 N N . ARG A 1 345 ? -3.697 15.938 0.895 1.00 97.19 345 ARG A N 1
ATOM 2677 C CA . ARG A 1 345 ? -3.631 17.241 1.578 1.00 97.19 345 ARG A CA 1
ATOM 2678 C C . ARG A 1 345 ? -4.587 18.248 0.946 1.00 97.19 345 ARG A C 1
ATOM 2680 O O . ARG A 1 345 ? -5.322 18.926 1.664 1.00 97.19 345 ARG A O 1
ATOM 2687 N N . ALA A 1 346 ? -4.592 18.336 -0.384 1.00 98.06 346 ALA A N 1
ATOM 2688 C CA . ALA A 1 346 ? -5.435 19.279 -1.113 1.00 98.06 346 ALA A CA 1
ATOM 2689 C C . ALA A 1 346 ? -6.930 19.046 -0.842 1.00 98.06 346 ALA A C 1
ATOM 2691 O O . ALA A 1 346 ? -7.627 19.974 -0.429 1.00 98.06 346 ALA A O 1
ATOM 2692 N N . ILE A 1 347 ? -7.408 17.803 -0.985 1.00 98.31 347 ILE A N 1
ATOM 2693 C CA . ILE A 1 347 ? -8.831 17.496 -0.776 1.00 98.31 347 ILE A CA 1
ATOM 2694 C C . ILE A 1 347 ? -9.237 17.586 0.687 1.00 98.31 347 ILE A C 1
ATOM 2696 O O . ILE A 1 347 ? -10.310 18.104 0.975 1.00 98.31 347 ILE A O 1
ATOM 2700 N N . VAL A 1 348 ? -8.386 17.137 1.616 1.00 98.19 348 VAL A N 1
ATOM 2701 C CA . VAL A 1 348 ? -8.679 17.238 3.049 1.00 98.19 348 VAL A CA 1
ATOM 2702 C C . VAL A 1 348 ? -8.792 18.701 3.463 1.00 98.19 348 VAL A C 1
ATOM 2704 O O . VAL A 1 348 ? -9.755 19.064 4.133 1.00 98.19 348 VAL A O 1
ATOM 2707 N N . SER A 1 349 ? -7.866 19.552 3.019 1.00 97.75 349 SER A N 1
ATOM 2708 C CA . SER A 1 349 ? -7.880 20.984 3.340 1.00 97.75 349 SER A CA 1
ATOM 2709 C C . SER A 1 349 ? -9.053 21.715 2.688 1.00 97.75 349 SER A C 1
ATOM 2711 O O . SER A 1 349 ? -9.772 22.442 3.371 1.00 97.75 349 SER A O 1
ATOM 2713 N N . GLY A 1 350 ? -9.288 21.483 1.392 1.00 97.69 350 GLY A N 1
ATOM 2714 C CA . GLY A 1 350 ? -10.364 22.138 0.647 1.00 97.69 350 GLY A CA 1
ATOM 2715 C C . GLY A 1 350 ? -11.754 21.742 1.146 1.00 97.69 350 GLY A C 1
ATOM 2716 O O . GLY A 1 350 ? -12.569 22.615 1.434 1.00 97.69 350 GLY A O 1
ATOM 2717 N N . TRP A 1 351 ? -11.999 20.441 1.340 1.00 98.25 351 TRP A N 1
ATOM 2718 C CA . TRP A 1 351 ? -13.270 19.942 1.876 1.00 98.25 351 TRP A CA 1
ATOM 2719 C C . TRP A 1 351 ? -13.516 20.450 3.300 1.00 98.25 351 TRP A C 1
ATOM 2721 O O . TRP A 1 351 ? -14.626 20.862 3.629 1.00 98.25 351 TRP A O 1
ATOM 2731 N N . THR A 1 352 ? -12.482 20.467 4.151 1.00 98.06 352 THR A N 1
ATOM 2732 C CA . THR A 1 352 ? -12.603 20.969 5.529 1.00 98.06 352 THR A CA 1
ATOM 2733 C C . THR A 1 352 ? -12.909 22.463 5.542 1.00 98.06 352 THR A C 1
ATOM 2735 O O . THR A 1 352 ? -13.821 22.890 6.247 1.00 98.06 352 THR A O 1
ATOM 2738 N N . GLY A 1 353 ? -12.208 23.252 4.724 1.00 97.56 353 GLY A N 1
ATOM 2739 C CA . GLY A 1 353 ? -12.480 24.679 4.576 1.00 97.56 353 GLY A CA 1
ATOM 2740 C C . GLY A 1 353 ? -13.921 24.953 4.157 1.00 97.56 353 GLY A C 1
ATOM 2741 O O . GLY A 1 353 ? -14.606 25.741 4.806 1.00 97.56 353 GLY A O 1
ATOM 2742 N N . GLU A 1 354 ? -14.425 24.237 3.152 1.00 96.75 354 GLU A N 1
ATOM 2743 C CA . GLU A 1 354 ? -15.815 24.363 2.711 1.00 96.75 354 GLU A CA 1
ATOM 2744 C C . GLU A 1 354 ? -16.801 23.963 3.818 1.00 96.75 354 GLU A C 1
ATOM 2746 O O . GLU A 1 354 ? -17.753 24.695 4.101 1.00 96.75 354 GLU A O 1
ATOM 2751 N N . LYS A 1 355 ? -16.541 22.848 4.514 1.00 96.81 355 LYS A N 1
ATOM 2752 C CA . LYS A 1 355 ? -17.403 22.337 5.590 1.00 96.81 355 LYS A CA 1
ATOM 2753 C C . LYS A 1 355 ? -17.575 23.327 6.741 1.00 96.81 355 LYS A C 1
ATOM 2755 O O . LYS A 1 355 ? -18.652 23.387 7.334 1.00 96.81 355 LYS A O 1
ATOM 2760 N N . PHE A 1 356 ? -16.525 24.083 7.055 1.00 97.38 356 PHE A N 1
ATOM 2761 C CA . PHE A 1 356 ? -16.511 25.091 8.116 1.00 97.38 356 PHE A CA 1
ATOM 2762 C C . PHE A 1 356 ? -16.746 26.523 7.611 1.00 97.38 356 PHE A C 1
ATOM 2764 O O . PHE A 1 356 ? -16.751 27.451 8.419 1.00 97.38 356 PHE A O 1
ATOM 2771 N N . ALA A 1 357 ? -16.962 26.713 6.304 1.00 97.12 357 ALA A N 1
ATOM 2772 C CA . ALA A 1 357 ? -16.995 28.023 5.653 1.00 97.12 357 ALA A CA 1
ATOM 2773 C C . ALA A 1 357 ? -15.747 28.890 5.953 1.00 97.12 357 ALA A C 1
ATOM 2775 O O . ALA A 1 357 ? -15.832 30.115 6.056 1.00 97.12 357 ALA A O 1
ATOM 2776 N N . ASP A 1 358 ? -14.578 28.253 6.083 1.00 97.75 358 ASP A N 1
ATOM 2777 C CA . ASP A 1 358 ? -13.284 28.906 6.272 1.00 97.75 358 ASP A CA 1
ATOM 2778 C C . ASP A 1 358 ? -12.618 29.161 4.911 1.00 97.75 358 ASP A C 1
ATOM 2780 O O . ASP A 1 358 ? -12.134 28.249 4.228 1.00 97.75 358 ASP A O 1
ATOM 2784 N N . ALA A 1 359 ? -12.588 30.432 4.509 1.00 96.94 359 ALA A N 1
ATOM 2785 C CA . ALA A 1 359 ? -12.029 30.848 3.226 1.00 96.94 359 ALA A CA 1
ATOM 2786 C C . ALA A 1 359 ? -10.512 30.611 3.118 1.00 96.94 359 ALA A C 1
ATOM 2788 O O . ALA A 1 359 ? -10.025 30.347 2.020 1.00 96.94 359 ALA A O 1
ATOM 2789 N N . ASN A 1 360 ? -9.767 30.676 4.227 1.00 97.00 360 ASN A N 1
ATOM 2790 C CA . ASN A 1 360 ? -8.316 30.482 4.215 1.00 97.00 360 ASN A CA 1
ATOM 2791 C C . ASN A 1 360 ? -7.972 29.009 4.000 1.00 97.00 360 ASN A C 1
ATOM 2793 O O . ASN A 1 360 ? -7.125 28.697 3.166 1.00 97.00 360 ASN A O 1
ATOM 2797 N N . MET A 1 361 ? -8.654 28.106 4.709 1.00 97.25 361 MET A N 1
ATOM 2798 C CA . MET A 1 361 ? -8.483 26.662 4.525 1.00 97.25 361 MET A CA 1
ATOM 2799 C C . MET A 1 361 ? -8.923 26.215 3.131 1.00 97.25 361 MET A C 1
ATOM 2801 O O . MET A 1 361 ? -8.221 25.436 2.485 1.00 97.25 361 MET A O 1
ATOM 2805 N N . THR A 1 362 ? -10.044 26.759 2.642 1.00 97.56 362 THR A N 1
ATOM 2806 C CA . THR A 1 362 ? -10.528 26.493 1.281 1.00 97.56 362 THR A CA 1
ATOM 2807 C C . THR A 1 362 ? -9.471 26.911 0.258 1.00 97.56 362 THR A C 1
ATOM 2809 O O . THR A 1 362 ? -9.041 26.095 -0.553 1.00 97.56 362 THR A O 1
ATOM 2812 N N . LEU A 1 363 ? -8.972 28.151 0.347 1.00 97.31 363 LEU A N 1
ATOM 2813 C CA . LEU A 1 363 ? -7.937 28.666 -0.551 1.00 97.31 363 LEU A CA 1
ATOM 2814 C C . LEU A 1 363 ? -6.623 27.875 -0.454 1.00 97.31 363 LEU A C 1
ATOM 2816 O O . LEU A 1 363 ? -5.981 27.641 -1.474 1.00 97.31 363 LEU A O 1
ATOM 2820 N N . ALA A 1 364 ? -6.224 27.437 0.743 1.00 96.75 364 ALA A N 1
ATOM 2821 C CA . ALA A 1 364 ? -5.043 26.597 0.922 1.00 96.75 364 ALA A CA 1
ATOM 2822 C C . ALA A 1 364 ? -5.184 25.262 0.172 1.00 96.75 364 ALA A C 1
ATOM 2824 O O . ALA A 1 364 ? -4.285 24.892 -0.580 1.00 96.75 364 ALA A O 1
ATOM 2825 N N . GLY A 1 365 ? -6.334 24.587 0.302 1.00 97.44 365 GLY A N 1
ATOM 2826 C CA . GLY A 1 365 ? -6.639 23.367 -0.452 1.00 97.44 365 GLY A CA 1
ATOM 2827 C C . GLY A 1 365 ? -6.555 23.564 -1.969 1.00 97.44 365 GLY A C 1
ATOM 2828 O O . GLY A 1 365 ? -5.913 22.770 -2.656 1.00 97.44 365 GLY A O 1
ATOM 2829 N N . GLU A 1 366 ? -7.123 24.659 -2.482 1.00 98.31 366 GLU A N 1
ATOM 2830 C CA . GLU A 1 366 ? -7.050 25.016 -3.907 1.00 98.31 366 GLU A CA 1
ATOM 2831 C C . GLU A 1 366 ? -5.612 25.306 -4.367 1.00 98.31 366 GLU A C 1
ATOM 2833 O O . GLU A 1 366 ? -5.208 24.892 -5.454 1.00 98.31 366 GLU A O 1
ATOM 2838 N N . ASN A 1 367 ? -4.805 25.987 -3.550 1.00 97.94 367 ASN A N 1
ATOM 2839 C CA . ASN A 1 367 ? -3.401 26.259 -3.868 1.00 97.94 367 ASN A CA 1
ATOM 2840 C C . ASN A 1 367 ? -2.583 24.963 -3.930 1.00 97.94 367 ASN A C 1
ATOM 2842 O O . ASN A 1 367 ? -1.863 24.748 -4.904 1.00 97.94 367 ASN A O 1
ATOM 2846 N N . TYR A 1 368 ? -2.757 24.062 -2.959 1.00 97.69 368 TYR A N 1
ATOM 2847 C CA . TYR A 1 368 ? -2.107 22.748 -2.979 1.00 97.69 368 TYR A CA 1
ATOM 2848 C C . TYR A 1 368 ? -2.525 21.920 -4.197 1.00 97.69 368 TYR A C 1
ATOM 2850 O O . TYR A 1 368 ? -1.690 21.250 -4.803 1.00 97.69 368 TYR A O 1
ATOM 2858 N N . ALA A 1 369 ? -3.798 21.985 -4.595 1.00 98.12 369 ALA A N 1
ATOM 2859 C CA . ALA A 1 369 ? -4.261 21.333 -5.813 1.00 98.12 369 ALA A CA 1
ATOM 2860 C C . ALA A 1 369 ? -3.575 21.909 -7.061 1.00 98.12 369 ALA A C 1
ATOM 2862 O O . ALA A 1 369 ? -3.113 21.146 -7.908 1.00 98.12 369 ALA A O 1
ATOM 2863 N N . ASN A 1 370 ? -3.458 23.237 -7.161 1.00 98.19 370 ASN A N 1
ATOM 2864 C CA . ASN A 1 370 ? -2.789 23.905 -8.279 1.00 98.19 370 ASN A CA 1
ATOM 2865 C C . ASN A 1 370 ? -1.299 23.554 -8.384 1.00 98.19 370 ASN A C 1
ATOM 2867 O O . ASN A 1 370 ? -0.794 23.433 -9.497 1.00 98.19 370 ASN A O 1
ATOM 2871 N N . GLU A 1 371 ? -0.599 23.348 -7.266 1.00 96.00 371 GLU A N 1
ATOM 2872 C CA . GLU A 1 371 ? 0.792 22.877 -7.281 1.00 96.00 371 GLU A CA 1
ATOM 2873 C C . GLU A 1 371 ? 0.914 21.493 -7.936 1.00 96.00 371 GLU A C 1
ATOM 2875 O O . GLU A 1 371 ? 1.762 21.291 -8.808 1.00 96.00 371 GLU A O 1
ATOM 2880 N N . VAL A 1 372 ? 0.035 20.553 -7.567 1.00 96.69 372 VAL A N 1
ATOM 2881 C CA . VAL A 1 372 ? 0.018 19.200 -8.146 1.00 96.69 372 VAL A CA 1
ATOM 2882 C C . VAL A 1 372 ? -0.425 19.232 -9.611 1.00 96.69 372 VAL A C 1
ATOM 2884 O O . VAL A 1 372 ? 0.208 18.597 -10.452 1.00 96.69 372 VAL A O 1
ATOM 2887 N N . ILE A 1 373 ? -1.465 20.005 -9.947 1.00 97.62 373 ILE A N 1
ATOM 2888 C CA . ILE A 1 373 ? -1.931 20.193 -11.332 1.00 97.62 373 ILE A CA 1
ATOM 2889 C C . ILE A 1 373 ? -0.814 20.796 -12.190 1.00 97.62 373 ILE A C 1
ATOM 2891 O O . ILE A 1 373 ? -0.577 20.335 -13.301 1.00 97.62 373 ILE A O 1
ATOM 2895 N N . GLY A 1 374 ? -0.102 21.798 -11.671 1.00 96.19 374 GLY A N 1
ATOM 2896 C CA . GLY A 1 374 ? 1.001 22.450 -12.369 1.00 96.19 374 GLY A CA 1
ATOM 2897 C C . GLY A 1 374 ? 2.196 21.528 -12.608 1.00 96.19 374 GLY A C 1
ATOM 2898 O O . GLY A 1 374 ? 2.910 21.712 -13.593 1.00 96.19 374 GLY A O 1
ATOM 2899 N N . LEU A 1 375 ? 2.419 20.534 -11.742 1.00 94.69 375 LEU A N 1
ATOM 2900 C CA . LEU A 1 375 ? 3.416 19.489 -11.969 1.00 94.69 375 LEU A CA 1
ATOM 2901 C C . LEU A 1 375 ? 2.921 18.455 -12.990 1.00 94.69 375 LEU A C 1
ATOM 2903 O O . LEU A 1 375 ? 3.650 18.137 -13.927 1.00 94.69 375 LEU A O 1
ATOM 2907 N N . PHE A 1 376 ? 1.669 18.007 -12.867 1.00 96.06 376 PHE A N 1
ATOM 2908 C CA . PHE A 1 376 ? 1.038 17.086 -13.814 1.00 96.06 376 PHE A CA 1
ATOM 2909 C C . PHE A 1 376 ? 1.024 17.646 -15.243 1.00 96.06 376 PHE A C 1
ATOM 2911 O O . PHE A 1 376 ? 1.424 16.957 -16.177 1.00 96.06 376 PHE A O 1
ATOM 2918 N N . ASP A 1 377 ? 0.632 18.910 -15.429 1.00 95.00 377 ASP A N 1
ATOM 2919 C CA . ASP A 1 377 ? 0.513 19.546 -16.748 1.00 95.00 377 ASP A CA 1
ATOM 2920 C C . ASP A 1 377 ? 1.877 19.652 -17.487 1.00 95.00 377 ASP A C 1
ATOM 2922 O O . ASP A 1 377 ? 1.899 19.916 -18.689 1.00 95.00 377 ASP A O 1
ATOM 2926 N N . ARG A 1 378 ? 3.021 19.413 -16.815 1.00 92.19 378 ARG A N 1
ATOM 2927 C CA . ARG A 1 378 ? 4.364 19.387 -17.439 1.00 92.19 378 ARG A CA 1
ATOM 2928 C C . ARG A 1 378 ? 4.678 18.086 -18.175 1.00 92.19 378 ARG A C 1
ATOM 2930 O O . ARG A 1 378 ? 5.380 18.130 -19.181 1.00 92.19 378 ARG A O 1
ATOM 2937 N N . ALA A 1 379 ? 4.203 16.956 -17.656 1.00 89.50 379 ALA A N 1
ATOM 2938 C CA . ALA A 1 379 ? 4.523 15.617 -18.164 1.00 89.50 379 ALA A CA 1
ATOM 2939 C C . ALA A 1 379 ? 3.277 14.813 -18.579 1.00 89.50 379 ALA A C 1
ATOM 2941 O O . ALA A 1 379 ? 3.392 13.745 -19.170 1.00 89.50 379 ALA A O 1
ATOM 2942 N N . ASN A 1 380 ? 2.076 15.332 -18.299 1.00 92.38 380 ASN A N 1
ATOM 2943 C CA . ASN A 1 380 ? 0.795 14.639 -18.445 1.00 92.38 380 ASN A CA 1
ATOM 2944 C C . ASN A 1 380 ? 0.728 13.309 -17.659 1.00 92.38 380 ASN A C 1
ATOM 2946 O O . ASN A 1 380 ? 0.009 12.374 -18.022 1.00 92.38 380 ASN A O 1
ATOM 2950 N N . THR A 1 381 ? 1.488 13.240 -16.567 1.00 94.56 381 THR A N 1
ATOM 2951 C CA . THR A 1 381 ? 1.609 12.112 -15.640 1.00 94.56 381 THR A CA 1
ATOM 2952 C C . THR A 1 381 ? 1.824 12.636 -14.221 1.00 94.56 381 THR A C 1
ATOM 2954 O O . THR A 1 381 ? 2.210 13.786 -14.004 1.00 94.56 381 THR A O 1
ATOM 2957 N N . LEU A 1 382 ? 1.542 11.792 -13.231 1.00 95.25 382 LEU A N 1
ATOM 2958 C CA . LEU A 1 382 ? 1.923 12.045 -11.842 1.00 95.25 382 LEU A CA 1
ATOM 2959 C C . LEU A 1 382 ? 3.377 11.615 -11.625 1.00 95.25 382 LEU A C 1
ATOM 2961 O O . LEU A 1 382 ? 3.843 10.691 -12.279 1.00 95.25 382 LEU A O 1
ATOM 2965 N N . SER A 1 383 ? 4.072 12.218 -10.664 1.00 92.06 383 SER A N 1
ATOM 2966 C CA . SER A 1 383 ? 5.484 11.914 -10.384 1.00 92.06 383 SER A CA 1
ATOM 2967 C C . SER A 1 383 ? 5.754 10.469 -9.951 1.00 92.06 383 SER A C 1
ATOM 2969 O O . SER A 1 383 ? 6.881 10.019 -10.060 1.00 92.06 383 SER A O 1
ATOM 2971 N N . GLU A 1 384 ? 4.736 9.763 -9.450 1.00 87.56 384 GLU A N 1
ATOM 2972 C CA . GLU A 1 384 ? 4.805 8.353 -9.030 1.00 87.56 384 GLU A CA 1
ATOM 2973 C C . GLU A 1 384 ? 3.672 7.537 -9.692 1.00 87.56 384 GLU A C 1
ATOM 2975 O O . GLU A 1 384 ? 3.023 6.694 -9.059 1.00 87.56 384 GLU A O 1
ATOM 2980 N N . PHE A 1 385 ? 3.338 7.845 -10.954 1.00 91.75 385 PHE A N 1
ATOM 2981 C CA . PHE A 1 385 ? 2.201 7.228 -11.660 1.00 91.75 385 PHE A CA 1
ATOM 2982 C C . PHE A 1 385 ? 2.402 5.743 -11.989 1.00 91.75 385 PHE A C 1
ATOM 2984 O O . PHE A 1 385 ? 1.431 5.089 -12.352 1.00 91.75 385 PHE A O 1
ATOM 2991 N N . ASN A 1 386 ? 3.631 5.232 -11.916 1.00 90.69 386 ASN A N 1
ATOM 2992 C CA . ASN A 1 386 ? 3.982 3.843 -12.215 1.00 90.69 386 ASN A CA 1
ATOM 2993 C C . ASN A 1 386 ? 4.118 2.984 -10.938 1.00 90.69 386 ASN A C 1
ATOM 2995 O O . ASN A 1 386 ? 4.484 1.820 -11.016 1.00 90.69 386 ASN A O 1
ATOM 2999 N N . SER A 1 387 ? 3.792 3.498 -9.749 1.00 93.00 387 SER A N 1
ATOM 3000 C CA . SER A 1 387 ? 3.884 2.739 -8.495 1.00 93.00 387 SER A CA 1
ATOM 3001 C C . SER A 1 387 ? 2.613 1.936 -8.188 1.00 93.00 387 SER A C 1
ATOM 3003 O O . SER A 1 387 ? 1.566 2.498 -7.861 1.00 93.00 387 SER A O 1
ATOM 3005 N N . ALA A 1 388 ? 2.702 0.603 -8.158 1.00 92.81 388 ALA A N 1
ATOM 3006 C CA . ALA A 1 388 ? 1.547 -0.252 -7.858 1.00 92.81 388 ALA A CA 1
ATOM 3007 C C . ALA A 1 388 ? 0.879 0.039 -6.491 1.00 92.81 388 ALA A C 1
ATOM 3009 O O . ALA A 1 388 ? -0.336 -0.115 -6.362 1.00 92.81 388 ALA A O 1
ATOM 3010 N N . THR A 1 389 ? 1.621 0.486 -5.471 1.00 91.88 389 THR A N 1
ATOM 3011 C CA . THR A 1 389 ? 1.028 0.960 -4.204 1.00 91.88 389 THR A CA 1
ATOM 3012 C C . THR A 1 389 ? 0.553 2.410 -4.328 1.00 91.88 389 THR A C 1
ATOM 3014 O O . THR A 1 389 ? -0.626 2.699 -4.109 1.00 91.88 389 THR A O 1
ATOM 3017 N N . TYR A 1 390 ? 1.424 3.345 -4.709 1.00 91.44 390 TYR A N 1
ATOM 3018 C CA . TYR A 1 390 ? 1.134 4.774 -4.536 1.00 91.44 390 TYR A CA 1
ATOM 3019 C C . TYR A 1 390 ? 0.286 5.402 -5.634 1.00 91.44 390 TYR A C 1
ATOM 3021 O O . TYR A 1 390 ? -0.461 6.352 -5.368 1.00 91.44 390 TYR A O 1
ATOM 3029 N N . THR A 1 391 ? 0.298 4.843 -6.841 1.00 95.38 391 THR A N 1
ATOM 3030 C CA . THR A 1 391 ? -0.692 5.208 -7.856 1.00 95.38 391 THR A CA 1
ATOM 3031 C C . THR A 1 391 ? -2.094 4.825 -7.386 1.00 95.38 391 THR A C 1
ATOM 3033 O O . THR A 1 391 ? -3.025 5.615 -7.530 1.00 95.38 391 THR A O 1
ATOM 3036 N N . GLY A 1 392 ? -2.239 3.682 -6.706 1.00 95.56 392 GLY A N 1
ATOM 3037 C CA . GLY A 1 392 ? -3.506 3.259 -6.109 1.00 95.56 392 GLY A CA 1
ATOM 3038 C C . GLY A 1 392 ? -4.035 4.241 -5.055 1.00 95.56 392 GLY A C 1
ATOM 3039 O O . GLY A 1 392 ? -5.228 4.549 -5.051 1.00 95.56 392 GLY A O 1
ATOM 3040 N N . VAL A 1 393 ? -3.157 4.796 -4.211 1.00 95.94 393 VAL A N 1
ATOM 3041 C CA . VAL A 1 393 ? -3.515 5.871 -3.261 1.00 95.94 393 VAL A CA 1
ATOM 3042 C C . VAL A 1 393 ? -3.922 7.146 -4.003 1.00 95.94 393 VAL A C 1
ATOM 3044 O O . VAL A 1 393 ? -4.957 7.742 -3.703 1.00 95.94 393 VAL A O 1
ATOM 3047 N N . SER A 1 394 ? -3.144 7.542 -5.013 1.00 97.25 394 SER A N 1
ATOM 3048 C CA . SER A 1 394 ? -3.408 8.743 -5.817 1.00 97.25 394 SER A CA 1
ATOM 3049 C C . SER A 1 394 ? -4.774 8.679 -6.505 1.00 97.25 394 SER A C 1
ATOM 3051 O O . SER A 1 394 ? -5.514 9.662 -6.513 1.00 97.25 394 SER A O 1
ATOM 3053 N N . LEU A 1 395 ? -5.162 7.506 -7.015 1.00 98.06 395 LEU A N 1
ATOM 3054 C CA . LEU A 1 395 ? -6.474 7.280 -7.621 1.00 98.06 395 LEU A CA 1
ATOM 3055 C C . LEU A 1 395 ? -7.625 7.444 -6.621 1.00 98.06 395 LEU A C 1
ATOM 3057 O O . LEU A 1 395 ? -8.664 7.989 -6.995 1.00 98.06 395 LEU A O 1
ATOM 3061 N N . ILE A 1 396 ? -7.461 7.044 -5.354 1.00 98.06 396 ILE A N 1
ATOM 3062 C CA . ILE A 1 396 ? -8.465 7.304 -4.305 1.00 98.06 396 ILE A CA 1
ATOM 3063 C C . ILE A 1 396 ? -8.638 8.814 -4.129 1.00 98.06 396 ILE A C 1
ATOM 3065 O O . ILE A 1 396 ? -9.758 9.316 -4.227 1.00 98.06 396 ILE A O 1
ATOM 3069 N N . ALA A 1 397 ? -7.537 9.550 -3.957 1.00 98.12 397 ALA A N 1
ATOM 3070 C CA . ALA A 1 397 ? -7.583 10.998 -3.779 1.00 98.12 397 ALA A CA 1
ATOM 3071 C C . ALA A 1 397 ? -8.207 11.715 -4.992 1.00 98.12 397 ALA A C 1
ATOM 3073 O O . ALA A 1 397 ? -9.097 12.540 -4.815 1.00 98.12 397 ALA A O 1
ATOM 3074 N N . LEU A 1 398 ? -7.844 11.347 -6.226 1.00 98.56 398 LEU A N 1
ATOM 3075 C CA . LEU A 1 398 ? -8.433 11.917 -7.449 1.00 98.56 398 LEU A CA 1
ATOM 3076 C C . LEU A 1 398 ? -9.922 11.581 -7.620 1.00 98.56 398 LEU A C 1
ATOM 3078 O O . LEU A 1 398 ? -10.702 12.380 -8.150 1.00 98.56 398 LEU A O 1
ATOM 3082 N N . THR A 1 399 ? -10.343 10.412 -7.138 1.00 98.69 399 THR A N 1
ATOM 3083 C CA . THR A 1 399 ? -11.769 10.071 -7.067 1.00 98.69 399 THR A CA 1
ATOM 3084 C C . THR A 1 399 ? -12.486 11.017 -6.124 1.00 98.69 399 THR A C 1
ATOM 3086 O O . THR A 1 399 ? -13.538 11.541 -6.474 1.00 98.69 399 THR A O 1
ATOM 3089 N N . MET A 1 400 ? -11.899 11.281 -4.955 1.00 98.56 400 MET A N 1
ATOM 3090 C CA . MET A 1 400 ? -12.447 12.223 -3.983 1.00 98.56 400 MET A CA 1
ATOM 3091 C C . MET A 1 400 ? -12.448 13.661 -4.506 1.00 98.56 400 MET A C 1
ATOM 3093 O O . MET A 1 400 ? -13.439 14.353 -4.311 1.00 98.56 400 MET A O 1
ATOM 3097 N N . TRP A 1 401 ? -11.415 14.092 -5.239 1.00 98.62 401 TRP A N 1
ATOM 3098 C CA . TRP A 1 401 ? -11.406 15.382 -5.943 1.00 98.62 401 TRP A CA 1
ATOM 3099 C C . TRP A 1 401 ? -12.611 15.508 -6.877 1.00 98.62 401 TRP A C 1
ATOM 3101 O O . TRP A 1 401 ? -13.296 16.523 -6.899 1.00 98.62 401 TRP A O 1
ATOM 3111 N N . THR A 1 402 ? -12.906 14.445 -7.625 1.00 98.44 402 THR A N 1
ATOM 3112 C CA . THR A 1 402 ? -14.006 14.444 -8.598 1.00 98.44 402 THR A CA 1
ATOM 3113 C C . THR A 1 402 ? -15.377 14.280 -7.932 1.00 98.44 402 THR A C 1
ATOM 3115 O O . THR A 1 402 ? -16.378 14.780 -8.442 1.00 98.44 402 THR A O 1
ATOM 3118 N N . LYS A 1 403 ? -15.453 13.575 -6.799 1.00 98.25 403 LYS A N 1
ATOM 3119 C CA . LYS A 1 403 ? -16.717 13.255 -6.125 1.00 98.25 403 LYS A CA 1
ATOM 3120 C C . LYS A 1 403 ? -17.122 14.320 -5.107 1.00 98.25 403 LYS A C 1
ATOM 3122 O O . LYS A 1 403 ? -18.249 14.799 -5.172 1.00 98.25 403 LYS A O 1
ATOM 3127 N N . TYR A 1 404 ? -16.208 14.705 -4.217 1.00 98.19 404 TYR A N 1
ATOM 3128 C CA . TYR A 1 404 ? -16.509 15.451 -2.989 1.00 98.19 404 TYR A CA 1
ATOM 3129 C C . TYR A 1 404 ? -16.015 16.900 -2.970 1.00 98.19 404 TYR A C 1
ATOM 3131 O O . TYR A 1 404 ? -16.444 17.646 -2.098 1.00 98.19 404 TYR A O 1
ATOM 3139 N N . ALA A 1 405 ? -15.126 17.321 -3.876 1.00 97.62 405 ALA A N 1
ATOM 3140 C CA . ALA A 1 405 ? -14.736 18.732 -3.935 1.00 97.62 405 ALA A CA 1
ATOM 3141 C C . ALA A 1 405 ? -15.903 19.618 -4.414 1.00 97.62 405 ALA A C 1
ATOM 3143 O O . ALA A 1 405 ? -16.742 19.166 -5.212 1.00 97.62 405 ALA A O 1
ATOM 3144 N N . ALA A 1 406 ? -15.903 20.881 -3.973 1.00 95.44 406 ALA A N 1
ATOM 3145 C CA . ALA A 1 406 ? -16.847 21.913 -4.396 1.00 95.44 406 ALA A CA 1
ATOM 3146 C C . ALA A 1 406 ? -16.947 22.004 -5.925 1.00 95.44 406 ALA A C 1
ATOM 3148 O O . ALA A 1 406 ? -15.944 21.883 -6.629 1.00 95.44 406 ALA A O 1
ATOM 3149 N N . GLU A 1 407 ? -18.127 22.323 -6.460 1.00 94.94 407 GLU A N 1
ATOM 3150 C CA . GLU A 1 407 ? -18.310 22.474 -7.915 1.00 94.94 407 GLU A CA 1
ATOM 3151 C C . GLU A 1 407 ? -17.437 23.588 -8.525 1.00 94.94 407 GLU A C 1
ATOM 3153 O O . GLU A 1 407 ? -17.057 23.513 -9.691 1.00 94.94 407 GLU A O 1
ATOM 3158 N N . SER A 1 408 ? -17.071 24.605 -7.739 1.00 94.69 408 SER A N 1
ATOM 3159 C CA . SER A 1 408 ? -16.160 25.679 -8.158 1.00 94.69 408 SER A CA 1
ATOM 3160 C C . SER A 1 408 ? -14.671 25.354 -7.984 1.00 94.69 408 SER A C 1
ATOM 3162 O O . SER A 1 408 ? -13.837 26.178 -8.355 1.00 94.69 408 SER A O 1
ATOM 3164 N N . SER A 1 409 ? -14.326 24.210 -7.388 1.00 98.00 409 SER A N 1
ATOM 3165 C CA . SER A 1 409 ? -12.943 23.838 -7.066 1.00 98.00 409 SER A CA 1
ATOM 3166 C C . SER A 1 409 ? -12.143 23.453 -8.314 1.00 98.00 409 SER A C 1
ATOM 3168 O O . SER A 1 409 ? -12.634 22.732 -9.192 1.00 98.00 409 SER A O 1
ATOM 3170 N N . VAL A 1 410 ? -10.860 23.829 -8.363 1.00 98.00 410 VAL A N 1
ATOM 3171 C CA . VAL A 1 410 ? -9.931 23.349 -9.399 1.00 98.00 410 VAL A CA 1
ATOM 3172 C C . VAL A 1 410 ? -9.745 21.834 -9.325 1.00 98.00 410 VAL A C 1
ATOM 3174 O O . VAL A 1 410 ? -9.533 21.191 -10.356 1.00 98.00 410 VAL A O 1
ATOM 3177 N N . MET A 1 411 ? -9.895 21.242 -8.132 1.00 98.38 411 MET A N 1
ATOM 3178 C CA . MET A 1 411 ? -9.856 19.792 -7.939 1.00 98.38 411 MET A CA 1
ATOM 3179 C C . MET A 1 411 ? -10.986 19.109 -8.704 1.00 98.38 411 MET A C 1
ATOM 3181 O O . MET A 1 411 ? -10.746 18.123 -9.399 1.00 98.38 411 MET A O 1
ATOM 3185 N N . LYS A 1 412 ? -12.202 19.665 -8.647 1.00 97.38 412 LYS A N 1
ATOM 3186 C CA . LYS A 1 412 ? -13.361 19.157 -9.391 1.00 97.38 412 LYS A CA 1
ATOM 3187 C C . LYS A 1 412 ? -13.167 19.317 -10.900 1.00 97.38 412 LYS A C 1
ATOM 3189 O O . LYS A 1 412 ? -13.439 18.389 -11.662 1.00 97.38 412 LYS A O 1
ATOM 3194 N N . ALA A 1 413 ? -12.633 20.465 -11.320 1.00 97.31 413 ALA A N 1
ATOM 3195 C CA . ALA A 1 413 ? -12.409 20.791 -12.727 1.00 97.31 413 ALA A CA 1
ATOM 3196 C C . ALA A 1 413 ? -11.342 19.907 -13.404 1.00 97.31 413 ALA A C 1
ATOM 3198 O O . ALA A 1 413 ? -11.496 19.542 -14.570 1.00 97.31 413 ALA A O 1
ATOM 3199 N N . LYS A 1 414 ? -10.259 19.557 -12.695 1.00 97.94 414 LYS A N 1
ATOM 3200 C CA . LYS A 1 414 ? -9.118 18.798 -13.248 1.00 97.94 414 LYS A CA 1
ATOM 3201 C C . LYS A 1 414 ? -9.063 17.332 -12.813 1.00 97.94 414 LYS A C 1
ATOM 3203 O O . LYS A 1 414 ? -8.480 16.525 -13.536 1.00 97.94 414 LYS A O 1
ATOM 3208 N N . GLY A 1 415 ? -9.676 16.962 -11.688 1.00 97.88 415 GLY A N 1
ATOM 3209 C CA . GLY A 1 415 ? -9.555 15.634 -11.074 1.00 97.88 415 GLY A CA 1
ATOM 3210 C C . GLY A 1 415 ? -9.908 14.489 -12.021 1.00 97.88 415 GLY A C 1
ATOM 3211 O O . GLY A 1 415 ? -9.132 13.543 -12.154 1.00 97.88 415 GLY A O 1
ATOM 3212 N N . LYS A 1 416 ? -11.013 14.618 -12.769 1.00 98.00 416 LYS A N 1
ATOM 3213 C CA . LYS A 1 416 ? -11.414 13.627 -13.781 1.00 98.00 416 LYS A CA 1
ATOM 3214 C C . LYS A 1 416 ? -10.355 13.460 -14.873 1.00 98.00 416 LYS A C 1
ATOM 3216 O O . LYS A 1 416 ? -10.019 12.334 -15.221 1.00 98.00 416 LYS A O 1
ATOM 3221 N N . THR A 1 417 ? -9.834 14.563 -15.407 1.00 98.00 417 THR A N 1
ATOM 3222 C CA . THR A 1 417 ? -8.834 14.550 -16.484 1.00 98.00 417 THR A CA 1
ATOM 3223 C C . THR A 1 417 ? -7.549 13.862 -16.034 1.00 98.00 417 THR A C 1
ATOM 3225 O O . THR A 1 417 ? -7.047 12.987 -16.734 1.00 98.00 417 THR A O 1
ATOM 3228 N N . ILE A 1 418 ? -7.057 14.201 -14.839 1.00 98.31 418 ILE A N 1
ATOM 3229 C CA . ILE A 1 418 ? -5.846 13.602 -14.265 1.00 98.31 418 ILE A CA 1
ATOM 3230 C C . ILE A 1 418 ? -6.062 12.106 -13.998 1.00 98.31 418 ILE A C 1
ATOM 3232 O O . ILE A 1 418 ? -5.210 11.287 -14.344 1.00 98.31 418 ILE A O 1
ATOM 3236 N N . LEU A 1 419 ? -7.218 11.724 -13.444 1.00 98.25 419 LEU A N 1
ATOM 3237 C CA . LEU A 1 419 ? -7.581 10.324 -13.203 1.00 98.25 419 LEU A CA 1
ATOM 3238 C C . LEU A 1 419 ? -7.602 9.514 -14.504 1.00 98.25 419 LEU A C 1
ATOM 3240 O O . LEU A 1 419 ? -7.034 8.425 -14.564 1.00 98.25 419 LEU A O 1
ATOM 3244 N N . GLN A 1 420 ? -8.221 10.049 -15.557 1.00 98.19 420 GLN A N 1
ATOM 3245 C CA . GLN A 1 420 ? -8.307 9.387 -16.860 1.00 98.19 420 GLN A CA 1
ATOM 3246 C C . GLN A 1 420 ? -6.941 9.270 -17.538 1.00 98.19 420 GLN A C 1
ATOM 3248 O O . GLN A 1 420 ? -6.617 8.213 -18.075 1.00 98.19 420 GLN A O 1
ATOM 3253 N N . ALA A 1 421 ? -6.118 10.318 -17.477 1.00 97.69 421 ALA A N 1
ATOM 3254 C CA . ALA A 1 421 ? -4.751 10.280 -17.986 1.00 97.69 421 ALA A CA 1
ATOM 3255 C C . ALA A 1 421 ? -3.887 9.259 -17.228 1.00 97.69 421 ALA A C 1
ATOM 3257 O O . ALA A 1 421 ? -3.144 8.500 -17.849 1.00 97.69 421 ALA A O 1
ATOM 3258 N N . THR A 1 422 ? -4.032 9.179 -15.903 1.00 97.56 422 THR A N 1
ATOM 3259 C CA . THR A 1 422 ? -3.326 8.188 -15.075 1.00 97.56 422 THR A CA 1
ATOM 3260 C C . THR A 1 422 ? -3.721 6.767 -15.477 1.00 97.56 422 THR A C 1
ATOM 3262 O O . THR A 1 422 ? -2.848 5.940 -15.729 1.00 97.56 422 THR A O 1
ATOM 3265 N N . TRP A 1 423 ? -5.020 6.492 -15.641 1.00 97.69 423 TRP A N 1
ATOM 3266 C CA . TRP A 1 423 ? -5.490 5.187 -16.118 1.00 97.69 423 TRP A CA 1
ATOM 3267 C C . TRP A 1 423 ? -5.023 4.847 -17.530 1.00 97.69 423 TRP A C 1
ATOM 3269 O O . TRP A 1 423 ? -4.666 3.701 -17.776 1.00 97.69 423 TRP A O 1
ATOM 3279 N N . ASN A 1 424 ? -4.987 5.816 -18.447 1.00 96.38 424 ASN A N 1
ATOM 3280 C CA . ASN A 1 424 ? -4.485 5.585 -19.802 1.00 96.38 424 ASN A CA 1
ATOM 3281 C C . ASN A 1 424 ? -3.003 5.185 -19.813 1.00 96.38 424 ASN A C 1
ATOM 3283 O O . ASN A 1 424 ? -2.615 4.353 -20.628 1.00 96.38 424 ASN A O 1
ATOM 3287 N N . ASN A 1 425 ? -2.182 5.753 -18.925 1.00 95.56 425 ASN A N 1
ATOM 3288 C CA . ASN A 1 425 ? -0.780 5.354 -18.783 1.00 95.56 425 ASN A CA 1
ATOM 3289 C C . ASN A 1 425 ? -0.659 3.974 -18.114 1.00 95.56 425 ASN A C 1
ATOM 3291 O O . ASN A 1 425 ? 0.011 3.091 -18.640 1.00 95.56 425 ASN A O 1
ATOM 3295 N N . ILE A 1 426 ? -1.360 3.757 -16.995 1.00 95.81 426 ILE A N 1
ATOM 3296 C CA . ILE A 1 426 ? -1.346 2.478 -16.270 1.00 95.81 426 ILE A CA 1
ATOM 3297 C C . ILE A 1 426 ? -1.808 1.315 -17.148 1.00 95.81 426 ILE A C 1
ATOM 3299 O O . ILE A 1 426 ? -1.193 0.257 -17.126 1.00 95.81 426 ILE A O 1
ATOM 3303 N N . ALA A 1 427 ? -2.874 1.495 -17.924 1.00 96.56 427 ALA A N 1
ATOM 3304 C CA . ALA A 1 427 ? -3.422 0.434 -18.760 1.00 96.56 427 ALA A CA 1
ATOM 3305 C C . ALA A 1 427 ? -2.479 0.022 -19.899 1.00 96.56 427 ALA A C 1
ATOM 3307 O O . ALA A 1 427 ? -2.511 -1.129 -20.314 1.00 96.56 427 ALA A O 1
ATOM 3308 N N . GLN A 1 428 ? -1.629 0.938 -20.372 1.00 96.12 428 GLN A N 1
ATOM 3309 C CA . GLN A 1 428 ? -0.568 0.620 -21.330 1.00 96.12 428 GLN A CA 1
ATOM 3310 C C . GLN A 1 428 ? 0.603 -0.118 -20.668 1.00 96.12 428 GLN A C 1
ATOM 3312 O O . GLN A 1 428 ? 1.235 -0.955 -21.292 1.00 96.12 428 GLN A O 1
ATOM 3317 N N . LEU A 1 429 ? 0.891 0.159 -19.395 1.00 96.81 429 LEU A N 1
ATOM 3318 C CA . LEU A 1 429 ? 1.951 -0.532 -18.654 1.00 96.81 429 LEU A CA 1
ATOM 3319 C C . LEU A 1 429 ? 1.488 -1.856 -18.029 1.00 96.81 429 LEU A C 1
ATOM 3321 O O . LEU A 1 429 ? 2.314 -2.653 -17.598 1.00 96.81 429 LEU A O 1
ATOM 3325 N N . TYR A 1 430 ? 0.186 -2.113 -17.927 1.00 97.56 430 TYR A N 1
ATOM 3326 C CA . TYR A 1 430 ? -0.322 -3.324 -17.296 1.00 97.56 430 TYR A CA 1
ATOM 3327 C C . TYR A 1 430 ? -0.307 -4.513 -18.259 1.00 97.56 430 TYR A C 1
ATOM 3329 O O . TYR A 1 430 ? -0.971 -4.511 -19.294 1.00 97.56 430 TYR A O 1
ATOM 3337 N N . HIS A 1 431 ? 0.389 -5.580 -17.876 1.00 97.69 431 HIS A N 1
ATOM 3338 C CA . HIS A 1 431 ? 0.424 -6.818 -18.638 1.00 97.69 431 HIS A CA 1
ATOM 3339 C C . HIS A 1 431 ? -0.613 -7.805 -18.085 1.00 97.69 431 HIS A C 1
ATOM 3341 O O . HIS A 1 431 ? -0.355 -8.522 -17.116 1.00 97.69 431 HIS A O 1
ATOM 3347 N N . ALA A 1 432 ? -1.783 -7.886 -18.727 1.00 96.81 432 ALA A N 1
ATOM 3348 C CA . ALA A 1 432 ? -2.917 -8.681 -18.237 1.00 96.81 432 ALA A CA 1
ATOM 3349 C C . ALA A 1 432 ? -2.620 -10.185 -18.077 1.00 96.81 432 ALA A C 1
ATOM 3351 O O . ALA A 1 432 ? -3.071 -10.793 -17.111 1.00 96.81 432 ALA A O 1
ATOM 3352 N N . GLU A 1 433 ? -1.818 -10.789 -18.962 1.00 95.25 433 GLU A N 1
ATOM 3353 C CA . GLU A 1 433 ? -1.444 -12.211 -18.832 1.00 95.25 433 GLU A CA 1
ATOM 3354 C C . GLU A 1 433 ? -0.502 -12.485 -17.652 1.00 95.25 433 GLU A C 1
ATOM 3356 O O . GLU A 1 433 ? -0.664 -13.487 -16.959 1.00 95.25 433 GLU A O 1
ATOM 3361 N N . LEU A 1 434 ? 0.445 -11.578 -17.382 1.00 96.25 434 LEU A N 1
ATOM 3362 C CA . LEU A 1 434 ? 1.309 -11.649 -16.197 1.00 96.25 434 LEU A CA 1
ATOM 3363 C C . LEU A 1 434 ? 0.578 -11.216 -14.920 1.00 96.25 434 LEU A C 1
ATOM 3365 O O . LEU A 1 434 ? 1.069 -11.457 -13.816 1.00 96.25 434 LEU A O 1
ATOM 3369 N N . LYS A 1 435 ? -0.576 -10.553 -15.071 1.00 96.56 435 LYS A N 1
ATOM 3370 C CA . LYS A 1 435 ? -1.315 -9.856 -14.014 1.00 96.56 435 LYS A CA 1
ATOM 3371 C C . LYS A 1 435 ? -0.413 -8.919 -13.221 1.00 96.56 435 LYS A C 1
ATOM 3373 O O . LYS A 1 435 ? -0.459 -8.887 -11.992 1.00 96.56 435 LYS A O 1
ATOM 3378 N N . ASN A 1 436 ? 0.426 -8.174 -13.927 1.00 96.38 436 ASN A N 1
ATOM 3379 C CA . ASN A 1 436 ? 1.472 -7.376 -13.313 1.00 96.38 436 ASN A CA 1
ATOM 3380 C C . ASN A 1 436 ? 1.625 -6.038 -14.028 1.00 96.38 436 ASN A C 1
ATOM 3382 O O . ASN A 1 436 ? 1.453 -5.955 -15.244 1.00 96.38 436 ASN A O 1
ATOM 3386 N N . LEU A 1 437 ? 1.950 -4.994 -13.272 1.00 96.19 437 LEU A N 1
ATOM 3387 C CA . LEU A 1 437 ? 2.320 -3.704 -13.841 1.00 96.19 437 LEU A CA 1
ATOM 3388 C C . LEU A 1 437 ? 3.780 -3.774 -14.292 1.00 96.19 437 LEU A C 1
ATOM 3390 O O . LEU A 1 437 ? 4.629 -4.155 -13.490 1.00 96.19 437 LEU A O 1
ATOM 3394 N N . ALA A 1 438 ? 4.062 -3.430 -15.547 1.00 95.88 438 ALA A N 1
ATOM 3395 C CA . ALA A 1 438 ? 5.420 -3.366 -16.070 1.00 95.88 438 ALA A CA 1
ATOM 3396 C C . ALA A 1 438 ? 6.219 -2.245 -15.386 1.00 95.88 438 ALA A C 1
ATOM 3398 O O . ALA A 1 438 ? 5.652 -1.215 -15.007 1.00 95.88 438 ALA A O 1
ATOM 3399 N N . GLY A 1 439 ? 7.529 -2.447 -15.228 1.00 91.88 439 GLY A N 1
ATOM 3400 C CA . GLY A 1 439 ? 8.458 -1.373 -14.863 1.00 91.88 439 GLY A CA 1
ATOM 3401 C C . GLY A 1 439 ? 8.628 -0.331 -15.982 1.00 91.88 439 GLY A C 1
ATOM 3402 O O . GLY A 1 439 ? 8.063 -0.495 -17.066 1.00 91.88 439 GLY A O 1
ATOM 3403 N N . PRO A 1 440 ? 9.416 0.735 -15.759 1.00 95.31 440 PRO A N 1
ATOM 3404 C CA . PRO A 1 440 ? 10.139 1.059 -14.524 1.00 95.31 440 PRO A CA 1
ATOM 3405 C C . PRO A 1 440 ? 9.192 1.517 -13.409 1.00 95.31 440 PRO A C 1
ATOM 3407 O O . PRO A 1 440 ? 8.027 1.821 -13.675 1.00 95.31 440 PRO A O 1
ATOM 3410 N N . TRP A 1 441 ? 9.687 1.579 -12.171 1.00 94.06 441 TRP A N 1
ATOM 3411 C CA . TRP A 1 441 ? 8.912 2.085 -11.036 1.00 94.06 441 TRP A CA 1
ATOM 3412 C C . TRP A 1 441 ? 9.685 3.114 -10.221 1.00 94.06 441 TRP A C 1
ATOM 3414 O O . TRP A 1 441 ? 10.716 2.802 -9.621 1.00 94.06 441 TRP A O 1
ATOM 3424 N N . ASP A 1 442 ? 9.068 4.284 -10.072 1.00 90.50 442 ASP A N 1
ATOM 3425 C CA . ASP A 1 442 ? 9.513 5.353 -9.176 1.00 90.50 442 ASP A CA 1
ATOM 3426 C C . ASP A 1 442 ? 9.551 4.886 -7.723 1.00 90.50 442 ASP A C 1
ATOM 3428 O O . ASP A 1 442 ? 10.379 5.307 -6.914 1.00 90.50 442 ASP A O 1
ATOM 3432 N N . ARG A 1 443 ? 8.619 3.988 -7.389 1.00 89.75 443 ARG A N 1
ATOM 3433 C CA . ARG A 1 443 ? 8.560 3.353 -6.085 1.00 89.75 443 ARG A CA 1
ATOM 3434 C C . ARG A 1 443 ? 7.855 2.008 -6.150 1.00 89.75 443 ARG A C 1
ATOM 3436 O O . ARG A 1 443 ? 6.690 1.934 -6.545 1.00 89.75 443 ARG A O 1
ATOM 3443 N N . SER A 1 444 ? 8.519 0.957 -5.694 1.00 90.44 444 SER A N 1
ATOM 3444 C CA . SER A 1 444 ? 7.925 -0.368 -5.561 1.00 90.44 444 SER A CA 1
ATOM 3445 C C . SER A 1 444 ? 8.414 -1.095 -4.312 1.00 90.44 444 SER A C 1
ATOM 3447 O O . SER A 1 444 ? 9.590 -1.021 -3.959 1.00 90.44 444 SER A O 1
ATOM 3449 N N . TYR A 1 445 ? 7.498 -1.826 -3.675 1.00 87.56 445 TYR A N 1
ATOM 3450 C CA . TYR A 1 445 ? 7.785 -2.741 -2.566 1.00 87.56 445 TYR A CA 1
ATOM 3451 C C . TYR A 1 445 ? 7.704 -4.209 -2.983 1.00 87.56 445 TYR A C 1
ATOM 3453 O O . TYR A 1 445 ? 7.859 -5.095 -2.149 1.00 87.56 445 TYR A O 1
ATOM 3461 N N . GLY A 1 446 ? 7.452 -4.488 -4.263 1.00 88.81 446 GLY A N 1
ATOM 3462 C CA . GLY A 1 446 ? 7.429 -5.847 -4.772 1.00 88.81 446 GLY A CA 1
ATOM 3463 C C . GLY A 1 446 ? 7.355 -5.922 -6.289 1.00 88.81 446 GLY A C 1
ATOM 3464 O O . GLY A 1 446 ? 6.950 -4.993 -6.977 1.00 88.81 446 GLY A O 1
ATOM 3465 N N . PHE A 1 447 ? 7.769 -7.065 -6.814 1.00 90.25 447 PHE A N 1
ATOM 3466 C CA . PHE A 1 447 ? 8.064 -7.232 -8.242 1.00 90.25 447 PHE A CA 1
ATOM 3467 C C . PHE A 1 447 ? 7.052 -8.122 -8.979 1.00 90.25 447 PHE A C 1
ATOM 3469 O O . PHE A 1 447 ? 7.023 -8.171 -10.210 1.00 90.25 447 PHE A O 1
ATOM 3476 N N . ASP A 1 448 ? 6.220 -8.826 -8.212 1.00 91.12 448 ASP A N 1
ATOM 3477 C CA . ASP A 1 448 ? 5.199 -9.770 -8.662 1.00 91.12 448 ASP A CA 1
ATOM 3478 C C . ASP A 1 448 ? 3.900 -9.451 -7.911 1.00 91.12 448 ASP A C 1
ATOM 3480 O O . ASP A 1 448 ? 3.753 -9.821 -6.745 1.00 91.12 448 ASP A O 1
ATOM 3484 N N . MET A 1 449 ? 2.959 -8.751 -8.554 1.00 93.50 449 MET A N 1
ATOM 3485 C CA . MET A 1 449 ? 1.685 -8.344 -7.943 1.00 93.50 449 MET A CA 1
ATOM 3486 C C . MET A 1 449 ? 0.769 -9.520 -7.559 1.00 93.50 449 MET A C 1
ATOM 3488 O O . MET A 1 449 ? -0.235 -9.310 -6.879 1.00 93.50 449 MET A O 1
ATOM 3492 N N . GLN A 1 450 ? 1.105 -10.757 -7.944 1.00 91.06 450 GLN A N 1
ATOM 3493 C CA . GLN A 1 450 ? 0.410 -11.961 -7.474 1.00 91.06 450 GLN A CA 1
ATOM 3494 C C . GLN A 1 450 ? 0.954 -12.455 -6.121 1.00 91.06 450 GLN A C 1
ATOM 3496 O O . GLN A 1 450 ? 0.308 -13.252 -5.437 1.00 91.06 450 GLN A O 1
ATOM 3501 N N . LYS A 1 451 ? 2.127 -11.965 -5.699 1.00 89.00 451 LYS A N 1
ATOM 3502 C CA . LYS A 1 451 ? 2.747 -12.235 -4.388 1.00 89.00 451 LYS A CA 1
ATOM 3503 C C . LYS A 1 451 ? 2.863 -10.992 -3.514 1.00 89.00 451 LYS A C 1
ATOM 3505 O O . LYS A 1 451 ? 2.933 -11.127 -2.300 1.00 89.00 451 LYS A O 1
ATOM 3510 N N . TYR A 1 452 ? 2.870 -9.806 -4.105 1.00 90.38 452 TYR A N 1
ATOM 3511 C CA . TYR A 1 452 ? 2.930 -8.507 -3.446 1.00 90.38 452 TYR A CA 1
ATOM 3512 C C . TYR A 1 452 ? 1.610 -7.766 -3.627 1.00 90.38 452 TYR A C 1
ATOM 3514 O O . TYR A 1 452 ? 1.104 -7.633 -4.740 1.00 90.38 452 TYR A O 1
ATOM 3522 N N . PHE A 1 453 ? 1.039 -7.277 -2.529 1.00 93.19 453 PHE A N 1
ATOM 3523 C CA . PHE A 1 453 ? -0.182 -6.492 -2.602 1.00 93.19 453 PHE A CA 1
ATOM 3524 C C . PHE A 1 453 ? 0.134 -5.013 -2.864 1.00 93.19 453 PHE A C 1
ATOM 3526 O O . PHE A 1 453 ? 0.402 -4.249 -1.941 1.00 93.19 453 PHE A O 1
ATOM 3533 N N . GLY A 1 454 ? 0.056 -4.602 -4.130 1.00 94.06 454 GLY A N 1
ATOM 3534 C CA . GLY A 1 454 ? -0.067 -3.191 -4.498 1.00 94.06 454 GLY A CA 1
ATOM 3535 C C . GLY A 1 454 ? -1.528 -2.739 -4.436 1.00 94.06 454 GLY A C 1
ATOM 3536 O O . GLY A 1 454 ? -2.426 -3.468 -4.854 1.00 94.06 454 GLY A O 1
ATOM 3537 N N . ILE A 1 455 ? -1.795 -1.520 -3.967 1.00 95.88 455 ILE A N 1
ATOM 3538 C CA . ILE A 1 455 ? -3.161 -0.962 -3.867 1.00 95.88 455 ILE A CA 1
ATOM 3539 C C . ILE A 1 455 ? -3.866 -0.917 -5.236 1.00 95.88 455 ILE A C 1
ATOM 3541 O O . ILE A 1 455 ? -5.086 -1.077 -5.313 1.00 95.88 455 ILE A O 1
ATOM 3545 N N . MET A 1 456 ? -3.114 -0.791 -6.334 1.00 96.44 456 MET A N 1
ATOM 3546 C CA . MET A 1 456 ? -3.633 -0.949 -7.697 1.00 96.44 456 MET A CA 1
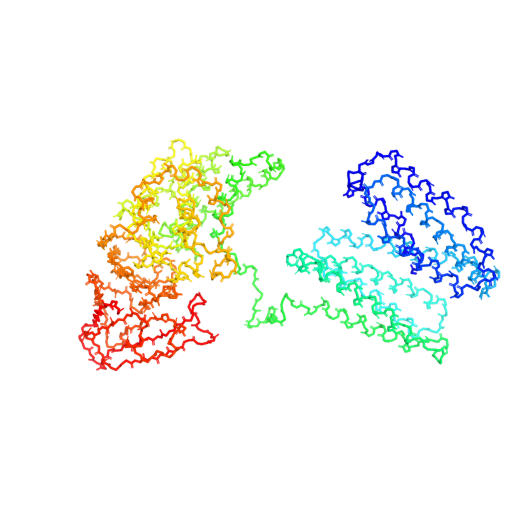ATOM 3547 C C . MET A 1 456 ? -4.356 -2.283 -7.912 1.00 96.44 456 MET A C 1
ATOM 3549 O O . MET A 1 456 ? -5.344 -2.315 -8.641 1.00 96.44 456 MET A O 1
ATOM 3553 N N . SER A 1 457 ? -3.947 -3.367 -7.246 1.00 96.50 457 SER A N 1
ATOM 3554 C CA . SER A 1 457 ? -4.624 -4.666 -7.328 1.00 96.50 457 SER A CA 1
ATOM 3555 C C . SER A 1 457 ? -6.086 -4.585 -6.873 1.00 96.50 457 SER A C 1
ATOM 3557 O O . SER A 1 457 ? -6.940 -5.243 -7.468 1.00 96.50 457 SER A O 1
ATOM 3559 N N . ALA A 1 458 ? -6.406 -3.747 -5.876 1.00 97.00 458 ALA A N 1
ATOM 3560 C CA . ALA A 1 458 ? -7.789 -3.513 -5.454 1.00 97.00 458 ALA A CA 1
ATOM 3561 C C . ALA A 1 458 ? -8.595 -2.769 -6.529 1.00 97.00 458 ALA A C 1
ATOM 3563 O O . ALA A 1 458 ? -9.703 -3.188 -6.845 1.00 97.00 458 ALA A O 1
ATOM 3564 N N . HIS A 1 459 ? -8.035 -1.715 -7.131 1.00 97.94 459 HIS A N 1
ATOM 3565 C CA . HIS A 1 459 ? -8.699 -0.973 -8.215 1.00 97.94 459 HIS A CA 1
ATOM 3566 C C . HIS A 1 459 ? -8.916 -1.837 -9.462 1.00 97.94 459 HIS A C 1
ATOM 3568 O O . HIS A 1 459 ? -9.989 -1.832 -10.058 1.00 97.94 459 HIS A O 1
ATOM 3574 N N . ILE A 1 460 ? -7.918 -2.635 -9.843 1.00 98.06 460 ILE A N 1
ATOM 3575 C CA . ILE A 1 460 ? -8.032 -3.564 -10.972 1.00 98.06 460 ILE A CA 1
ATOM 3576 C C . ILE A 1 460 ? -9.116 -4.605 -10.671 1.00 98.06 460 ILE A C 1
ATOM 3578 O O . ILE A 1 460 ? -9.981 -4.848 -11.512 1.00 98.06 460 ILE A O 1
ATOM 3582 N N . TRP A 1 461 ? -9.149 -5.158 -9.452 1.00 97.25 461 TRP A N 1
ATOM 3583 C CA . TRP A 1 461 ? -10.213 -6.073 -9.030 1.00 97.25 461 TRP A CA 1
ATOM 3584 C C . TRP A 1 461 ? -11.607 -5.462 -9.235 1.00 97.25 461 TRP A C 1
ATOM 3586 O O . TRP A 1 461 ? -12.471 -6.126 -9.813 1.00 97.25 461 TRP A O 1
ATOM 3596 N N . THR A 1 462 ? -11.840 -4.198 -8.871 1.00 97.50 462 THR A N 1
ATOM 3597 C CA . THR A 1 462 ? -13.169 -3.593 -9.068 1.00 97.50 462 THR A CA 1
ATOM 3598 C C . THR A 1 462 ? -13.558 -3.408 -10.536 1.00 97.50 462 THR A C 1
ATOM 3600 O O . THR A 1 462 ? -14.748 -3.271 -10.814 1.00 97.50 462 THR A O 1
ATOM 3603 N N . LEU A 1 463 ? -12.607 -3.414 -11.477 1.00 97.44 463 LEU A N 1
ATOM 3604 C CA . LEU A 1 463 ? -12.848 -3.206 -12.913 1.00 97.44 463 LEU A CA 1
ATOM 3605 C C . LEU A 1 463 ? -12.990 -4.507 -13.715 1.00 97.44 463 LEU A C 1
ATOM 3607 O O . LEU A 1 463 ? -13.804 -4.579 -14.646 1.00 97.44 463 LEU A O 1
ATOM 3611 N N . VAL A 1 464 ? -12.185 -5.520 -13.383 1.00 96.94 464 VAL A N 1
ATOM 3612 C CA . VAL A 1 464 ? -12.068 -6.754 -14.184 1.00 96.94 464 VAL A CA 1
ATOM 3613 C C . VAL A 1 464 ? -12.506 -8.020 -13.453 1.00 96.94 464 VAL A C 1
ATOM 3615 O O . VAL A 1 464 ? -12.590 -9.080 -14.067 1.00 96.94 464 VAL A O 1
ATOM 3618 N N . GLY A 1 465 ? -12.829 -7.917 -12.162 1.00 95.69 465 GLY A N 1
ATOM 3619 C CA . GLY A 1 465 ? -13.153 -9.064 -11.321 1.00 95.69 465 GLY A CA 1
ATOM 3620 C C . GLY A 1 465 ? -11.912 -9.725 -10.717 1.00 95.69 465 GLY A C 1
ATOM 3621 O O . GLY A 1 465 ? -10.778 -9.467 -11.112 1.00 95.69 465 GLY A O 1
ATOM 3622 N N . LYS A 1 466 ? -12.132 -10.562 -9.697 1.00 93.81 466 LYS A N 1
ATOM 3623 C CA . LYS A 1 466 ? -11.050 -11.144 -8.885 1.00 93.81 466 LYS A CA 1
ATOM 3624 C C . LYS A 1 466 ? -10.171 -12.103 -9.682 1.00 93.81 466 LYS A C 1
ATOM 3626 O O . LYS A 1 466 ? -8.961 -12.089 -9.542 1.00 93.81 466 LYS A O 1
ATOM 3631 N N . GLU A 1 467 ? -10.793 -12.939 -10.509 1.00 93.25 467 GLU A N 1
ATOM 3632 C CA . GLU A 1 467 ? -10.092 -13.990 -11.254 1.00 93.25 467 GLU A CA 1
ATOM 3633 C C . GLU A 1 467 ? -9.100 -13.418 -12.264 1.00 93.25 467 GLU A C 1
ATOM 3635 O O . GLU A 1 467 ? -8.047 -14.010 -12.490 1.00 93.25 467 GLU A O 1
ATOM 3640 N N . THR A 1 468 ? -9.416 -12.260 -12.839 1.00 95.31 468 THR A N 1
ATOM 3641 C CA . THR A 1 468 ? -8.571 -11.563 -13.815 1.00 95.31 468 THR A CA 1
ATOM 3642 C C . THR A 1 468 ? -7.567 -10.631 -13.137 1.00 95.31 468 THR A C 1
ATOM 3644 O O . THR A 1 468 ? -6.517 -10.353 -13.705 1.00 95.31 468 THR A O 1
ATOM 3647 N N . SER A 1 469 ? -7.844 -10.171 -11.913 1.00 96.00 469 SER A N 1
ATOM 3648 C CA . SER A 1 469 ? -6.946 -9.275 -11.188 1.00 96.00 469 SER A CA 1
ATOM 3649 C C . SER A 1 469 ? -5.747 -10.010 -10.563 1.00 96.00 469 SER A C 1
ATOM 3651 O O . SER A 1 469 ? -5.736 -11.243 -10.476 1.00 96.00 469 SER A O 1
ATOM 3653 N N . PRO A 1 470 ? -4.731 -9.268 -10.081 1.00 94.88 470 PRO A N 1
ATOM 3654 C CA . PRO A 1 470 ? -3.585 -9.845 -9.371 1.00 94.88 470 PRO A CA 1
ATOM 3655 C C . PRO A 1 470 ? -3.918 -10.374 -7.962 1.00 94.88 470 PRO A C 1
ATOM 3657 O O . PRO A 1 470 ? -3.075 -10.987 -7.312 1.00 94.88 470 PRO A O 1
ATOM 3660 N N . VAL A 1 471 ? -5.127 -10.118 -7.446 1.00 93.44 471 VAL A N 1
ATOM 3661 C CA . VAL A 1 471 ? -5.492 -10.431 -6.056 1.00 93.44 471 VAL A CA 1
ATOM 3662 C C . VAL A 1 471 ? -5.741 -11.930 -5.878 1.00 93.44 471 VAL A C 1
ATOM 3664 O O . VAL A 1 471 ? -6.687 -12.488 -6.432 1.00 93.44 471 VAL A O 1
ATOM 3667 N N . ILE A 1 472 ? -4.951 -12.576 -5.017 1.00 89.31 472 ILE A N 1
ATOM 3668 C CA . ILE A 1 472 ? -5.119 -13.997 -4.678 1.00 89.31 472 ILE A CA 1
ATOM 3669 C C . ILE A 1 472 ? -6.174 -14.225 -3.582 1.00 89.31 472 ILE A C 1
ATOM 3671 O O . ILE A 1 472 ? -6.537 -13.324 -2.826 1.00 89.31 472 ILE A O 1
ATOM 3675 N N . ASP A 1 473 ? -6.646 -15.468 -3.434 1.00 87.19 473 ASP A N 1
ATOM 3676 C CA . ASP A 1 473 ? -7.662 -15.824 -2.430 1.00 87.19 473 ASP A CA 1
ATOM 3677 C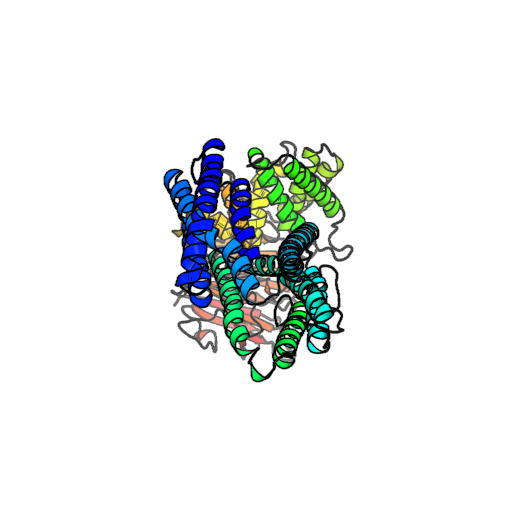 C . ASP A 1 473 ? -7.252 -15.531 -0.988 1.00 87.19 473 ASP A C 1
ATOM 3679 O O . ASP A 1 473 ? -8.073 -15.129 -0.164 1.00 87.19 473 ASP A O 1
ATOM 3683 N N . LYS A 1 474 ? -5.973 -15.736 -0.687 1.00 88.69 474 LYS A N 1
ATOM 3684 C CA . LYS A 1 474 ? -5.404 -15.588 0.648 1.00 88.69 474 LYS A CA 1
ATOM 3685 C C . LYS A 1 474 ? -4.511 -14.355 0.685 1.00 88.69 474 LYS A C 1
ATOM 3687 O O . LYS A 1 474 ? -3.295 -14.476 0.779 1.00 88.69 474 LYS A O 1
ATOM 3692 N N . VAL A 1 475 ? -5.125 -13.174 0.623 1.00 87.12 475 VAL A N 1
ATOM 3693 C CA . VAL A 1 475 ? -4.414 -11.879 0.610 1.00 87.12 475 VAL A CA 1
ATOM 3694 C C . VAL A 1 475 ? -3.431 -11.735 1.778 1.00 87.12 475 VAL A C 1
ATOM 3696 O O . VAL A 1 475 ? -2.348 -11.194 1.612 1.00 87.12 475 VAL A O 1
ATOM 3699 N N . TYR A 1 476 ? -3.749 -12.305 2.944 1.00 84.56 476 TYR A N 1
ATOM 3700 C CA . TYR A 1 476 ? -2.865 -12.310 4.117 1.00 84.56 476 TYR A CA 1
ATOM 3701 C C . TYR A 1 476 ? -1.536 -13.071 3.919 1.00 84.56 476 TYR A C 1
ATOM 3703 O O . TYR A 1 476 ? -0.666 -12.989 4.779 1.00 84.56 476 TYR A O 1
ATOM 3711 N N . MET A 1 477 ? -1.382 -13.846 2.838 1.00 84.12 477 MET A N 1
ATOM 3712 C CA . MET A 1 477 ? -0.118 -14.500 2.467 1.00 84.12 477 MET A CA 1
ATOM 3713 C C . MET A 1 477 ? 0.714 -13.669 1.485 1.00 84.12 477 MET A C 1
ATOM 3715 O O . MET A 1 477 ? 1.840 -14.053 1.190 1.00 84.12 477 MET A O 1
ATOM 3719 N N . MET A 1 478 ? 0.166 -12.575 0.950 1.00 87.44 478 MET A N 1
ATOM 3720 C CA . MET A 1 478 ? 0.919 -11.659 0.099 1.00 87.44 478 MET A CA 1
ATOM 3721 C C . MET A 1 478 ? 1.896 -10.842 0.956 1.00 87.44 478 MET A C 1
ATOM 3723 O O . MET A 1 478 ? 1.591 -10.501 2.104 1.00 87.44 478 MET A O 1
ATOM 3727 N N . SER A 1 479 ? 3.049 -10.491 0.395 1.00 86.00 479 SER A N 1
ATOM 3728 C CA . SER A 1 479 ? 3.933 -9.464 0.947 1.00 86.00 479 SER A CA 1
ATOM 3729 C C . SER A 1 479 ? 3.238 -8.105 0.904 1.00 86.00 479 SER A C 1
ATOM 3731 O O . SER A 1 479 ? 2.385 -7.860 0.044 1.00 86.00 479 SER A O 1
ATOM 3733 N N . HIS A 1 480 ? 3.596 -7.217 1.833 1.00 86.56 480 HIS A N 1
ATOM 3734 C CA . HIS A 1 480 ? 2.997 -5.883 1.948 1.00 86.56 480 HIS A CA 1
ATOM 3735 C C . HIS A 1 480 ? 1.458 -5.894 2.133 1.00 86.56 480 HIS A C 1
ATOM 3737 O O . HIS A 1 480 ? 0.762 -4.936 1.808 1.00 86.56 480 HIS A O 1
ATOM 3743 N N . ASN A 1 481 ? 0.893 -6.982 2.681 1.00 86.69 481 ASN A N 1
ATOM 3744 C CA . ASN A 1 481 ? -0.561 -7.151 2.823 1.00 86.69 481 ASN A CA 1
ATOM 3745 C C . ASN A 1 481 ? -1.241 -6.156 3.778 1.00 86.69 481 ASN A C 1
ATOM 3747 O O . ASN A 1 481 ? -2.465 -6.041 3.739 1.00 86.69 481 ASN A O 1
ATOM 3751 N N . ALA A 1 482 ? -0.487 -5.432 4.611 1.00 88.69 482 ALA A N 1
ATOM 3752 C CA . ALA A 1 482 ? -1.037 -4.396 5.484 1.00 88.69 482 ALA A CA 1
ATOM 3753 C C . ALA A 1 482 ? -1.766 -3.305 4.677 1.00 88.69 482 ALA A C 1
ATOM 3755 O O . ALA A 1 482 ? -2.811 -2.819 5.113 1.00 88.69 482 ALA A O 1
ATOM 3756 N N . ASP A 1 483 ? -1.298 -3.018 3.455 1.00 90.12 483 ASP A N 1
ATOM 3757 C CA . ASP A 1 483 ? -1.946 -2.092 2.518 1.00 90.12 483 ASP A CA 1
ATOM 3758 C C . ASP A 1 483 ? -3.362 -2.529 2.131 1.00 90.12 483 ASP A C 1
ATOM 3760 O O . ASP A 1 483 ? -4.188 -1.697 1.754 1.00 90.12 483 ASP A O 1
ATOM 3764 N N . PHE A 1 484 ? -3.706 -3.815 2.279 1.00 93.25 484 PHE A N 1
ATOM 3765 C CA . PHE A 1 484 ? -5.066 -4.292 2.033 1.00 93.25 484 PHE A CA 1
ATOM 3766 C C . PHE A 1 484 ? -6.102 -3.591 2.923 1.00 93.25 484 PHE A C 1
ATOM 3768 O O . PHE A 1 484 ? -7.274 -3.530 2.544 1.00 93.25 484 PHE A O 1
ATOM 3775 N N . ALA A 1 485 ? -5.686 -3.003 4.053 1.00 92.00 485 ALA A N 1
ATOM 3776 C CA . ALA A 1 485 ? -6.537 -2.195 4.924 1.00 92.00 485 ALA A CA 1
ATOM 3777 C C . ALA A 1 485 ? -7.213 -1.011 4.205 1.00 92.00 485 ALA A C 1
ATOM 3779 O O . ALA A 1 485 ? -8.267 -0.564 4.655 1.00 92.00 485 ALA A O 1
ATOM 3780 N N . ILE A 1 486 ? -6.664 -0.534 3.079 1.00 93.38 486 ILE A N 1
ATOM 3781 C CA . ILE A 1 486 ? -7.270 0.538 2.272 1.00 93.38 486 ILE A CA 1
ATOM 3782 C C . ILE A 1 486 ? -8.379 0.035 1.331 1.00 93.38 486 ILE A C 1
ATOM 3784 O O . ILE A 1 486 ? -9.212 0.817 0.874 1.00 93.38 486 ILE A O 1
ATOM 3788 N N . SER A 1 487 ? -8.428 -1.270 1.047 1.00 95.12 487 SER A N 1
ATOM 3789 C CA . SER A 1 487 ? -9.348 -1.867 0.065 1.00 95.12 487 SER A CA 1
ATOM 3790 C C . SER A 1 487 ? -10.833 -1.598 0.338 1.00 95.12 487 SER A C 1
ATOM 3792 O O . SER A 1 487 ? -11.569 -1.417 -0.632 1.00 95.12 487 SER A O 1
ATOM 3794 N N . PRO A 1 488 ? -11.318 -1.507 1.596 1.00 96.25 488 PRO A N 1
ATOM 3795 C CA . PRO A 1 488 ? -12.683 -1.061 1.863 1.00 96.25 488 PRO A CA 1
ATOM 3796 C C . PRO A 1 488 ? -12.988 0.333 1.295 1.00 96.25 488 PRO A C 1
ATOM 3798 O O . PRO A 1 488 ? -14.074 0.532 0.758 1.00 96.25 488 PRO A O 1
ATOM 3801 N N . LEU A 1 489 ? -12.038 1.277 1.343 1.00 97.25 489 LEU A N 1
ATOM 3802 C CA . LEU A 1 489 ? -12.215 2.615 0.760 1.00 97.25 489 LEU A CA 1
ATOM 3803 C C . LEU A 1 489 ? -12.328 2.539 -0.767 1.00 97.25 489 LEU A C 1
ATOM 3805 O O . LEU A 1 489 ? -13.203 3.175 -1.352 1.00 97.25 489 LEU A O 1
ATOM 3809 N N . VAL A 1 490 ? -11.496 1.707 -1.404 1.00 97.88 490 VAL A N 1
ATOM 3810 C CA . VAL A 1 490 ? -11.583 1.429 -2.848 1.00 97.88 490 VAL A CA 1
ATOM 3811 C C . VAL A 1 490 ? -12.949 0.835 -3.196 1.00 97.88 490 VAL A C 1
ATOM 3813 O O . VAL A 1 490 ? -13.609 1.311 -4.114 1.00 97.88 490 VAL A O 1
ATOM 3816 N N . ALA A 1 491 ? -13.418 -0.151 -2.428 1.00 97.50 491 ALA A N 1
ATOM 3817 C CA . ALA A 1 491 ? -14.709 -0.795 -2.648 1.00 97.50 491 ALA A CA 1
ATOM 3818 C C . ALA A 1 491 ? -15.885 0.190 -2.525 1.00 97.50 491 ALA A C 1
ATOM 3820 O O . ALA A 1 491 ? -16.749 0.200 -3.401 1.00 97.50 491 ALA A O 1
ATOM 3821 N N . ILE A 1 492 ? -15.892 1.050 -1.499 1.00 98.19 492 ILE A N 1
ATOM 3822 C CA . ILE A 1 492 ? -16.915 2.093 -1.302 1.00 98.19 492 ILE A CA 1
ATOM 3823 C C . ILE A 1 492 ? -16.961 3.045 -2.505 1.00 98.19 492 ILE A C 1
ATOM 3825 O O . ILE A 1 492 ? -18.031 3.360 -3.022 1.00 98.19 492 ILE A O 1
ATOM 3829 N N . LEU A 1 493 ? -15.796 3.487 -2.983 1.00 98.44 493 LEU A N 1
ATOM 3830 C CA . LEU A 1 493 ? -15.699 4.457 -4.074 1.00 98.44 493 LEU A CA 1
ATOM 3831 C C . LEU A 1 493 ? -15.864 3.840 -5.470 1.00 98.44 493 LEU A C 1
ATOM 3833 O O . LEU A 1 493 ? -16.118 4.574 -6.427 1.00 98.44 493 LEU A O 1
ATOM 3837 N N . SER A 1 494 ? -15.742 2.517 -5.592 1.00 97.94 494 SER A N 1
ATOM 3838 C CA . SER A 1 494 ? -15.597 1.798 -6.864 1.00 97.94 494 SER A CA 1
ATOM 3839 C C . SER A 1 494 ? -16.692 2.088 -7.887 1.00 97.94 494 SER A C 1
ATOM 3841 O O . SER A 1 494 ? -16.382 2.316 -9.049 1.00 97.94 494 SER A O 1
ATOM 3843 N N . SER A 1 495 ? -17.962 2.145 -7.476 1.00 97.31 495 SER A N 1
ATOM 3844 C CA . SER A 1 495 ? -19.080 2.414 -8.393 1.00 97.31 495 SER A CA 1
ATOM 3845 C C . SER A 1 495 ? -18.911 3.756 -9.117 1.00 97.31 495 SER A C 1
ATOM 3847 O O . SER A 1 495 ? -19.034 3.837 -10.340 1.00 97.31 495 SER A O 1
ATOM 3849 N N . PHE A 1 496 ? -18.537 4.803 -8.374 1.00 98.56 496 PHE A N 1
ATOM 3850 C CA . PHE A 1 496 ? -18.262 6.116 -8.950 1.00 98.56 496 PHE A CA 1
ATOM 3851 C C . PHE A 1 496 ? -16.928 6.127 -9.702 1.00 98.56 496 PHE A C 1
ATOM 3853 O O . PHE A 1 496 ? -16.884 6.576 -10.845 1.00 98.56 496 PHE A O 1
ATOM 3860 N N . HIS A 1 497 ? -15.863 5.587 -9.102 1.00 98.62 497 HIS A N 1
ATOM 3861 C CA . HIS A 1 497 ? -14.533 5.523 -9.710 1.00 98.62 497 HIS A CA 1
ATOM 3862 C C . HIS A 1 497 ? -14.566 4.857 -11.088 1.00 98.62 497 HIS A C 1
ATOM 3864 O O . HIS A 1 497 ? -14.129 5.447 -12.073 1.00 98.62 497 HIS A O 1
ATOM 3870 N N . ASN A 1 498 ? -15.153 3.661 -11.171 1.00 98.31 498 ASN A N 1
ATOM 3871 C CA . ASN A 1 498 ? -15.232 2.863 -12.388 1.00 98.31 498 ASN A CA 1
ATOM 3872 C C . ASN A 1 498 ? -15.978 3.599 -13.512 1.00 98.31 498 ASN A C 1
ATOM 3874 O O . ASN A 1 498 ? -15.650 3.405 -14.677 1.00 98.31 498 ASN A O 1
ATOM 3878 N N . SER A 1 499 ? -16.939 4.473 -13.184 1.00 98.00 499 SER A N 1
ATOM 3879 C CA . SER A 1 499 ? -17.652 5.284 -14.185 1.00 98.00 499 SER A CA 1
ATOM 3880 C C . SER A 1 499 ? -16.772 6.347 -14.859 1.00 98.00 499 SER A C 1
ATOM 3882 O O . SER A 1 499 ? -17.114 6.855 -15.928 1.00 98.00 499 SER A O 1
ATOM 3884 N N . LEU A 1 500 ? -15.639 6.693 -14.238 1.00 98.12 500 LEU A N 1
ATOM 3885 C CA . LEU A 1 500 ? -14.677 7.661 -14.759 1.00 98.12 500 LEU A CA 1
ATOM 3886 C C . LEU A 1 500 ? -13.575 6.999 -15.592 1.00 98.12 500 LEU A C 1
ATOM 3888 O O . LEU A 1 500 ? -12.951 7.684 -16.406 1.00 98.12 500 LEU A O 1
ATOM 3892 N N . VAL A 1 501 ? -13.334 5.699 -15.399 1.00 98.25 501 VAL A N 1
ATOM 3893 C CA . VAL A 1 501 ? -12.259 4.956 -16.068 1.00 98.25 501 VAL A CA 1
ATOM 3894 C C . VAL A 1 501 ? -12.566 4.811 -17.565 1.00 98.25 501 VAL A C 1
ATOM 3896 O O . VAL A 1 501 ? -13.659 4.366 -17.922 1.00 98.25 501 VAL A O 1
ATOM 3899 N N . PRO A 1 502 ? -11.629 5.167 -18.466 1.00 98.06 502 PRO A N 1
ATOM 3900 C CA . PRO A 1 502 ? -11.816 4.973 -19.901 1.00 98.06 502 PRO A CA 1
ATOM 3901 C C . PRO A 1 502 ? -12.061 3.498 -20.249 1.00 98.06 502 PRO A C 1
ATOM 3903 O O . PRO A 1 502 ? -11.366 2.615 -19.749 1.00 98.06 502 PRO A O 1
ATOM 3906 N N . ALA A 1 503 ? -13.012 3.222 -21.148 1.00 96.81 503 ALA A N 1
ATOM 3907 C CA . ALA A 1 503 ? -13.341 1.849 -21.549 1.00 96.81 503 ALA A CA 1
ATOM 3908 C C . ALA A 1 503 ? -12.127 1.106 -22.131 1.00 96.81 503 ALA A C 1
ATOM 3910 O O . ALA A 1 503 ? -11.870 -0.034 -21.760 1.00 96.81 503 ALA A O 1
ATOM 3911 N N . THR A 1 504 ? -11.322 1.794 -22.945 1.00 96.62 504 THR A N 1
ATOM 3912 C CA . THR A 1 504 ? -10.073 1.265 -23.512 1.00 96.62 504 THR A CA 1
ATOM 3913 C C . THR A 1 504 ? -9.069 0.853 -22.438 1.00 96.62 504 THR A C 1
ATOM 3915 O O . THR A 1 504 ? -8.405 -0.167 -22.584 1.00 96.62 504 THR A O 1
ATOM 3918 N N . ALA A 1 505 ? -8.981 1.617 -21.344 1.00 97.12 505 ALA A N 1
ATOM 3919 C CA . ALA A 1 505 ? -8.129 1.273 -20.215 1.00 97.12 505 ALA A CA 1
ATOM 3920 C C . ALA A 1 505 ? -8.649 0.011 -19.516 1.00 97.12 505 ALA A C 1
ATOM 3922 O O . ALA A 1 505 ? -7.890 -0.925 -19.297 1.00 97.12 505 ALA A O 1
ATOM 3923 N N . ALA A 1 506 ? -9.954 -0.057 -19.235 1.00 96.81 506 ALA A N 1
ATOM 3924 C CA . ALA A 1 506 ? -10.565 -1.232 -18.615 1.00 96.81 506 ALA A CA 1
ATOM 3925 C C . ALA A 1 506 ? -10.428 -2.505 -19.471 1.00 96.81 506 ALA A C 1
ATOM 3927 O O . ALA A 1 506 ? -10.237 -3.586 -18.918 1.00 96.81 506 ALA A O 1
ATOM 3928 N N . ASP A 1 507 ? -10.503 -2.394 -20.799 1.00 97.19 507 ASP A N 1
ATOM 3929 C CA . ASP A 1 507 ? -10.342 -3.530 -21.711 1.00 97.19 507 ASP A CA 1
ATOM 3930 C C . ASP A 1 507 ? -8.901 -4.056 -21.732 1.00 97.19 507 ASP A C 1
ATOM 3932 O O . ASP A 1 507 ? -8.703 -5.268 -21.644 1.00 97.19 507 ASP A O 1
ATOM 3936 N N . ALA A 1 508 ? -7.901 -3.168 -21.731 1.00 96.88 508 ALA A N 1
ATOM 3937 C CA . ALA A 1 508 ? -6.489 -3.551 -21.635 1.00 96.88 508 ALA A CA 1
ATOM 3938 C C . ALA A 1 508 ? -6.138 -4.238 -20.298 1.00 96.88 508 ALA A C 1
ATOM 3940 O O . ALA A 1 508 ? -5.249 -5.085 -20.244 1.00 96.88 508 ALA A O 1
ATOM 3941 N N . LEU A 1 509 ? -6.871 -3.937 -19.218 1.00 97.25 509 LEU A N 1
ATOM 3942 C CA . LEU A 1 509 ? -6.737 -4.665 -17.949 1.00 97.25 509 LEU A CA 1
ATOM 3943 C C . LEU A 1 509 ? -7.324 -6.084 -18.009 1.00 97.25 509 LEU A C 1
ATOM 3945 O O . LEU A 1 509 ? -6.921 -6.942 -17.225 1.00 97.25 509 LEU A O 1
ATOM 3949 N N . ARG A 1 510 ? -8.307 -6.334 -18.886 1.00 96.50 510 ARG A N 1
ATOM 3950 C CA . ARG A 1 510 ? -8.952 -7.652 -19.024 1.00 96.50 510 ARG A CA 1
ATOM 3951 C C . ARG A 1 510 ? -8.161 -8.588 -19.918 1.00 96.50 510 ARG A C 1
ATOM 3953 O O . ARG A 1 510 ? -8.115 -9.785 -19.647 1.00 96.50 510 ARG A O 1
ATOM 3960 N N . ALA A 1 511 ? -7.607 -8.055 -20.999 1.00 96.44 511 ALA A N 1
ATOM 3961 C CA . ALA A 1 511 ? -6.918 -8.826 -22.015 1.00 96.44 511 ALA A CA 1
ATOM 3962 C C . ALA A 1 511 ? -5.713 -8.047 -22.531 1.00 96.44 511 ALA A C 1
ATOM 3964 O O . ALA A 1 511 ? -5.797 -6.845 -22.778 1.00 96.44 511 ALA A O 1
ATOM 3965 N N . PHE A 1 512 ? -4.598 -8.752 -22.714 1.00 96.56 512 PHE A N 1
ATOM 3966 C CA . PHE A 1 512 ? -3.380 -8.152 -23.233 1.00 96.56 512 PHE A CA 1
ATOM 3967 C C . PHE A 1 512 ? -3.625 -7.668 -24.674 1.00 96.56 512 PHE A C 1
ATOM 3969 O O . PHE A 1 512 ? -4.045 -8.471 -25.510 1.00 96.56 512 PHE A O 1
ATOM 3976 N N . PRO A 1 513 ? -3.406 -6.375 -24.982 1.00 94.50 513 PRO A N 1
ATOM 3977 C CA . PRO A 1 513 ? -3.790 -5.795 -26.271 1.00 94.50 513 PRO A CA 1
ATOM 3978 C C . PRO A 1 513 ? -2.876 -6.207 -27.438 1.00 94.50 513 PRO A C 1
ATOM 3980 O O . PRO A 1 513 ? -3.129 -5.813 -28.576 1.00 94.50 513 PRO A O 1
ATOM 3983 N N . GLY A 1 514 ? -1.836 -6.998 -27.170 1.00 96.12 514 GLY A N 1
ATOM 3984 C CA . GLY A 1 514 ? -0.792 -7.368 -28.118 1.00 96.12 514 GLY A CA 1
ATOM 3985 C C . GLY A 1 514 ? 0.502 -6.599 -27.869 1.00 96.12 514 GLY A C 1
ATOM 3986 O O . GLY A 1 514 ? 0.568 -5.717 -27.013 1.00 96.12 514 GLY A O 1
ATOM 3987 N N . GLU A 1 515 ? 1.541 -6.959 -28.616 1.00 97.31 515 GLU A N 1
ATOM 3988 C CA . GLU A 1 515 ? 2.866 -6.362 -28.477 1.00 97.31 515 GLU A CA 1
ATOM 3989 C C . GLU A 1 515 ? 2.860 -4.860 -28.802 1.00 97.31 515 GLU A C 1
ATOM 3991 O O . GLU A 1 515 ? 2.334 -4.444 -29.837 1.00 97.31 515 GLU A O 1
ATOM 3996 N N . HIS A 1 516 ? 3.450 -4.040 -27.929 1.00 97.62 516 HIS A N 1
ATOM 3997 C CA . HIS A 1 516 ? 3.502 -2.591 -28.121 1.00 97.62 516 HIS A CA 1
ATOM 3998 C C . HIS A 1 516 ? 4.638 -1.912 -27.345 1.00 97.62 516 HIS A C 1
ATOM 4000 O O . HIS A 1 516 ? 5.236 -2.474 -26.426 1.00 97.62 516 HIS A O 1
ATOM 4006 N N . MET A 1 517 ? 4.918 -0.666 -27.737 1.00 97.81 517 MET A N 1
ATOM 4007 C CA . MET A 1 517 ? 5.819 0.248 -27.037 1.00 97.81 517 MET A CA 1
ATOM 4008 C C . MET A 1 517 ? 5.012 1.320 -26.307 1.00 97.81 517 MET A C 1
ATOM 4010 O O . MET A 1 517 ? 4.055 1.867 -26.855 1.00 97.81 517 MET A O 1
ATOM 4014 N N . VAL A 1 518 ? 5.457 1.673 -25.108 1.00 96.88 518 VAL A N 1
ATOM 4015 C CA . VAL A 1 518 ? 4.959 2.783 -24.300 1.00 96.88 518 VAL A CA 1
ATOM 4016 C C . VAL A 1 518 ? 6.070 3.817 -24.194 1.00 96.88 518 VAL A C 1
ATOM 4018 O O . VAL A 1 518 ? 7.209 3.472 -23.889 1.00 96.88 518 VAL A O 1
ATOM 4021 N N . SER A 1 519 ? 5.747 5.084 -24.441 1.00 96.12 519 SER A N 1
ATOM 4022 C CA . SER A 1 519 ? 6.661 6.206 -24.234 1.00 96.12 519 SER A CA 1
ATOM 4023 C C . SER A 1 519 ? 5.922 7.325 -23.517 1.00 96.12 519 SER A C 1
ATOM 4025 O O . SER A 1 519 ? 4.859 7.762 -23.960 1.00 96.12 519 SER A O 1
ATOM 4027 N N . THR A 1 520 ? 6.464 7.746 -22.382 1.00 95.38 520 THR A N 1
ATOM 4028 C CA . THR A 1 520 ? 5.898 8.793 -21.531 1.00 95.38 520 THR A CA 1
ATOM 4029 C C . THR A 1 520 ? 7.022 9.475 -20.748 1.00 95.38 520 THR A C 1
ATOM 4031 O O . THR A 1 520 ? 8.203 9.183 -20.949 1.00 95.38 520 THR A O 1
ATOM 4034 N N . SER A 1 521 ? 6.691 10.408 -19.869 1.00 94.81 521 SER A N 1
ATOM 4035 C CA . SER A 1 521 ? 7.665 11.018 -18.968 1.00 94.81 521 SER A CA 1
ATOM 4036 C C . SER A 1 521 ? 7.048 11.271 -17.604 1.00 94.81 521 SER A C 1
ATOM 4038 O O . SER A 1 521 ? 5.830 11.255 -17.470 1.00 94.81 521 SER A O 1
ATOM 4040 N N . ALA A 1 522 ? 7.875 11.488 -16.589 1.00 94.19 522 ALA A N 1
ATOM 4041 C CA . ALA A 1 522 ? 7.457 11.942 -15.268 1.00 94.19 522 ALA A CA 1
ATOM 4042 C C . ALA A 1 522 ? 8.444 12.987 -14.747 1.00 94.19 522 ALA A C 1
ATOM 4044 O O . ALA A 1 522 ? 9.573 13.088 -15.225 1.00 94.19 522 ALA A O 1
ATOM 4045 N N . GLN A 1 523 ? 8.026 13.788 -13.769 1.00 92.75 523 GLN A N 1
ATOM 4046 C CA . GLN A 1 523 ? 8.916 14.772 -13.160 1.00 92.75 523 GLN A CA 1
ATOM 4047 C C . GLN A 1 523 ? 8.638 14.938 -11.668 1.00 92.75 523 GLN A C 1
ATOM 4049 O O . GLN A 1 523 ? 7.492 15.118 -11.260 1.00 92.75 523 GLN A O 1
ATOM 4054 N N . SER A 1 524 ? 9.701 14.953 -10.873 1.00 92.75 524 SER A N 1
ATOM 4055 C CA . SER A 1 524 ? 9.701 15.005 -9.416 1.00 92.75 524 SER A CA 1
ATOM 4056 C C . SER A 1 524 ? 10.488 16.213 -8.901 1.00 92.75 524 SER A C 1
ATOM 4058 O O . SER A 1 524 ? 11.563 16.079 -8.335 1.00 92.75 524 SER A O 1
ATOM 4060 N N . ILE A 1 525 ? 9.975 17.433 -9.078 1.00 91.19 525 ILE A N 1
ATOM 4061 C CA . ILE A 1 525 ? 10.637 18.655 -8.570 1.00 91.19 525 ILE A CA 1
ATOM 4062 C C . ILE A 1 525 ? 10.576 18.676 -7.026 1.00 91.19 525 ILE A C 1
ATOM 4064 O O . ILE A 1 525 ? 9.495 18.423 -6.483 1.00 91.19 525 ILE A O 1
ATOM 4068 N N . PRO A 1 526 ? 11.668 18.994 -6.297 1.00 91.19 526 PRO A N 1
ATOM 4069 C CA . PRO A 1 526 ? 12.962 19.522 -6.766 1.00 91.19 526 PRO A CA 1
ATOM 4070 C C . PRO A 1 526 ? 14.047 18.468 -7.045 1.00 91.19 526 PRO A C 1
ATOM 4072 O O . PRO A 1 526 ? 15.200 18.834 -7.258 1.00 91.19 526 PRO A O 1
ATOM 4075 N N . TYR A 1 527 ? 13.711 17.183 -7.005 1.00 91.81 527 TYR A N 1
ATOM 4076 C CA . TYR A 1 527 ? 14.680 16.095 -7.070 1.00 91.81 527 TYR A CA 1
ATOM 4077 C C . TYR A 1 527 ? 15.251 15.868 -8.469 1.00 91.81 527 TYR A C 1
ATOM 4079 O O . TYR A 1 527 ? 16.429 15.535 -8.584 1.00 91.81 527 TYR A O 1
ATOM 4087 N N . ASP A 1 528 ? 14.450 16.115 -9.502 1.00 93.19 528 ASP A N 1
ATOM 4088 C CA . ASP A 1 528 ? 14.828 15.920 -10.900 1.00 93.19 528 ASP A CA 1
ATOM 4089 C C . ASP A 1 528 ? 15.464 17.181 -11.502 1.00 93.19 528 ASP A C 1
ATOM 4091 O O . ASP A 1 528 ? 14.838 18.247 -11.533 1.00 93.19 528 ASP A O 1
ATOM 4095 N N . TYR A 1 529 ? 16.664 17.055 -12.080 1.00 92.88 529 TYR A N 1
ATOM 4096 C CA . TYR A 1 529 ? 17.252 18.122 -12.902 1.00 92.88 529 TYR A CA 1
ATOM 4097 C C . TYR A 1 529 ? 16.561 18.248 -14.265 1.00 92.88 529 TYR A C 1
ATOM 4099 O O . TYR A 1 529 ? 16.463 19.344 -14.821 1.00 92.88 529 TYR A O 1
ATOM 4107 N N . VAL A 1 530 ? 16.084 17.126 -14.806 1.00 91.06 530 VAL A N 1
ATOM 4108 C CA . VAL A 1 530 ? 15.371 17.026 -16.086 1.00 91.06 530 VAL A CA 1
ATOM 4109 C C . VAL A 1 530 ? 14.215 16.031 -15.954 1.00 91.06 530 VAL A C 1
ATOM 4111 O O . VAL A 1 530 ? 14.300 15.140 -15.113 1.00 91.06 530 VAL A O 1
ATOM 4114 N N . PRO A 1 531 ? 13.143 16.147 -16.760 1.00 92.94 531 PRO A N 1
ATOM 4115 C CA . PRO A 1 531 ? 12.086 15.141 -16.784 1.00 92.94 531 PRO A CA 1
ATOM 4116 C C . PRO A 1 531 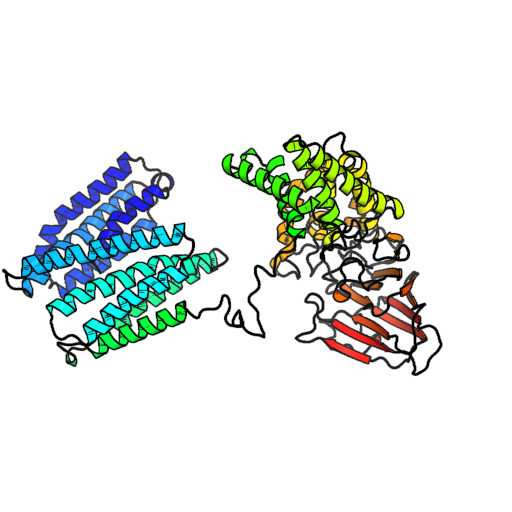? 12.646 13.741 -17.047 1.00 92.94 531 PRO A C 1
ATOM 4118 O O . PRO A 1 531 ? 13.510 13.567 -17.910 1.00 92.94 531 PRO A O 1
ATOM 4121 N N . ARG A 1 532 ? 12.124 12.756 -16.321 1.00 94.56 532 ARG A N 1
ATOM 4122 C CA . ARG A 1 532 ? 12.478 11.350 -16.485 1.00 94.56 532 ARG A CA 1
ATOM 4123 C C . ARG A 1 532 ? 11.730 10.799 -17.683 1.00 94.56 532 ARG A C 1
ATOM 4125 O O . ARG A 1 532 ? 10.500 10.840 -17.718 1.00 94.56 532 ARG A O 1
ATOM 4132 N N . ASN A 1 533 ? 12.465 10.343 -18.690 1.00 95.44 533 ASN A N 1
ATOM 4133 C CA . ASN A 1 533 ? 11.879 9.801 -19.913 1.00 95.44 533 ASN A CA 1
ATOM 4134 C C . ASN A 1 533 ? 11.682 8.303 -19.737 1.00 95.44 533 ASN A C 1
ATOM 4136 O O . ASN A 1 533 ? 12.659 7.571 -19.612 1.00 95.44 533 ASN A O 1
ATOM 4140 N N . ILE A 1 534 ? 10.432 7.856 -19.765 1.00 96.56 534 ILE A N 1
ATOM 4141 C CA . ILE A 1 534 ? 10.045 6.474 -19.496 1.00 96.56 534 ILE A CA 1
ATOM 4142 C C . ILE A 1 534 ? 9.710 5.793 -20.815 1.00 96.56 534 ILE A C 1
ATOM 4144 O O . ILE A 1 534 ? 8.918 6.298 -21.615 1.00 96.56 534 ILE A O 1
ATOM 4148 N N . SER A 1 535 ? 10.308 4.629 -21.040 1.00 97.44 535 SER A N 1
ATOM 4149 C CA . SER A 1 535 ? 10.002 3.766 -22.177 1.00 97.44 535 SER A CA 1
ATOM 4150 C C . SER A 1 535 ? 9.788 2.338 -21.706 1.00 97.44 535 SER A C 1
ATOM 4152 O O . SER A 1 535 ? 10.557 1.831 -20.894 1.00 97.44 535 SER A O 1
ATOM 4154 N N . ALA A 1 536 ? 8.770 1.675 -22.240 1.00 98.12 536 ALA A N 1
ATOM 4155 C CA . ALA A 1 536 ? 8.541 0.259 -22.001 1.00 98.12 536 ALA A CA 1
ATOM 4156 C C . ALA A 1 536 ? 8.167 -0.465 -23.293 1.00 98.12 536 ALA A C 1
ATOM 4158 O O . ALA A 1 536 ? 7.510 0.089 -24.168 1.00 98.12 536 ALA A O 1
ATOM 4159 N N . TRP A 1 537 ? 8.593 -1.711 -23.400 1.00 98.44 537 TRP A N 1
ATOM 4160 C CA . TRP A 1 537 ? 8.184 -2.679 -24.397 1.00 98.44 537 TRP A CA 1
ATOM 4161 C C . TRP A 1 537 ? 7.428 -3.793 -23.682 1.00 98.44 537 TRP A C 1
ATOM 4163 O O . TRP A 1 537 ? 7.936 -4.364 -22.716 1.00 98.44 537 TRP A O 1
ATOM 4173 N N . LEU A 1 538 ? 6.224 -4.103 -24.148 1.00 98.25 538 LEU A N 1
ATOM 4174 C CA . LEU A 1 538 ? 5.446 -5.237 -23.670 1.00 98.25 538 LEU A CA 1
ATOM 4175 C C . LEU A 1 538 ? 5.266 -6.200 -24.844 1.00 98.25 538 LEU A C 1
ATOM 4177 O O . LEU A 1 538 ? 4.642 -5.836 -25.839 1.00 98.25 538 LEU A O 1
ATOM 4181 N N . GLY A 1 539 ? 5.823 -7.403 -24.728 1.00 97.25 539 GLY A N 1
ATOM 4182 C CA . GLY A 1 539 ? 5.657 -8.520 -25.659 1.00 97.25 539 GLY A CA 1
ATOM 4183 C C . GLY A 1 539 ? 4.744 -9.602 -25.079 1.00 97.25 539 GLY A C 1
ATOM 4184 O O . GLY A 1 539 ? 4.200 -9.447 -23.993 1.00 97.25 539 GLY A O 1
ATOM 4185 N N . GLU A 1 540 ? 4.566 -10.718 -25.785 1.00 95.06 540 GLU A N 1
ATOM 4186 C CA . GLU A 1 540 ? 3.781 -11.847 -25.265 1.00 95.06 540 GLU A CA 1
ATOM 4187 C C . GLU A 1 540 ? 4.485 -12.456 -24.039 1.00 95.06 540 GLU A C 1
ATOM 4189 O O . GLU A 1 540 ? 5.566 -13.032 -24.156 1.00 95.06 540 GLU A O 1
ATOM 4194 N N . LYS A 1 541 ? 3.879 -12.302 -22.853 1.00 96.25 541 LYS A N 1
ATOM 4195 C CA . LYS A 1 541 ? 4.379 -12.794 -21.554 1.00 96.25 541 LYS A CA 1
ATOM 4196 C C . LYS A 1 541 ? 5.749 -12.258 -21.116 1.00 96.25 541 LYS A C 1
ATOM 4198 O O . LYS A 1 541 ? 6.423 -12.883 -20.290 1.00 96.25 541 LYS A O 1
ATOM 4203 N N . ILE A 1 542 ? 6.157 -11.101 -21.626 1.00 97.88 542 ILE A N 1
ATOM 4204 C CA . ILE A 1 542 ? 7.406 -10.429 -21.253 1.00 97.88 542 ILE A CA 1
ATOM 4205 C C . ILE A 1 542 ? 7.229 -8.915 -21.312 1.00 97.88 542 ILE A C 1
ATOM 4207 O O . ILE A 1 542 ? 6.536 -8.386 -22.176 1.00 97.88 542 ILE A O 1
ATOM 4211 N N . SER A 1 543 ? 7.886 -8.195 -20.413 1.00 98.19 543 SER A N 1
ATOM 4212 C CA . SER A 1 543 ? 7.988 -6.742 -20.477 1.00 98.19 543 SER A CA 1
ATOM 4213 C C . SER A 1 543 ? 9.389 -6.271 -20.119 1.00 98.19 543 SER A C 1
ATOM 4215 O O . SER A 1 543 ? 10.028 -6.816 -19.219 1.00 98.19 543 SER A O 1
ATOM 4217 N N . ILE A 1 544 ? 9.844 -5.223 -20.793 1.00 98.50 544 ILE A N 1
ATOM 4218 C CA . ILE A 1 544 ? 11.060 -4.477 -20.477 1.00 98.50 544 ILE A CA 1
ATOM 4219 C C . ILE A 1 544 ? 10.640 -3.029 -20.297 1.00 98.50 544 ILE A C 1
ATOM 4221 O O . ILE A 1 544 ? 10.005 -2.474 -21.184 1.00 98.50 544 ILE A O 1
ATOM 4225 N N . GLY A 1 545 ? 11.012 -2.388 -19.203 1.00 98.12 545 GLY A N 1
ATOM 4226 C CA . GLY A 1 545 ? 10.770 -0.965 -19.035 1.00 98.12 545 GLY A CA 1
ATOM 4227 C C . GLY A 1 545 ? 11.915 -0.287 -18.328 1.00 98.12 545 GLY A C 1
ATOM 4228 O O . GLY A 1 545 ? 12.519 -0.864 -17.429 1.00 98.12 545 GLY A O 1
ATOM 4229 N N . ALA A 1 546 ? 12.234 0.927 -18.753 1.00 98.06 546 ALA A N 1
ATOM 4230 C CA . ALA A 1 546 ? 13.268 1.725 -18.133 1.00 98.06 546 ALA A CA 1
ATOM 4231 C C . ALA A 1 546 ? 12.980 3.220 -18.232 1.00 98.06 546 ALA A C 1
ATOM 4233 O O . ALA A 1 546 ? 12.215 3.671 -19.090 1.00 98.06 546 ALA A O 1
ATOM 4234 N N . GLU A 1 547 ? 13.613 3.981 -17.352 1.00 96.50 547 GLU A N 1
ATOM 4235 C CA . GLU A 1 547 ? 13.586 5.431 -17.362 1.00 96.50 547 GLU A CA 1
ATOM 4236 C C . GLU A 1 547 ? 14.990 6.019 -17.395 1.00 96.50 547 GLU A C 1
ATOM 4238 O O . GLU A 1 547 ? 15.892 5.578 -16.682 1.00 96.50 547 GLU A O 1
ATOM 4243 N N . SER A 1 548 ? 15.166 7.035 -18.236 1.00 96.94 548 SER A N 1
ATOM 4244 C CA . SER A 1 548 ? 16.343 7.893 -18.175 1.00 96.94 548 SER A CA 1
ATOM 4245 C C . SER A 1 548 ? 16.112 8.971 -17.131 1.00 96.94 548 SER A C 1
ATOM 4247 O O . SER A 1 548 ? 15.088 9.656 -17.187 1.00 96.94 548 SER A O 1
ATOM 4249 N N . PHE A 1 549 ? 17.061 9.163 -16.221 1.00 95.38 549 PHE A N 1
ATOM 4250 C CA . PHE A 1 549 ? 16.953 10.132 -15.134 1.00 95.38 549 PHE A CA 1
ATOM 4251 C C . PHE A 1 549 ? 18.271 10.869 -14.893 1.00 95.38 549 PHE A C 1
ATOM 4253 O O . PHE A 1 549 ? 19.352 10.397 -15.244 1.00 95.38 549 PHE A O 1
ATOM 4260 N N . ASN A 1 550 ? 18.169 12.048 -14.283 1.00 95.19 550 ASN A N 1
ATOM 4261 C CA . ASN A 1 550 ? 19.289 12.795 -13.720 1.00 95.19 550 ASN A CA 1
ATOM 4262 C C . ASN A 1 550 ? 18.773 13.494 -12.459 1.00 95.19 550 ASN A C 1
ATOM 4264 O O . ASN A 1 550 ? 18.076 14.512 -12.542 1.00 95.19 550 ASN A O 1
ATOM 4268 N N . GLU A 1 551 ? 19.056 12.889 -11.311 1.00 92.12 551 GLU A N 1
ATOM 4269 C CA . GLU A 1 551 ? 18.465 13.229 -10.020 1.00 92.12 551 GLU A CA 1
ATOM 4270 C C . GLU A 1 551 ? 19.517 13.794 -9.057 1.00 92.12 551 GLU A C 1
ATOM 4272 O O . GLU A 1 551 ? 20.681 13.402 -9.041 1.00 92.12 551 GLU A O 1
ATOM 4277 N N . THR A 1 552 ? 19.086 14.707 -8.192 1.00 90.62 552 THR A N 1
ATOM 4278 C CA . THR A 1 552 ? 19.894 15.250 -7.084 1.00 90.62 552 THR A CA 1
ATOM 4279 C C . THR A 1 552 ? 20.225 14.194 -6.022 1.00 90.62 552 THR A C 1
ATOM 4281 O O . THR A 1 552 ? 21.230 14.303 -5.318 1.00 90.62 552 THR A O 1
ATOM 4284 N N . VAL A 1 553 ? 19.376 13.173 -5.890 1.00 88.94 553 VAL A N 1
ATOM 4285 C CA . VAL A 1 553 ? 19.473 12.065 -4.936 1.00 88.94 553 VAL A CA 1
ATOM 4286 C C . VAL A 1 553 ? 18.802 10.841 -5.553 1.00 88.94 553 VAL A C 1
ATOM 4288 O O . VAL A 1 553 ? 17.747 10.975 -6.159 1.00 88.94 553 VAL A O 1
ATOM 4291 N N . ILE A 1 554 ? 19.403 9.659 -5.401 1.00 85.81 554 ILE A N 1
ATOM 4292 C CA . ILE A 1 554 ? 18.875 8.425 -5.996 1.00 85.81 554 ILE A CA 1
ATOM 4293 C C . ILE A 1 554 ? 17.533 8.059 -5.350 1.00 85.81 554 ILE A C 1
ATOM 4295 O O . ILE A 1 554 ? 17.436 7.941 -4.124 1.00 85.81 554 ILE A O 1
ATOM 4299 N N . GLY A 1 555 ? 16.519 7.831 -6.186 1.00 80.75 555 GLY A N 1
ATOM 4300 C CA . GLY A 1 555 ? 15.163 7.492 -5.753 1.00 80.75 555 GLY A CA 1
ATOM 4301 C C . GLY A 1 555 ? 14.295 8.712 -5.458 1.00 80.75 555 GLY A C 1
ATOM 4302 O O . GLY A 1 555 ? 13.275 8.588 -4.772 1.00 80.75 555 GLY A O 1
ATOM 4303 N N . GLY A 1 556 ? 14.715 9.883 -5.944 1.00 82.69 556 GLY A N 1
ATOM 4304 C CA . GLY A 1 556 ? 13.950 11.121 -5.932 1.00 82.69 556 GLY A CA 1
ATOM 4305 C C . GLY A 1 556 ? 13.255 11.435 -4.592 1.00 82.69 556 GLY A C 1
ATOM 4306 O O . GLY A 1 556 ? 13.906 11.416 -3.540 1.00 82.69 556 GLY A O 1
ATOM 4307 N N . PRO A 1 557 ? 11.932 11.711 -4.586 1.00 74.12 557 PRO A N 1
ATOM 4308 C CA . PRO A 1 557 ? 11.184 12.075 -3.378 1.00 74.12 557 PRO A CA 1
ATOM 4309 C C . PRO A 1 557 ? 11.216 11.046 -2.246 1.00 74.12 557 PRO A C 1
ATOM 4311 O O . PRO A 1 557 ? 11.036 11.412 -1.085 1.00 74.12 557 PRO A O 1
ATOM 4314 N N . ALA A 1 558 ? 11.421 9.765 -2.562 1.00 70.75 558 ALA A N 1
ATOM 4315 C CA . ALA A 1 558 ? 11.479 8.709 -1.557 1.00 70.75 558 ALA A CA 1
ATOM 4316 C C . ALA A 1 558 ? 12.806 8.711 -0.786 1.00 70.75 558 ALA A C 1
ATOM 4318 O O . ALA A 1 558 ? 12.865 8.157 0.311 1.00 70.75 558 ALA A O 1
ATOM 4319 N N . MET A 1 559 ? 13.865 9.291 -1.376 1.00 78.06 559 MET A N 1
ATOM 4320 C CA . MET A 1 559 ? 15.249 9.223 -0.889 1.00 78.06 559 MET A CA 1
ATOM 4321 C C . MET A 1 559 ? 15.671 7.789 -0.517 1.00 78.06 559 MET A C 1
ATOM 4323 O O . MET A 1 559 ? 16.403 7.574 0.451 1.00 78.06 559 MET A O 1
ATOM 4327 N N . ASN A 1 560 ? 15.159 6.793 -1.248 1.00 80.50 560 ASN A N 1
ATOM 4328 C CA . ASN A 1 560 ? 15.339 5.385 -0.924 1.00 80.50 560 ASN A CA 1
ATOM 4329 C C . ASN A 1 560 ? 15.608 4.544 -2.188 1.00 80.50 560 ASN A C 1
ATOM 4331 O O . ASN A 1 560 ? 14.658 4.129 -2.867 1.00 80.50 560 ASN A O 1
ATOM 4335 N N . PRO A 1 561 ? 16.883 4.217 -2.472 1.00 79.62 561 PRO A N 1
ATOM 4336 C CA . PRO A 1 561 ? 17.256 3.438 -3.651 1.00 79.62 561 PRO A CA 1
ATOM 4337 C C . PRO A 1 561 ? 16.673 2.019 -3.638 1.00 79.62 561 PRO A C 1
ATOM 4339 O O . PRO A 1 561 ? 16.464 1.446 -4.697 1.00 79.62 561 PRO A O 1
ATOM 4342 N N . SER A 1 562 ? 16.338 1.453 -2.469 1.00 84.31 562 SER A N 1
ATOM 4343 C CA . SER A 1 562 ? 15.762 0.098 -2.386 1.00 84.31 562 SER A CA 1
ATOM 4344 C C . SER A 1 562 ? 14.333 -0.006 -2.928 1.00 84.31 562 SER A C 1
ATOM 4346 O O . SER A 1 562 ? 13.835 -1.103 -3.174 1.00 84.31 562 SER A O 1
ATOM 4348 N N . THR A 1 563 ? 13.663 1.130 -3.118 1.00 88.19 563 THR A N 1
ATOM 4349 C CA . THR A 1 563 ? 12.307 1.188 -3.678 1.00 88.19 563 THR A CA 1
ATOM 4350 C C . THR A 1 563 ? 12.278 1.742 -5.098 1.00 88.19 563 THR A C 1
ATOM 4352 O O . THR A 1 563 ? 11.262 1.598 -5.775 1.00 88.19 563 THR A O 1
ATOM 4355 N N . PHE A 1 564 ? 13.379 2.330 -5.567 1.00 92.44 564 PHE A N 1
ATOM 4356 C CA . PHE A 1 564 ? 13.495 2.926 -6.892 1.00 92.44 564 PHE A CA 1
ATOM 4357 C C . PHE A 1 564 ? 14.038 1.907 -7.895 1.00 92.44 564 PHE A C 1
ATOM 4359 O O . PHE A 1 564 ? 15.102 1.329 -7.688 1.00 92.44 564 PHE A O 1
ATOM 4366 N N . ASN A 1 565 ? 13.291 1.660 -8.968 1.00 94.56 565 ASN A N 1
ATOM 4367 C CA . ASN A 1 565 ? 13.559 0.583 -9.919 1.00 94.56 565 ASN A CA 1
ATOM 4368 C C . ASN A 1 565 ? 13.526 1.133 -11.352 1.00 94.56 565 ASN A C 1
ATOM 4370 O O . ASN A 1 565 ? 12.535 0.938 -12.065 1.00 94.56 565 ASN A O 1
ATOM 4374 N N . PRO A 1 566 ? 14.596 1.822 -11.782 1.00 95.50 566 PRO A N 1
ATOM 4375 C CA . PRO A 1 566 ? 14.597 2.594 -13.021 1.00 95.50 566 PRO A CA 1
ATOM 4376 C C . PRO A 1 566 ? 14.756 1.748 -14.284 1.00 95.50 566 PRO A C 1
ATOM 4378 O O . PRO A 1 566 ? 14.624 2.273 -15.382 1.00 95.50 566 PRO A O 1
ATOM 4381 N N . ALA A 1 567 ? 15.067 0.456 -14.175 1.00 97.56 567 ALA A N 1
ATOM 4382 C CA . ALA A 1 567 ? 15.102 -0.443 -15.322 1.00 97.56 567 ALA A CA 1
ATOM 4383 C C . ALA A 1 567 ? 14.752 -1.865 -14.894 1.00 97.56 567 ALA A C 1
ATOM 4385 O O . ALA A 1 567 ? 15.393 -2.413 -14.000 1.00 97.56 567 ALA A O 1
ATOM 4386 N N . VAL A 1 568 ? 13.741 -2.458 -15.524 1.00 97.62 568 VAL A N 1
ATOM 4387 C CA . VAL A 1 568 ? 13.139 -3.723 -15.105 1.00 97.62 568 VAL A CA 1
ATOM 4388 C C . VAL A 1 568 ? 12.819 -4.595 -16.318 1.00 97.62 568 VAL A C 1
ATOM 4390 O O . VAL A 1 568 ? 12.253 -4.126 -17.302 1.00 97.62 568 VAL A O 1
ATOM 4393 N N . VAL A 1 569 ? 13.133 -5.885 -16.224 1.00 98.31 569 VAL A N 1
ATOM 4394 C CA . VAL A 1 569 ? 12.663 -6.940 -17.132 1.00 98.31 569 VAL A CA 1
ATOM 4395 C C . VAL A 1 569 ? 11.793 -7.901 -16.335 1.00 98.31 569 VAL A C 1
ATOM 4397 O O . VAL A 1 569 ? 12.184 -8.314 -15.245 1.00 98.31 569 VAL A O 1
ATOM 4400 N N . GLN A 1 570 ? 10.625 -8.270 -16.855 1.00 97.88 570 GLN A N 1
ATOM 4401 C CA . GLN A 1 570 ? 9.693 -9.194 -16.204 1.00 97.88 570 GLN A CA 1
ATOM 4402 C C . GLN A 1 570 ? 9.145 -10.195 -17.210 1.00 97.88 570 GLN A C 1
ATOM 4404 O O . GLN A 1 570 ? 8.910 -9.832 -18.358 1.00 97.88 570 GLN A O 1
ATOM 4409 N N . TRP A 1 571 ? 8.933 -11.442 -16.796 1.00 97.75 571 TRP A N 1
ATOM 4410 C CA . TRP A 1 571 ? 8.425 -12.485 -17.688 1.00 97.75 571 TRP A CA 1
ATOM 4411 C C . TRP A 1 571 ? 7.683 -13.603 -16.954 1.00 97.75 571 TRP A C 1
ATOM 4413 O O . TRP A 1 571 ? 7.802 -13.761 -15.736 1.00 97.75 571 TRP A O 1
ATOM 4423 N N . ASP A 1 572 ? 6.924 -14.398 -17.706 1.00 95.81 572 ASP A N 1
ATOM 4424 C CA . ASP A 1 572 ? 6.281 -15.617 -17.210 1.00 95.81 572 ASP A CA 1
ATOM 4425 C C . ASP A 1 572 ? 7.311 -16.747 -17.035 1.00 95.81 572 ASP A C 1
ATOM 4427 O O . ASP A 1 572 ? 7.911 -17.224 -17.995 1.00 95.81 572 ASP A O 1
ATOM 4431 N N . THR A 1 573 ? 7.494 -17.216 -15.800 1.00 93.62 573 THR A N 1
ATOM 4432 C CA . THR A 1 573 ? 8.357 -18.378 -15.487 1.00 93.62 573 THR A CA 1
ATOM 4433 C C . THR A 1 573 ? 7.591 -19.709 -15.492 1.00 93.62 573 THR A C 1
ATOM 4435 O O . THR A 1 573 ? 8.144 -20.758 -15.149 1.00 93.62 573 THR A O 1
ATOM 4438 N N . GLY A 1 574 ? 6.282 -19.676 -15.758 1.00 90.00 574 GLY A N 1
ATOM 4439 C CA . GLY A 1 574 ? 5.344 -20.784 -15.567 1.00 90.00 574 GLY A CA 1
ATOM 4440 C C . GLY A 1 574 ? 4.931 -21.019 -14.106 1.00 90.00 574 GLY A C 1
ATOM 4441 O O . GLY A 1 574 ? 3.944 -21.706 -13.853 1.00 90.00 574 GLY A O 1
ATOM 4442 N N . ALA A 1 575 ? 5.652 -20.449 -13.131 1.00 86.31 575 ALA A N 1
ATOM 4443 C CA . ALA A 1 575 ? 5.349 -20.534 -11.695 1.00 86.31 575 ALA A CA 1
ATOM 4444 C C . ALA A 1 575 ? 5.029 -19.167 -11.049 1.00 86.31 575 ALA A C 1
ATOM 4446 O O . ALA A 1 575 ? 4.874 -19.075 -9.827 1.00 86.31 575 ALA A O 1
ATOM 4447 N N . GLY A 1 576 ? 4.966 -18.105 -11.852 1.00 89.06 576 GLY A N 1
ATOM 4448 C CA . GLY A 1 576 ? 4.795 -16.715 -11.427 1.00 89.06 576 GLY A CA 1
ATOM 4449 C C . GLY A 1 576 ? 5.645 -15.773 -12.277 1.00 89.06 576 GLY A C 1
ATOM 4450 O O . GLY A 1 576 ? 6.182 -16.182 -13.311 1.00 89.06 576 GLY A O 1
ATOM 4451 N N . VAL A 1 577 ? 5.805 -14.531 -11.820 1.00 93.88 577 VAL A N 1
ATOM 4452 C CA . VAL A 1 577 ? 6.573 -13.520 -12.557 1.00 93.88 577 VAL A CA 1
ATOM 4453 C C . VAL A 1 577 ? 8.045 -13.555 -12.141 1.00 93.88 577 VAL A C 1
ATOM 4455 O O . VAL A 1 577 ? 8.377 -13.332 -10.975 1.00 93.88 577 VAL A O 1
ATOM 4458 N N . GLY A 1 578 ? 8.923 -13.854 -13.099 1.00 94.94 578 GLY A N 1
ATOM 4459 C CA . GLY A 1 578 ? 10.366 -13.654 -12.974 1.00 94.94 578 GLY A CA 1
ATOM 4460 C C . GLY A 1 578 ? 10.704 -12.187 -13.201 1.00 94.94 578 GLY A C 1
ATOM 4461 O O . GLY A 1 578 ? 10.001 -11.505 -13.947 1.00 94.94 578 GLY A O 1
ATOM 4462 N N . TRP A 1 579 ? 11.747 -11.686 -12.542 1.00 95.31 579 TRP A N 1
ATOM 4463 C CA . TRP A 1 579 ? 12.128 -10.281 -12.655 1.00 95.31 579 TRP A CA 1
ATOM 4464 C C . TRP A 1 579 ? 13.639 -10.065 -12.563 1.00 95.31 579 TRP A C 1
ATOM 4466 O O . TRP A 1 579 ? 14.348 -10.776 -11.848 1.00 95.31 579 TRP A O 1
ATOM 4476 N N . VAL A 1 580 ? 14.107 -9.053 -13.290 1.00 96.75 580 VAL A N 1
ATOM 4477 C CA . VAL A 1 580 ? 15.441 -8.450 -13.202 1.00 96.75 580 VAL A CA 1
ATOM 4478 C C . VAL A 1 580 ? 15.231 -6.951 -13.022 1.00 96.75 580 VAL A C 1
ATOM 4480 O O . VAL A 1 580 ? 14.485 -6.363 -13.797 1.00 96.75 580 VAL A O 1
ATOM 4483 N N . THR A 1 581 ? 15.867 -6.324 -12.038 1.00 96.00 581 THR A N 1
ATOM 4484 C CA . THR A 1 581 ? 15.820 -4.866 -11.842 1.00 96.00 581 THR A CA 1
ATOM 4485 C C . THR A 1 581 ? 17.223 -4.296 -11.661 1.00 96.00 581 THR A C 1
ATOM 4487 O O . THR A 1 581 ? 18.075 -4.930 -11.034 1.00 96.00 581 THR A O 1
ATOM 4490 N N . LEU A 1 582 ? 17.482 -3.114 -12.217 1.00 96.25 582 LEU A N 1
ATOM 4491 C CA . LEU A 1 582 ? 18.701 -2.358 -11.953 1.00 96.25 582 LEU A CA 1
ATOM 4492 C C . LEU A 1 582 ? 18.622 -1.748 -10.551 1.00 96.25 582 LEU A C 1
ATOM 4494 O O . LEU A 1 582 ? 17.752 -0.924 -10.276 1.00 96.25 582 LEU A O 1
ATOM 4498 N N . TYR A 1 583 ? 19.575 -2.091 -9.690 1.00 93.81 583 TYR A N 1
ATOM 4499 C CA . TYR A 1 583 ? 19.790 -1.375 -8.441 1.00 93.81 583 TYR A CA 1
ATOM 4500 C C . TYR A 1 583 ? 20.598 -0.108 -8.727 1.00 93.81 583 TYR A C 1
ATOM 4502 O O . TYR A 1 583 ? 21.792 -0.175 -9.028 1.00 93.81 583 TYR A O 1
ATOM 4510 N N . ALA A 1 584 ? 19.934 1.046 -8.681 1.00 92.19 584 ALA A N 1
ATOM 4511 C CA . ALA A 1 584 ? 20.536 2.322 -9.042 1.00 92.19 584 ALA A CA 1
ATOM 4512 C C . ALA A 1 584 ? 21.665 2.712 -8.072 1.00 92.19 584 ALA A C 1
ATOM 4514 O O . ALA A 1 584 ? 21.435 2.922 -6.881 1.00 92.19 584 ALA A O 1
ATOM 4515 N N . THR A 1 585 ? 22.886 2.840 -8.594 1.00 91.38 585 THR A N 1
ATOM 4516 C CA . THR A 1 585 ? 24.060 3.332 -7.847 1.00 91.38 585 THR A CA 1
ATOM 4517 C C . THR A 1 585 ? 24.551 4.692 -8.328 1.00 91.38 585 THR A C 1
ATOM 4519 O O . THR A 1 585 ? 25.354 5.322 -7.647 1.00 91.38 585 THR A O 1
ATOM 4522 N N . GLU A 1 586 ? 24.078 5.140 -9.490 1.00 93.62 586 GLU A N 1
ATOM 4523 C CA . GLU A 1 586 ? 24.461 6.398 -10.126 1.00 93.62 586 GLU A CA 1
ATOM 4524 C C . GLU A 1 586 ? 23.281 7.374 -10.125 1.00 93.62 586 GLU A C 1
ATOM 4526 O O . GLU A 1 586 ? 22.123 6.968 -10.207 1.00 93.62 586 GLU A O 1
ATOM 4531 N N . GLN A 1 587 ? 23.581 8.672 -10.060 1.00 93.31 587 GLN A N 1
ATOM 4532 C CA . GLN A 1 587 ? 22.580 9.749 -10.067 1.00 93.31 587 GLN A CA 1
ATOM 4533 C C . GLN A 1 587 ? 22.036 10.075 -11.465 1.00 93.31 587 GLN A C 1
ATOM 4535 O O . GLN A 1 587 ? 21.039 10.787 -11.584 1.00 93.31 587 GLN A O 1
ATOM 4540 N N . ALA A 1 588 ? 22.679 9.564 -12.517 1.00 95.44 588 ALA A N 1
ATOM 4541 C CA . ALA A 1 588 ? 22.253 9.756 -13.892 1.00 95.44 588 ALA A CA 1
ATOM 4542 C C . ALA A 1 588 ? 22.328 8.451 -14.688 1.00 95.44 588 ALA A C 1
ATOM 4544 O O . ALA A 1 588 ? 23.342 7.747 -14.658 1.00 95.44 588 ALA A O 1
ATOM 4545 N N . LEU A 1 589 ? 21.270 8.172 -15.442 1.00 97.19 589 LEU A N 1
ATOM 4546 C CA . LEU A 1 589 ? 21.134 7.006 -16.305 1.00 97.19 589 LEU A CA 1
ATOM 4547 C C . LEU A 1 589 ? 20.479 7.431 -17.618 1.00 97.19 589 LEU A C 1
ATOM 4549 O O . LEU A 1 589 ? 19.408 8.031 -17.606 1.00 97.19 589 LEU A O 1
ATOM 4553 N N . ASP A 1 590 ? 21.092 7.053 -18.736 1.00 97.75 590 ASP A N 1
ATOM 4554 C CA . ASP A 1 590 ? 20.455 7.069 -20.049 1.00 97.75 590 ASP A CA 1
ATOM 4555 C C . ASP A 1 590 ? 20.032 5.638 -20.396 1.00 97.75 590 ASP A C 1
ATOM 4557 O O . ASP A 1 590 ? 20.874 4.754 -20.583 1.00 97.75 590 ASP A O 1
ATOM 4561 N N . ALA A 1 591 ? 18.723 5.408 -20.481 1.00 97.75 591 ALA A N 1
ATOM 4562 C CA . ALA A 1 591 ? 18.135 4.118 -20.796 1.00 97.75 591 ALA A CA 1
ATOM 4563 C C . ALA A 1 591 ? 17.451 4.131 -22.171 1.00 97.75 591 ALA A C 1
ATOM 4565 O O . ALA A 1 591 ? 16.733 5.064 -22.533 1.00 97.75 591 ALA A O 1
ATOM 4566 N N . VAL A 1 592 ? 17.652 3.063 -22.941 1.00 97.94 592 VAL A N 1
ATOM 4567 C CA . VAL A 1 592 ? 16.980 2.831 -24.222 1.00 97.94 592 VAL A CA 1
ATOM 4568 C C . VAL A 1 592 ? 16.363 1.441 -24.203 1.00 97.94 592 VAL A C 1
ATOM 4570 O O . VAL A 1 592 ? 17.069 0.438 -24.100 1.00 97.94 592 VAL A O 1
ATOM 4573 N N . VAL A 1 593 ? 15.041 1.393 -24.337 1.00 98.19 593 VAL A N 1
ATOM 4574 C CA . VAL A 1 593 ? 14.270 0.153 -24.458 1.00 98.19 593 VAL A CA 1
ATOM 4575 C C . VAL A 1 593 ? 13.890 -0.055 -25.915 1.00 98.19 593 VAL A C 1
ATOM 4577 O O . VAL A 1 593 ? 13.420 0.871 -26.577 1.00 98.19 593 VAL A O 1
ATOM 4580 N N . GLY A 1 594 ? 14.060 -1.277 -26.404 1.00 96.38 594 GLY A N 1
ATOM 4581 C CA . GLY A 1 594 ? 13.467 -1.712 -27.660 1.00 96.38 594 GLY A CA 1
ATOM 4582 C C . GLY A 1 594 ? 12.930 -3.131 -27.555 1.00 96.38 594 GLY A C 1
ATOM 4583 O O . GLY A 1 594 ? 12.941 -3.746 -26.489 1.00 96.38 594 GLY A O 1
ATOM 4584 N N . GLN A 1 595 ? 12.442 -3.648 -28.678 1.00 96.56 595 GLN A N 1
ATOM 4585 C CA . GLN A 1 595 ? 11.864 -4.984 -28.748 1.00 96.56 595 GLN A CA 1
ATOM 4586 C C . GLN A 1 595 ? 12.919 -6.041 -28.394 1.00 96.56 595 GLN A C 1
ATOM 4588 O O . GLN A 1 595 ? 13.877 -6.240 -29.142 1.00 96.56 595 GLN A O 1
ATOM 4593 N N . GLY A 1 596 ? 12.756 -6.688 -27.238 1.00 96.00 596 GLY A N 1
ATOM 4594 C CA . GLY A 1 596 ? 13.687 -7.705 -26.751 1.00 96.00 596 GLY A CA 1
ATOM 4595 C C . GLY A 1 596 ? 15.056 -7.176 -26.314 1.00 96.00 596 GLY A C 1
ATOM 4596 O O . GLY A 1 596 ? 15.989 -7.969 -26.209 1.00 96.00 596 GLY A O 1
ATOM 4597 N N . TYR A 1 597 ? 15.231 -5.873 -26.055 1.00 97.88 597 TYR A N 1
ATOM 4598 C CA . TYR A 1 597 ? 16.493 -5.384 -25.492 1.00 97.88 597 TYR A CA 1
ATOM 4599 C C . TYR A 1 597 ? 16.362 -4.171 -24.565 1.00 97.88 597 TYR A C 1
ATOM 4601 O O . TYR A 1 597 ? 15.465 -3.336 -24.693 1.00 97.88 597 TYR A O 1
ATOM 4609 N N . LEU A 1 598 ? 17.330 -4.058 -23.656 1.00 98.31 598 LEU A N 1
ATOM 4610 C CA . LEU A 1 598 ? 17.509 -2.959 -22.715 1.00 98.31 598 LEU A CA 1
ATOM 4611 C C . LEU A 1 598 ? 18.958 -2.475 -22.765 1.00 98.31 598 LEU A C 1
ATOM 4613 O O . LEU A 1 598 ? 19.872 -3.240 -22.469 1.00 98.31 598 LEU A O 1
ATOM 4617 N N . ASN A 1 599 ? 19.174 -1.211 -23.115 1.00 98.44 599 ASN A N 1
ATOM 4618 C CA . ASN A 1 599 ? 20.494 -0.591 -23.145 1.00 98.44 599 ASN A CA 1
ATOM 4619 C C . ASN A 1 599 ? 20.592 0.507 -22.083 1.00 98.44 599 ASN A C 1
ATOM 4621 O O . ASN A 1 599 ? 19.759 1.409 -22.058 1.00 98.44 599 ASN A O 1
ATOM 4625 N N . LEU A 1 600 ? 21.610 0.442 -21.232 1.00 98.50 600 LEU A N 1
ATOM 4626 C CA . LEU A 1 600 ? 21.809 1.324 -20.087 1.00 98.50 600 LEU A CA 1
ATOM 4627 C C . LEU A 1 600 ? 23.186 1.973 -20.172 1.00 98.50 600 LEU A C 1
ATOM 4629 O O . LEU A 1 600 ? 24.189 1.289 -20.360 1.00 98.50 600 LEU A O 1
ATOM 4633 N N . THR A 1 601 ? 23.245 3.289 -20.009 1.00 98.38 601 THR A N 1
ATOM 4634 C CA . THR A 1 601 ? 24.493 4.059 -20.040 1.00 98.38 601 THR A CA 1
ATOM 4635 C C . THR A 1 601 ? 24.548 4.978 -18.834 1.00 98.38 601 THR A C 1
ATOM 4637 O O . THR A 1 601 ? 23.571 5.658 -18.539 1.00 98.38 601 THR A O 1
ATOM 4640 N N . TYR A 1 602 ? 25.690 5.037 -18.153 1.00 97.62 602 TYR A N 1
ATOM 4641 C CA . TYR A 1 602 ? 25.920 6.023 -17.098 1.00 97.62 602 TYR A CA 1
ATOM 4642 C C . TYR A 1 602 ? 26.670 7.223 -17.684 1.00 97.62 602 TYR A C 1
ATOM 4644 O O . TYR A 1 602 ? 27.899 7.175 -17.777 1.00 97.62 602 TYR A O 1
ATOM 4652 N N . PRO A 1 603 ? 25.984 8.310 -18.092 1.00 96.12 603 PRO A N 1
ATOM 4653 C CA . PRO A 1 603 ? 26.629 9.443 -18.764 1.00 96.12 603 PRO A CA 1
ATOM 4654 C C . PRO A 1 603 ? 27.656 10.163 -17.881 1.00 96.12 603 PRO A C 1
ATOM 4656 O O . PRO A 1 603 ? 28.582 10.788 -18.394 1.00 96.12 603 PRO A O 1
ATOM 4659 N N . GLN A 1 604 ? 27.502 10.064 -16.559 1.00 94.19 604 GLN A N 1
ATOM 4660 C CA . GLN A 1 604 ? 28.421 10.614 -15.557 1.00 94.19 604 GLN A CA 1
ATOM 4661 C C . GLN A 1 604 ? 29.269 9.524 -14.876 1.00 94.19 604 GLN A C 1
ATOM 4663 O O . GLN A 1 604 ? 29.956 9.799 -13.895 1.00 94.19 604 GLN A O 1
ATOM 4668 N N . GLY A 1 605 ? 29.212 8.287 -15.381 1.00 92.38 605 GLY A N 1
ATOM 4669 C CA . GLY A 1 605 ? 29.886 7.143 -14.782 1.00 92.38 605 GLY A CA 1
ATOM 4670 C C . GLY A 1 605 ? 31.410 7.219 -14.889 1.00 92.38 605 GLY A C 1
ATOM 4671 O O . GLY A 1 605 ? 31.974 7.840 -15.792 1.00 92.38 605 GLY A O 1
ATOM 4672 N N . THR A 1 606 ? 32.085 6.552 -13.961 1.00 93.75 606 THR A N 1
ATOM 4673 C CA . THR A 1 606 ? 33.548 6.542 -13.822 1.00 93.75 606 THR A CA 1
ATOM 4674 C C . THR A 1 606 ? 34.083 5.108 -13.774 1.00 93.75 606 THR A C 1
ATOM 4676 O O . THR A 1 606 ? 33.328 4.145 -13.913 1.00 93.75 606 THR A O 1
ATOM 4679 N N . SER A 1 607 ? 35.389 4.927 -13.544 1.00 93.19 607 SER A N 1
ATOM 4680 C CA . SER A 1 607 ? 35.962 3.598 -13.286 1.00 93.19 607 SER A CA 1
ATOM 4681 C C . SER A 1 607 ? 35.445 2.934 -12.003 1.00 93.19 607 SER A C 1
ATOM 4683 O O . SER A 1 607 ? 35.673 1.741 -11.821 1.00 93.19 607 SER A O 1
ATOM 4685 N N . ASP A 1 608 ? 34.769 3.683 -11.130 1.00 94.00 608 ASP A N 1
ATOM 4686 C CA . ASP A 1 608 ? 34.181 3.160 -9.893 1.00 94.00 608 ASP A CA 1
ATOM 4687 C C . ASP A 1 608 ? 32.719 2.719 -10.077 1.00 94.00 608 ASP A C 1
ATOM 4689 O O . ASP A 1 608 ? 32.162 2.048 -9.204 1.00 94.00 608 ASP A O 1
ATOM 4693 N N . SER A 1 609 ? 32.108 3.044 -11.222 1.00 95.69 609 SER A N 1
ATOM 4694 C CA . SER A 1 609 ? 30.717 2.707 -11.522 1.00 95.69 609 SER A CA 1
ATOM 4695 C C . SER A 1 609 ? 30.491 1.200 -11.642 1.00 95.69 609 SER A C 1
ATOM 4697 O O . SER A 1 609 ? 31.361 0.432 -12.074 1.00 95.69 609 SER A O 1
ATOM 4699 N N . GLN A 1 610 ? 29.284 0.773 -11.267 1.00 95.44 610 GLN A N 1
ATOM 4700 C CA . GLN A 1 610 ? 28.874 -0.630 -11.280 1.00 95.44 610 GLN A CA 1
ATOM 4701 C C . GLN A 1 610 ? 27.455 -0.785 -11.822 1.00 95.44 610 GLN A C 1
ATOM 4703 O O . GLN A 1 610 ? 26.562 0.002 -11.515 1.00 95.44 610 GLN A O 1
ATOM 4708 N N . PHE A 1 611 ? 27.232 -1.845 -12.592 1.00 97.19 611 PHE A N 1
ATOM 4709 C CA . PHE A 1 611 ? 25.888 -2.294 -12.937 1.00 97.19 611 PHE A CA 1
ATOM 4710 C C . PHE A 1 611 ? 25.515 -3.433 -11.998 1.00 97.19 611 PHE A C 1
ATOM 4712 O O . PHE A 1 611 ? 26.124 -4.502 -12.059 1.00 97.19 611 PHE A O 1
ATOM 4719 N N . GLN A 1 612 ? 24.549 -3.188 -11.115 1.00 95.62 612 GLN A N 1
ATOM 4720 C CA . GLN A 1 612 ? 24.027 -4.180 -10.180 1.00 95.62 612 GLN A CA 1
ATOM 4721 C C . GLN A 1 612 ? 22.610 -4.562 -10.594 1.00 95.62 612 GLN A C 1
ATOM 4723 O O . GLN A 1 612 ? 21.713 -3.722 -10.585 1.00 95.62 612 GLN A O 1
ATOM 4728 N N . PHE A 1 613 ? 22.409 -5.826 -10.949 1.00 96.25 613 PHE A N 1
ATOM 4729 C CA . PHE A 1 613 ? 21.104 -6.362 -11.309 1.00 96.25 613 PHE A CA 1
ATOM 4730 C C . PHE A 1 613 ? 20.614 -7.303 -10.224 1.00 96.25 613 PHE A C 1
ATOM 4732 O O . PHE A 1 613 ? 21.256 -8.310 -9.922 1.00 96.25 613 PHE A O 1
ATOM 4739 N N . LEU A 1 614 ? 19.459 -6.983 -9.655 1.00 94.31 614 LEU A N 1
ATOM 4740 C CA . LEU A 1 614 ? 18.772 -7.856 -8.720 1.00 94.31 614 LEU A CA 1
ATOM 4741 C C . LEU A 1 614 ? 17.843 -8.769 -9.505 1.00 94.31 614 LEU A C 1
ATOM 4743 O O . LEU A 1 614 ? 17.084 -8.306 -10.356 1.00 94.31 614 LEU A O 1
ATOM 4747 N N . VAL A 1 615 ? 17.904 -10.057 -9.209 1.00 94.12 615 VAL A N 1
ATOM 4748 C CA . VAL A 1 615 ? 17.224 -11.104 -9.962 1.00 94.12 615 VAL A CA 1
ATOM 4749 C C . VAL A 1 615 ? 16.382 -11.958 -9.026 1.00 94.12 615 VAL A C 1
ATOM 4751 O O . VAL A 1 615 ? 16.835 -12.364 -7.950 1.00 94.12 615 VAL A O 1
ATOM 4754 N N . SER A 1 616 ? 15.163 -12.269 -9.462 1.00 91.62 616 SER A N 1
ATOM 4755 C CA . SER A 1 616 ? 14.234 -13.131 -8.737 1.00 91.62 616 SER A CA 1
ATOM 4756 C C . SER A 1 616 ? 14.818 -14.521 -8.443 1.00 91.62 616 SER A C 1
ATOM 4758 O O . SER A 1 616 ? 15.424 -15.124 -9.329 1.00 91.62 616 SER A O 1
ATOM 4760 N N . PRO A 1 617 ? 14.580 -15.101 -7.255 1.00 87.69 617 PRO A N 1
ATOM 4761 C CA . PRO A 1 617 ? 14.897 -16.497 -6.987 1.00 87.69 617 PRO A CA 1
ATOM 4762 C C . PRO A 1 617 ? 13.888 -17.422 -7.681 1.00 87.69 617 PRO A C 1
ATOM 4764 O O . PRO A 1 617 ? 12.697 -17.111 -7.765 1.00 87.69 617 PRO A O 1
ATOM 4767 N N . PHE A 1 618 ? 14.339 -18.604 -8.109 1.00 85.75 618 PHE A N 1
ATOM 4768 C CA . PHE A 1 618 ? 13.484 -19.586 -8.777 1.00 85.75 618 PHE A CA 1
ATOM 4769 C C . PHE A 1 618 ? 13.354 -20.869 -7.954 1.00 85.75 618 PHE A C 1
ATOM 4771 O O . PHE A 1 618 ? 14.325 -21.423 -7.444 1.00 85.75 618 PHE A O 1
ATOM 4778 N N . THR A 1 619 ? 12.136 -21.406 -7.862 1.00 83.25 619 THR A N 1
ATOM 4779 C CA . THR A 1 619 ? 11.906 -22.726 -7.249 1.00 83.25 619 THR A CA 1
ATOM 4780 C C . THR A 1 619 ? 12.451 -23.859 -8.116 1.00 83.25 619 THR A C 1
ATOM 4782 O O . THR A 1 619 ? 12.906 -24.873 -7.590 1.00 83.25 619 THR A O 1
ATOM 4785 N N . GLN A 1 620 ? 12.418 -23.671 -9.439 1.00 85.81 620 GLN A N 1
ATOM 4786 C CA . GLN A 1 620 ? 12.858 -24.641 -10.444 1.00 85.81 620 GLN A CA 1
ATOM 4787 C C . GLN A 1 620 ? 14.390 -24.722 -10.537 1.00 85.81 620 GLN A C 1
ATOM 4789 O O . GLN A 1 620 ? 14.933 -25.787 -10.828 1.00 85.81 620 GLN A O 1
ATOM 4794 N N . LYS A 1 621 ? 15.088 -23.617 -10.241 1.00 86.88 621 LYS A N 1
ATOM 4795 C CA . LYS A 1 621 ? 16.549 -23.532 -10.223 1.00 86.88 621 LYS A CA 1
ATOM 4796 C C . LYS A 1 621 ? 17.012 -22.680 -9.045 1.00 86.88 621 LYS A C 1
ATOM 4798 O O . LYS A 1 621 ? 16.896 -21.461 -9.064 1.00 86.88 621 LYS A O 1
ATOM 4803 N N . LYS A 1 622 ? 17.482 -23.359 -7.995 1.00 86.31 622 LYS A N 1
ATOM 4804 C CA . LYS A 1 622 ? 17.803 -22.720 -6.713 1.00 86.31 622 LYS A CA 1
ATOM 4805 C C . LYS A 1 622 ? 19.027 -21.819 -6.799 1.00 86.31 622 LYS A C 1
ATOM 4807 O O . LYS A 1 622 ? 18.972 -20.717 -6.271 1.00 86.31 622 LYS A O 1
ATOM 4812 N N . ASP A 1 623 ? 20.078 -22.296 -7.459 1.00 89.75 623 ASP A N 1
ATOM 4813 C CA . ASP A 1 623 ? 21.353 -21.596 -7.581 1.00 89.75 623 ASP A CA 1
ATOM 4814 C C . ASP A 1 623 ? 21.426 -20.882 -8.933 1.00 89.75 623 ASP A C 1
ATOM 4816 O O . ASP A 1 623 ? 21.235 -21.512 -9.977 1.00 89.75 623 ASP A O 1
ATOM 4820 N N . VAL A 1 624 ? 21.700 -19.578 -8.901 1.00 90.75 624 VAL A N 1
ATOM 4821 C CA . VAL A 1 624 ? 21.918 -18.746 -10.089 1.00 90.75 624 VAL A CA 1
ATOM 4822 C C . VAL A 1 624 ? 23.382 -18.321 -10.079 1.00 90.75 624 VAL A C 1
ATOM 4824 O O . VAL A 1 624 ? 23.793 -17.556 -9.214 1.00 90.75 624 VAL A O 1
ATOM 4827 N N . ALA A 1 625 ? 24.182 -18.836 -11.011 1.00 91.50 625 ALA A N 1
ATOM 4828 C CA . ALA A 1 625 ? 25.592 -18.478 -11.180 1.00 91.50 625 ALA A CA 1
ATOM 4829 C C . ALA A 1 625 ? 25.814 -17.419 -12.274 1.00 91.50 625 ALA A C 1
ATOM 4831 O O . ALA A 1 625 ? 26.890 -16.823 -12.338 1.00 91.50 625 ALA A O 1
ATOM 4832 N N . GLY A 1 626 ? 24.806 -17.171 -13.112 1.00 93.19 626 GLY A N 1
ATOM 4833 C CA . GLY A 1 626 ? 24.875 -16.254 -14.243 1.00 93.19 626 GLY A CA 1
ATOM 4834 C C . GLY A 1 626 ? 23.543 -16.121 -14.980 1.00 93.19 626 GLY A C 1
ATOM 4835 O O . GLY A 1 626 ? 22.511 -16.631 -14.543 1.00 93.19 626 GLY A O 1
ATOM 4836 N N . TRP A 1 627 ? 23.569 -15.421 -16.111 1.00 95.38 627 TRP A N 1
ATOM 4837 C CA . TRP A 1 627 ? 22.396 -15.144 -16.948 1.00 95.38 627 TRP A CA 1
ATOM 4838 C C . TRP A 1 627 ? 21.821 -16.400 -17.619 1.00 95.38 627 TRP A C 1
ATOM 4840 O O . TRP A 1 627 ? 20.622 -16.491 -17.859 1.00 95.38 627 TRP A O 1
ATOM 4850 N N . GLU A 1 628 ? 22.664 -17.396 -17.875 1.00 93.56 628 GLU A N 1
ATOM 4851 C CA . GLU A 1 628 ? 22.306 -18.714 -18.404 1.00 93.56 628 GLU A CA 1
ATOM 4852 C C . GLU A 1 628 ? 21.455 -19.555 -17.436 1.00 93.56 628 GLU A C 1
ATOM 4854 O O . GLU A 1 628 ? 20.856 -20.560 -17.826 1.00 93.56 628 GLU A O 1
ATOM 4859 N N . ASP A 1 629 ? 21.401 -19.150 -16.165 1.00 94.12 629 ASP A N 1
ATOM 4860 C CA . ASP A 1 629 ? 20.649 -19.837 -15.125 1.00 94.12 629 ASP A CA 1
ATOM 4861 C C . ASP A 1 629 ? 19.248 -19.253 -14.905 1.00 94.12 629 ASP A C 1
ATOM 4863 O O . ASP A 1 629 ? 18.496 -19.772 -14.076 1.00 94.12 629 ASP A O 1
ATOM 4867 N N . LEU A 1 630 ? 18.861 -18.216 -15.651 1.00 94.75 630 LEU A N 1
ATOM 4868 C CA . LEU A 1 630 ? 17.517 -17.656 -15.556 1.00 94.75 630 LEU A CA 1
ATOM 4869 C C . LEU A 1 630 ? 16.481 -18.620 -16.141 1.00 94.75 630 LEU A C 1
ATOM 4871 O O . LEU A 1 630 ? 16.600 -19.135 -17.251 1.00 94.75 630 LEU A O 1
ATOM 4875 N N . VAL A 1 631 ? 15.430 -18.877 -15.367 1.00 93.81 631 VAL A N 1
ATOM 4876 C CA . VAL A 1 631 ? 14.373 -19.815 -15.751 1.00 93.81 631 VAL A CA 1
ATOM 4877 C C . VAL A 1 631 ? 13.444 -19.160 -16.768 1.00 93.81 631 VAL A C 1
ATOM 4879 O O . VAL A 1 631 ? 12.765 -18.191 -16.441 1.00 93.81 631 VAL A O 1
ATOM 4882 N N . GLY A 1 632 ? 13.375 -19.711 -17.982 1.00 94.12 632 GLY A N 1
ATOM 4883 C CA . GLY A 1 632 ? 12.464 -19.244 -19.037 1.00 94.12 632 GLY A CA 1
ATOM 4884 C C . GLY A 1 632 ? 12.920 -17.978 -19.771 1.00 94.12 632 GLY A C 1
ATOM 4885 O O . GLY A 1 632 ? 12.151 -17.438 -20.561 1.00 94.12 632 GLY A O 1
ATOM 4886 N N . LEU A 1 633 ? 14.151 -17.511 -19.533 1.00 96.56 633 LEU A N 1
ATOM 4887 C CA . LEU A 1 633 ? 14.700 -16.314 -20.167 1.00 96.56 633 LEU A CA 1
ATOM 4888 C C . LEU A 1 633 ? 16.149 -16.546 -20.599 1.00 96.56 633 LEU A C 1
ATOM 4890 O O . LEU A 1 633 ? 16.994 -16.909 -19.788 1.00 96.56 633 LEU A O 1
ATOM 4894 N N . ASN A 1 634 ? 16.444 -16.291 -21.869 1.00 96.69 634 ASN A N 1
ATOM 4895 C CA . ASN A 1 634 ? 17.802 -16.221 -22.388 1.00 96.69 634 ASN A CA 1
ATOM 4896 C C . ASN A 1 634 ? 18.238 -14.756 -22.453 1.00 96.69 634 ASN A C 1
ATOM 4898 O O . ASN A 1 634 ? 17.551 -13.941 -23.072 1.00 96.69 634 ASN A O 1
ATOM 4902 N N . VAL A 1 635 ? 19.376 -14.430 -21.837 1.00 97.25 635 VAL A N 1
ATOM 4903 C CA . VAL A 1 635 ? 19.914 -13.066 -21.803 1.00 97.25 635 VAL A CA 1
ATOM 4904 C C . VAL A 1 635 ? 21.335 -13.053 -22.343 1.00 97.25 635 VAL A C 1
ATOM 4906 O O . VAL A 1 635 ? 22.218 -13.753 -21.845 1.00 97.25 635 VAL A O 1
ATOM 4909 N N . ARG A 1 636 ? 21.574 -12.208 -23.345 1.00 97.12 636 ARG A N 1
ATOM 4910 C CA . ARG A 1 636 ? 22.907 -11.916 -23.866 1.00 97.12 636 ARG A CA 1
ATOM 4911 C C . ARG A 1 636 ? 23.334 -10.526 -23.423 1.00 97.12 636 ARG A C 1
ATOM 4913 O O . ARG A 1 636 ? 22.630 -9.550 -23.656 1.00 97.12 636 ARG A O 1
ATOM 4920 N N . VAL A 1 637 ? 24.508 -10.454 -22.803 1.00 97.44 637 VAL A N 1
ATOM 4921 C CA . VAL A 1 637 ? 25.049 -9.216 -22.235 1.00 97.44 637 VAL A CA 1
ATOM 4922 C C . VAL A 1 637 ? 26.258 -8.754 -23.036 1.00 97.44 637 VAL A C 1
ATOM 4924 O O . VAL A 1 637 ? 27.163 -9.539 -23.325 1.00 97.44 637 VAL A O 1
ATOM 4927 N N . SER A 1 638 ? 26.285 -7.476 -23.401 1.00 97.75 638 SER A N 1
ATOM 4928 C CA . SER A 1 638 ? 27.415 -6.833 -24.082 1.00 97.75 638 SER A CA 1
ATOM 4929 C C . SER A 1 638 ? 27.516 -5.360 -23.686 1.00 97.75 638 SER A C 1
ATOM 4931 O O . SER A 1 638 ? 26.577 -4.825 -23.113 1.00 97.75 638 SER A O 1
ATOM 4933 N N . GLY A 1 639 ? 28.650 -4.701 -23.926 1.00 95.88 639 GLY A N 1
ATOM 4934 C CA . GLY A 1 639 ? 28.835 -3.291 -23.566 1.00 95.88 639 GLY A CA 1
ATOM 4935 C C . GLY A 1 639 ? 30.263 -2.967 -23.138 1.00 95.88 639 GLY A C 1
ATOM 4936 O O . GLY A 1 639 ? 31.209 -3.671 -23.499 1.00 95.88 639 GLY A O 1
ATOM 4937 N N . THR A 1 640 ? 30.413 -1.893 -22.369 1.00 95.00 640 THR A N 1
ATOM 4938 C CA . THR A 1 640 ? 31.682 -1.397 -21.824 1.00 95.00 640 THR A CA 1
ATOM 4939 C C . THR A 1 640 ? 31.710 -1.592 -20.307 1.00 95.00 640 THR A C 1
ATOM 4941 O O . THR A 1 640 ? 31.290 -0.731 -19.542 1.00 95.00 640 THR A O 1
ATOM 4944 N N . PHE A 1 641 ? 32.217 -2.745 -19.872 1.00 94.75 641 PHE A N 1
ATOM 4945 C CA . PHE A 1 641 ? 32.424 -3.132 -18.470 1.00 94.75 641 PHE A CA 1
ATOM 4946 C C . PHE A 1 641 ? 33.483 -4.253 -18.390 1.00 94.75 641 PHE A C 1
ATOM 4948 O O . PHE A 1 641 ? 33.882 -4.809 -19.416 1.00 94.75 641 PHE A O 1
ATOM 4955 N N . ASP A 1 642 ? 33.967 -4.593 -17.191 1.00 93.69 642 ASP A N 1
ATOM 4956 C CA . ASP A 1 642 ? 34.794 -5.789 -16.975 1.00 93.69 642 ASP A CA 1
ATOM 4957 C C . ASP A 1 642 ? 33.912 -7.041 -17.131 1.00 93.69 642 ASP A C 1
ATOM 4959 O O . ASP A 1 642 ? 32.974 -7.211 -16.348 1.00 93.69 642 ASP A O 1
ATOM 4963 N N . PRO A 1 643 ? 34.191 -7.944 -18.094 1.00 92.62 643 PRO A N 1
ATOM 4964 C CA . PRO A 1 643 ? 33.350 -9.113 -18.360 1.00 92.62 643 PRO A CA 1
ATOM 4965 C C . PRO A 1 643 ? 33.243 -10.086 -17.177 1.00 92.62 643 PRO A C 1
ATOM 4967 O O . PRO A 1 643 ? 32.413 -10.996 -17.205 1.00 92.62 643 PRO A O 1
ATOM 4970 N N . LYS A 1 644 ? 34.069 -9.929 -16.137 1.00 94.12 644 LYS A N 1
ATOM 4971 C CA . LYS A 1 644 ? 33.984 -10.726 -14.917 1.00 94.12 644 LYS A CA 1
ATOM 4972 C C . LYS A 1 644 ? 32.709 -10.405 -14.127 1.00 94.12 644 LYS A C 1
ATOM 4974 O O . LYS A 1 644 ? 32.677 -9.482 -13.314 1.00 94.12 644 LYS A O 1
ATOM 4979 N N . LEU A 1 645 ? 31.699 -11.255 -14.291 1.00 95.94 645 LEU A N 1
ATOM 4980 C CA . LEU A 1 645 ? 30.481 -11.230 -13.485 1.00 95.94 645 LEU A CA 1
ATOM 4981 C C . LEU A 1 645 ? 30.768 -11.659 -12.037 1.00 95.94 645 LEU A C 1
ATOM 4983 O O . LEU A 1 645 ? 31.417 -12.680 -11.788 1.00 95.94 645 LEU A O 1
ATOM 4987 N N . ARG A 1 646 ? 30.258 -10.891 -11.072 1.00 95.81 646 ARG A N 1
ATOM 4988 C CA . ARG A 1 646 ? 30.195 -11.290 -9.661 1.00 95.81 646 ARG A CA 1
ATOM 4989 C C . ARG A 1 646 ? 28.758 -11.615 -9.301 1.00 95.81 646 ARG A C 1
ATOM 4991 O O . ARG A 1 646 ? 27.866 -10.835 -9.616 1.00 95.81 646 ARG A O 1
ATOM 4998 N N . VAL A 1 647 ? 28.559 -12.734 -8.612 1.00 94.00 647 VAL A N 1
ATOM 4999 C CA . VAL A 1 647 ? 27.234 -13.169 -8.173 1.00 94.00 647 VAL A CA 1
ATOM 5000 C C . VAL A 1 647 ? 27.213 -13.357 -6.666 1.00 94.00 647 VAL A C 1
ATOM 5002 O O . VAL A 1 647 ? 28.126 -13.956 -6.094 1.00 94.00 647 VAL A O 1
ATOM 5005 N N . SER A 1 648 ? 26.178 -12.830 -6.023 1.00 91.31 648 SER A N 1
ATOM 5006 C CA . SER A 1 648 ? 25.902 -13.028 -4.601 1.00 91.31 648 SER A CA 1
ATOM 5007 C C . SER A 1 648 ? 24.412 -13.270 -4.363 1.00 91.31 648 SER A C 1
ATOM 5009 O O . SER A 1 648 ? 23.575 -12.972 -5.214 1.00 91.31 648 SER A O 1
ATOM 5011 N N . TYR A 1 649 ? 24.078 -13.841 -3.207 1.00 87.12 649 TYR A N 1
ATOM 5012 C CA . TYR A 1 649 ? 22.704 -14.130 -2.801 1.00 87.12 649 TYR A CA 1
ATOM 5013 C C . TYR A 1 649 ? 22.426 -13.534 -1.425 1.00 87.12 649 TYR A C 1
ATOM 5015 O O . TYR A 1 649 ? 23.271 -13.624 -0.531 1.00 87.12 649 TYR A O 1
ATOM 5023 N N . SER A 1 650 ? 21.240 -12.955 -1.246 1.00 73.81 650 SER A N 1
ATOM 5024 C CA . SER A 1 650 ? 20.795 -12.424 0.043 1.00 73.81 650 SER A CA 1
ATOM 5025 C C . SER A 1 650 ? 19.889 -13.432 0.759 1.00 73.81 650 SER A C 1
ATOM 5027 O O . SER A 1 650 ? 18.785 -13.706 0.291 1.00 73.81 650 SER A O 1
ATOM 5029 N N . ALA A 1 651 ? 20.360 -14.008 1.877 1.00 55.12 651 ALA A N 1
ATOM 5030 C CA . ALA A 1 651 ? 19.715 -15.163 2.519 1.00 55.12 651 ALA A CA 1
ATOM 5031 C C . ALA A 1 651 ? 19.146 -14.954 3.936 1.00 55.12 651 ALA A C 1
ATOM 5033 O O . ALA A 1 651 ? 18.486 -15.871 4.421 1.00 55.12 651 ALA A O 1
ATOM 5034 N N . SER A 1 652 ? 19.365 -13.828 4.627 1.00 45.50 652 SER A N 1
ATOM 5035 C CA . SER A 1 652 ? 18.853 -13.722 6.010 1.00 45.50 652 SER A CA 1
ATOM 5036 C C . SER A 1 652 ? 18.630 -12.321 6.576 1.00 45.50 652 SER A C 1
ATOM 5038 O O . SER A 1 652 ? 17.699 -12.176 7.353 1.00 45.50 652 SER A O 1
ATOM 5040 N N . ASP A 1 653 ? 19.392 -11.292 6.177 1.00 43.44 653 ASP A N 1
ATOM 5041 C CA . ASP A 1 653 ? 19.328 -9.974 6.854 1.00 43.44 653 ASP A CA 1
ATOM 5042 C C . ASP A 1 653 ? 19.378 -8.765 5.892 1.00 43.44 653 ASP A C 1
ATOM 5044 O O . ASP A 1 653 ? 19.466 -7.618 6.322 1.00 43.44 653 ASP A O 1
ATOM 5048 N N . ALA A 1 654 ? 19.337 -9.011 4.577 1.00 56.72 654 ALA A N 1
ATOM 5049 C CA . ALA A 1 654 ? 19.475 -7.995 3.526 1.00 56.72 654 ALA A CA 1
ATOM 5050 C C . ALA A 1 654 ? 18.447 -8.189 2.393 1.00 56.72 654 ALA A C 1
ATOM 5052 O O . ALA A 1 654 ? 18.774 -8.083 1.205 1.00 56.72 654 ALA A O 1
ATOM 5053 N N . THR A 1 655 ? 17.212 -8.566 2.734 1.00 65.56 655 THR A N 1
ATOM 5054 C CA . THR A 1 655 ? 16.093 -8.571 1.779 1.00 65.56 655 THR A CA 1
ATOM 5055 C C . THR A 1 655 ? 15.787 -7.146 1.332 1.00 65.56 655 THR A C 1
ATOM 5057 O O . THR A 1 655 ? 15.866 -6.221 2.138 1.00 65.56 655 THR A O 1
ATOM 5060 N N . ILE A 1 656 ? 15.386 -6.964 0.076 1.00 70.25 656 ILE A N 1
ATOM 5061 C CA . ILE A 1 656 ? 14.848 -5.682 -0.391 1.00 70.25 656 ILE A CA 1
ATOM 5062 C C . ILE A 1 656 ? 13.328 -5.807 -0.370 1.00 70.25 656 ILE A C 1
ATOM 5064 O O . ILE A 1 656 ? 12.765 -6.604 -1.115 1.00 70.25 656 ILE A O 1
ATOM 5068 N N . ASN A 1 657 ? 12.679 -5.060 0.527 1.00 71.44 657 ASN A N 1
ATOM 5069 C CA . ASN A 1 657 ? 11.223 -5.063 0.716 1.00 71.44 657 ASN A CA 1
ATOM 5070 C C . ASN A 1 657 ? 10.635 -6.478 0.932 1.00 71.44 657 ASN A C 1
ATOM 5072 O O . ASN A 1 657 ? 9.648 -6.845 0.307 1.00 71.44 657 ASN A O 1
ATOM 5076 N N . ASP A 1 658 ? 11.275 -7.297 1.776 1.00 70.31 658 ASP A N 1
ATOM 5077 C CA . ASP A 1 658 ? 10.929 -8.709 2.042 1.00 70.31 658 ASP A CA 1
ATOM 5078 C C . ASP A 1 658 ? 11.133 -9.685 0.862 1.00 70.31 658 ASP A C 1
ATOM 5080 O O . ASP A 1 658 ? 10.800 -10.869 0.963 1.00 70.31 658 ASP A O 1
ATOM 5084 N N . PHE A 1 659 ? 11.724 -9.235 -0.251 1.00 74.19 659 PHE A N 1
ATOM 5085 C CA . PHE A 1 659 ? 12.089 -10.100 -1.372 1.00 74.19 659 PHE A CA 1
ATOM 5086 C C . PHE A 1 659 ? 13.544 -10.567 -1.263 1.00 74.19 659 PHE A C 1
ATOM 5088 O O . PHE A 1 659 ? 14.480 -9.774 -1.123 1.00 74.19 659 PHE A O 1
ATOM 5095 N N . MET A 1 660 ? 13.730 -11.884 -1.360 1.00 84.50 660 MET A N 1
ATOM 5096 C CA . MET A 1 660 ? 15.036 -12.499 -1.609 1.00 84.50 660 MET A CA 1
ATOM 5097 C C . MET A 1 660 ? 15.434 -12.274 -3.069 1.00 84.50 660 MET A C 1
ATOM 5099 O O . MET A 1 660 ? 14.563 -12.217 -3.939 1.00 84.50 660 MET A O 1
ATOM 5103 N N . TYR A 1 661 ? 16.735 -12.182 -3.338 1.00 89.56 661 TYR A N 1
ATOM 5104 C CA . TYR A 1 661 ? 17.258 -11.952 -4.683 1.00 89.56 661 TYR A CA 1
ATOM 5105 C C . TYR A 1 661 ? 18.691 -12.459 -4.846 1.00 89.56 661 TYR A C 1
ATOM 5107 O O . TYR A 1 661 ? 19.453 -12.579 -3.880 1.00 89.56 661 TYR A O 1
ATOM 5115 N N . TRP A 1 662 ? 19.052 -12.709 -6.101 1.00 92.44 662 TRP A N 1
ATOM 5116 C CA . TRP A 1 662 ? 20.431 -12.844 -6.560 1.00 92.44 662 TRP A CA 1
ATOM 5117 C C . TRP A 1 662 ? 20.919 -11.488 -7.070 1.00 92.44 662 TRP A C 1
ATOM 5119 O O . TRP A 1 662 ? 20.183 -10.803 -7.771 1.00 92.44 662 TRP A O 1
ATOM 5129 N N . ASN A 1 663 ? 22.133 -11.079 -6.712 1.00 93.75 663 ASN A N 1
ATOM 5130 C CA . ASN A 1 663 ? 22.756 -9.858 -7.219 1.00 93.75 663 ASN A CA 1
ATOM 5131 C C . ASN A 1 663 ? 23.843 -10.229 -8.227 1.00 93.75 663 ASN A C 1
ATOM 5133 O O . ASN A 1 663 ? 24.816 -10.902 -7.879 1.00 93.75 663 ASN A O 1
ATOM 5137 N N . LEU A 1 664 ? 23.658 -9.787 -9.467 1.00 96.25 664 LEU A N 1
ATOM 5138 C CA . LEU A 1 664 ? 24.595 -9.920 -10.571 1.00 96.25 664 LEU A CA 1
ATOM 5139 C C . LEU A 1 664 ? 25.262 -8.560 -10.789 1.00 96.25 664 LEU A C 1
ATOM 5141 O O . LEU A 1 664 ? 24.623 -7.609 -11.234 1.00 96.25 664 LEU A O 1
ATOM 5145 N N . THR A 1 665 ? 26.549 -8.462 -10.465 1.00 96.94 665 THR A N 1
ATOM 5146 C CA . THR A 1 665 ? 27.304 -7.206 -10.518 1.00 96.94 665 THR A CA 1
ATOM 5147 C C . THR A 1 665 ? 28.400 -7.244 -11.580 1.00 96.94 665 THR A C 1
ATOM 5149 O O . THR A 1 665 ? 29.276 -8.116 -11.547 1.00 96.94 665 THR A O 1
ATOM 5152 N N . TYR A 1 666 ? 28.405 -6.236 -12.454 1.00 97.25 666 TYR A N 1
ATOM 5153 C CA . TYR A 1 666 ? 29.536 -5.875 -13.309 1.00 97.25 666 TYR A CA 1
ATOM 5154 C C . TYR A 1 666 ? 30.195 -4.594 -12.798 1.00 97.25 666 TYR A C 1
ATOM 5156 O O . TYR A 1 666 ? 29.518 -3.656 -12.377 1.00 97.25 666 TYR A O 1
ATOM 5164 N N . SER A 1 667 ? 31.523 -4.543 -12.846 1.00 96.06 667 SER A N 1
ATOM 5165 C CA . SER A 1 667 ? 32.311 -3.358 -12.488 1.00 96.06 667 SER A CA 1
ATOM 5166 C C . SER A 1 667 ? 33.051 -2.835 -13.710 1.00 96.06 667 SER A C 1
ATOM 5168 O O . SER A 1 667 ? 33.251 -3.566 -14.678 1.00 96.06 667 SER A O 1
ATOM 5170 N N . MET A 1 668 ? 33.496 -1.586 -13.670 1.00 95.94 668 MET A N 1
ATOM 5171 C CA . MET A 1 668 ? 34.383 -1.064 -14.705 1.00 95.94 668 MET A CA 1
ATOM 5172 C C . MET A 1 668 ? 35.831 -1.550 -14.510 1.00 95.94 668 MET A C 1
ATOM 5174 O O . MET A 1 668 ? 36.260 -1.789 -13.377 1.00 95.94 668 MET A O 1
ATOM 5178 N N . PRO A 1 669 ? 36.623 -1.687 -15.593 1.00 92.25 669 PRO A N 1
ATOM 5179 C CA . PRO A 1 669 ? 38.057 -1.919 -15.475 1.00 92.25 669 PRO A CA 1
ATOM 5180 C C . PRO A 1 669 ? 38.737 -0.776 -14.710 1.00 92.25 669 PRO A C 1
ATOM 5182 O O . PRO A 1 669 ? 38.407 0.398 -14.904 1.00 92.25 669 PRO A O 1
ATOM 5185 N N . ALA A 1 670 ? 39.724 -1.109 -13.876 1.00 89.38 670 ALA A N 1
ATOM 5186 C CA . ALA A 1 670 ? 40.463 -0.114 -13.102 1.00 89.38 670 ALA A CA 1
ATOM 5187 C C . ALA A 1 670 ? 41.073 0.964 -14.019 1.00 89.38 670 ALA A C 1
ATOM 5189 O O . ALA A 1 670 ? 41.727 0.642 -15.012 1.00 89.38 670 ALA A O 1
ATOM 5190 N N . ASN A 1 671 ? 40.885 2.239 -13.661 1.00 89.75 671 ASN A N 1
ATOM 5191 C CA . ASN A 1 671 ? 41.324 3.414 -14.428 1.00 89.75 671 ASN A CA 1
ATOM 5192 C C . ASN A 1 671 ? 40.694 3.562 -15.830 1.00 89.75 671 ASN A C 1
ATOM 5194 O O . ASN A 1 671 ? 41.242 4.278 -16.671 1.00 89.75 671 ASN A O 1
ATOM 5198 N N . SER A 1 672 ? 39.569 2.896 -16.114 1.00 89.75 672 SER A N 1
ATOM 5199 C CA . SER A 1 672 ? 38.826 3.112 -17.361 1.00 89.75 672 SER A CA 1
ATOM 5200 C C . SER A 1 672 ? 38.337 4.560 -17.478 1.00 89.75 672 SER A C 1
ATOM 5202 O O . SER A 1 672 ? 37.744 5.099 -16.547 1.00 89.75 672 SER A O 1
ATOM 5204 N N . THR A 1 673 ? 38.533 5.166 -18.650 1.00 90.69 673 THR A N 1
ATOM 5205 C CA . THR A 1 673 ? 37.959 6.470 -19.035 1.00 90.69 673 THR A CA 1
ATOM 5206 C C . THR A 1 673 ? 36.782 6.338 -20.002 1.00 90.69 673 THR A C 1
ATOM 5208 O O . THR A 1 673 ? 36.223 7.340 -20.444 1.00 90.69 673 THR A O 1
ATOM 5211 N N . VAL A 1 674 ? 36.424 5.105 -20.373 1.00 93.44 674 VAL A N 1
ATOM 5212 C CA . VAL A 1 674 ? 35.299 4.820 -21.267 1.00 93.44 674 VAL A CA 1
ATOM 5213 C C . VAL A 1 674 ? 33.996 4.945 -20.486 1.00 93.44 674 VAL A C 1
ATOM 5215 O O . VAL A 1 674 ? 33.909 4.451 -19.362 1.00 93.44 674 VAL A O 1
ATOM 5218 N N . VAL A 1 675 ? 32.988 5.565 -21.102 1.00 95.56 675 VAL A N 1
ATOM 5219 C CA . VAL A 1 675 ? 31.641 5.694 -20.532 1.00 95.56 675 VAL A CA 1
ATOM 5220 C C . VAL A 1 675 ? 31.062 4.294 -20.262 1.00 95.56 675 VAL A C 1
ATOM 5222 O O . VAL A 1 675 ? 31.046 3.477 -21.192 1.00 95.56 675 VAL A O 1
ATOM 5225 N N . PRO A 1 676 ? 30.607 3.989 -19.030 1.00 97.56 676 PRO A N 1
ATOM 5226 C CA . PRO A 1 676 ? 29.986 2.706 -18.708 1.00 97.56 676 PRO A CA 1
ATOM 5227 C C . PRO A 1 676 ? 28.687 2.492 -19.487 1.00 97.56 676 PRO A C 1
ATOM 5229 O O . PRO A 1 676 ? 27.792 3.340 -19.463 1.00 97.56 676 PRO A O 1
ATOM 5232 N N . ASN A 1 677 ? 28.571 1.345 -20.147 1.00 97.88 677 ASN A N 1
ATOM 5233 C CA . ASN A 1 677 ? 27.402 0.955 -20.925 1.00 97.88 677 ASN A CA 1
ATOM 5234 C C . ASN A 1 677 ? 27.162 -0.555 -20.813 1.00 97.88 677 ASN A C 1
ATOM 5236 O O . ASN A 1 677 ? 28.114 -1.334 -20.857 1.00 97.88 677 ASN A O 1
ATOM 5240 N N . ILE A 1 678 ? 25.901 -0.970 -20.715 1.00 98.25 678 ILE A N 1
ATOM 5241 C CA . ILE A 1 678 ? 25.499 -2.377 -20.736 1.00 98.25 678 ILE A CA 1
ATOM 5242 C C . ILE A 1 678 ? 24.210 -2.565 -21.540 1.00 98.25 678 ILE A C 1
ATOM 5244 O O . ILE A 1 678 ? 23.209 -1.886 -21.325 1.00 98.25 678 ILE A O 1
ATOM 5248 N N . LEU A 1 679 ? 24.244 -3.517 -22.465 1.00 98.38 679 LEU A N 1
ATOM 5249 C CA . LEU A 1 679 ? 23.142 -3.956 -23.308 1.00 98.38 679 LEU A CA 1
ATOM 5250 C C . LEU A 1 679 ? 22.745 -5.377 -22.907 1.00 98.38 679 LEU A C 1
ATOM 5252 O O . LEU A 1 679 ? 23.576 -6.289 -22.950 1.00 98.38 679 LEU A O 1
ATOM 5256 N N . LEU A 1 680 ? 21.472 -5.553 -22.565 1.00 98.38 680 LEU A N 1
ATOM 5257 C CA . LEU A 1 680 ? 20.820 -6.837 -22.337 1.00 98.38 680 LEU A CA 1
ATOM 5258 C C . LEU A 1 680 ? 19.903 -7.133 -23.526 1.00 98.38 680 LEU A C 1
ATOM 5260 O O . LEU A 1 680 ? 18.908 -6.440 -23.718 1.00 98.38 680 LEU A O 1
ATOM 5264 N N . GLU A 1 681 ? 20.217 -8.155 -24.315 1.00 98.19 681 GLU A N 1
ATOM 5265 C CA . GLU A 1 681 ? 19.309 -8.714 -25.323 1.00 98.19 681 GLU A CA 1
ATOM 5266 C C . GLU A 1 681 ? 18.590 -9.912 -24.690 1.00 98.19 681 GLU A C 1
ATOM 5268 O O . GLU A 1 681 ? 19.247 -10.848 -24.230 1.00 98.19 681 GLU A O 1
ATOM 5273 N N . VAL A 1 682 ? 17.260 -9.890 -24.636 1.00 96.69 682 VAL A N 1
ATOM 5274 C CA . VAL A 1 682 ? 16.445 -10.870 -23.909 1.00 96.69 682 VAL A CA 1
ATOM 5275 C C . VAL A 1 682 ? 15.467 -11.579 -24.840 1.00 96.69 682 VAL A C 1
ATOM 5277 O O . VAL A 1 682 ? 14.829 -10.954 -25.681 1.00 96.69 682 VAL A O 1
ATOM 5280 N N . ASN A 1 683 ? 15.336 -12.895 -24.682 1.00 94.25 683 ASN A N 1
ATOM 5281 C CA . ASN A 1 683 ? 14.375 -13.715 -25.421 1.00 94.25 683 ASN A CA 1
ATOM 5282 C C . ASN A 1 683 ? 13.787 -14.792 -24.504 1.00 94.25 683 ASN A C 1
ATOM 5284 O O . ASN A 1 683 ? 14.521 -15.397 -23.720 1.00 94.25 683 ASN A O 1
ATOM 5288 N N . LEU A 1 684 ? 12.483 -15.052 -24.614 1.00 94.06 684 LEU A N 1
ATOM 5289 C CA . LEU A 1 684 ? 11.852 -16.185 -23.931 1.00 94.06 684 LEU A CA 1
ATOM 5290 C C . LEU A 1 684 ? 12.325 -17.515 -24.537 1.00 94.06 684 LEU A C 1
ATOM 5292 O O . LEU A 1 684 ? 12.653 -17.574 -25.726 1.00 94.06 684 LEU A O 1
ATOM 5296 N N . VAL A 1 685 ? 12.390 -18.558 -23.702 1.00 87.50 685 VAL A N 1
ATOM 5297 C CA . VAL A 1 685 ? 12.865 -19.911 -24.065 1.00 87.50 685 VAL A CA 1
ATOM 5298 C C . VAL A 1 685 ? 11.716 -20.848 -24.402 1.00 87.50 685 VAL A C 1
ATOM 5300 O O . VAL A 1 685 ? 10.723 -20.852 -23.639 1.00 87.50 685 VAL A O 1
#

pLDDT: mean 85.97, std 12.75, range [42.31, 98.69]